Protein AF-A0A955LJ40-F1 (afdb_monomer_lite)

pLDDT: mean 81.18, std 16.74, range [28.06, 98.75]

Secondary structure (DSSP, 8-state):
-GGGS-HHHHHHHHHHS-----S-EEEEEEEEEEEEEEESSTTSPPEEEEEEEEEEEEEPPPBTTBPPEEEEEEEEEEEE--TTSS---EE-S-EEEEEEEETTEEEEEEEE--HHHHHHHHHHH----GGGTT--EEEE--HHHHHHHTS---HHHHHHHHHTSTTTTS-SEEEEEEEEEEE-TTS-EEEEEEEEE-THHHHHHHHHHHHHHHHHS-TTHHHHHHHHHHHHHHHHHHHHHHHEEEEEEEETTTTEEEEEEEEEEEEEEEEEEEE-TTSS-EEEEEEEEEEEEEEEEEEEEE---------SS-EEHHHHHHHHHHHS-------TT--S--------------PPPPPPP-TTSEEEE-TT-SEEEEEEE-TT-HHHHHHHHHHHHHHHHSTTTEEEEEEE---TTT-TTHHHHHHHHHHHHHHH-HHHHHHHHHHHHHTGGG-SHHHHHHHHHHTT--HHHHHHHHHHTTTHHHHHHHHHHHHHTT--SSSEEEETTEEEESS--HHHHHHHHHHHH--

Sequence (531 aa):
AAFALTPTQWFNQLVRTPSTTTAAEAADATLSVAVTERFNDKKRKNNTGKVDLSFSVRALPKQGAVQTSEGAFSLNTLVMSDSTLGLPFSVTEPIAFDWKQTEDTIYVRVTNIPDSLMSYLEESSAVDFSGLMNKWIAMPFDQKELLQESGFTDAQNTNDILNKGPLAKTQLINRVSVEKKWKNDKGEEILRLKGRVNTAIAYTLYLEQVKQAKKDYPIGAARTERLKTLYKDYIKMRTALSSVYLAANINTAQKRIERLEFSAKITEPKEDCIWNSSFTKQTCKTIGTAEVVLKGGINIKKDAGLPIVAPAEFMTLSDVEDYFDAQRPAPLYYDDEYYNETYGDTSYETYIPSYAPVSAITPADHIRGYQGAPITLIQYSDFQCPFCQRFVPSLEKALVDYPLDVRVVYRHFPLSFIHPEAQKAAEASECAAKLSGEEAFWNMHNLLFANQNNLSRAYYLEAATELGINEGAFASCLDSGEMAARVNKDLKEGTLSGVEGTPATFVNGVMVSGAVPYEQLKSAIEAAKAK

Radius of gyration: 29.96 Å; chains: 1; bounding box: 68×70×86 Å

Structure (mmCIF, N/CA/C/O backbone):
data_AF-A0A955LJ40-F1
#
_entry.id   AF-A0A955LJ40-F1
#
loop_
_atom_site.group_PDB
_atom_site.id
_atom_site.type_symbol
_atom_site.label_atom_id
_atom_site.label_alt_id
_atom_site.label_comp_id
_atom_site.label_asym_id
_atom_site.label_entity_id
_atom_site.label_seq_id
_atom_site.pdbx_PDB_ins_code
_atom_site.Cartn_x
_atom_site.Cartn_y
_atom_site.Cartn_z
_atom_site.occupancy
_atom_site.B_iso_or_equiv
_atom_site.auth_seq_id
_atom_site.auth_comp_id
_atom_site.auth_asym_id
_atom_site.auth_atom_id
_atom_site.pdbx_PDB_model_num
ATOM 1 N N . ALA A 1 1 ? -7.468 11.619 43.178 1.00 36.62 1 ALA A N 1
ATOM 2 C CA . ALA A 1 1 ? -6.305 11.026 42.485 1.00 36.62 1 ALA A CA 1
ATOM 3 C C . ALA A 1 1 ? -6.024 11.691 41.128 1.00 36.62 1 ALA A C 1
ATOM 5 O O . ALA A 1 1 ? -4.973 12.297 41.007 1.00 36.62 1 ALA A O 1
ATOM 6 N N . ALA A 1 2 ? -6.946 11.689 40.149 1.00 34.59 2 ALA A N 1
ATOM 7 C CA . ALA A 1 2 ? -6.697 12.255 38.804 1.00 34.59 2 ALA A CA 1
ATOM 8 C C . ALA A 1 2 ? -6.361 13.768 38.757 1.00 34.59 2 ALA A C 1
ATOM 10 O O . ALA A 1 2 ? -5.616 14.193 37.884 1.00 34.59 2 ALA A O 1
ATOM 11 N N . PHE A 1 3 ? -6.844 14.569 39.716 1.00 38.28 3 PHE A N 1
ATOM 12 C CA . PHE A 1 3 ? -6.538 16.010 39.808 1.00 38.28 3 PHE A CA 1
ATOM 13 C C . PHE A 1 3 ? -5.201 16.344 40.498 1.00 38.28 3 PHE A C 1
ATOM 15 O O . PHE A 1 3 ? -4.840 17.511 40.569 1.00 38.28 3 PHE A O 1
ATOM 22 N N . ALA A 1 4 ? -4.466 15.349 41.012 1.00 52.88 4 ALA A N 1
ATOM 23 C CA . ALA A 1 4 ? -3.147 15.562 41.622 1.00 52.88 4 ALA A CA 1
ATOM 24 C C . ALA A 1 4 ? -1.992 15.459 40.605 1.00 52.88 4 ALA A C 1
ATOM 26 O O . ALA A 1 4 ? -0.835 15.669 40.959 1.00 52.88 4 ALA A O 1
ATOM 27 N N . LEU A 1 5 ? -2.294 15.110 39.350 1.00 58.75 5 LEU A N 1
ATOM 28 C CA . LEU A 1 5 ? -1.310 14.955 38.286 1.00 58.75 5 LEU A CA 1
ATOM 29 C C . LEU A 1 5 ? -1.119 16.281 37.547 1.00 58.75 5 LEU A C 1
ATOM 31 O O . LEU A 1 5 ? -2.081 16.951 37.177 1.00 58.75 5 LEU A O 1
ATOM 35 N N . THR A 1 6 ? 0.133 16.642 37.279 1.00 70.00 6 THR A N 1
ATOM 36 C CA . THR A 1 6 ? 0.457 17.729 36.345 1.00 70.00 6 THR A CA 1
ATOM 37 C C . THR A 1 6 ? -0.084 17.406 34.942 1.00 70.00 6 THR A C 1
ATOM 39 O O . THR A 1 6 ? -0.190 16.225 34.593 1.00 70.00 6 THR A O 1
ATOM 42 N N . PRO A 1 7 ? -0.360 18.410 34.082 1.00 65.06 7 PRO A N 1
ATOM 43 C CA . PRO A 1 7 ? -0.790 18.176 32.696 1.00 65.06 7 PRO A CA 1
ATOM 44 C C . PRO A 1 7 ? 0.112 17.190 31.941 1.00 65.06 7 PRO A C 1
ATOM 46 O O . PRO A 1 7 ? -0.360 16.361 31.169 1.00 65.06 7 PRO A O 1
ATOM 49 N N . THR A 1 8 ? 1.414 17.242 32.224 1.00 66.88 8 THR A N 1
ATOM 50 C CA . THR A 1 8 ? 2.424 16.327 31.692 1.00 66.88 8 THR A CA 1
ATOM 51 C C . THR A 1 8 ? 2.240 14.889 32.183 1.00 66.88 8 THR A C 1
ATOM 53 O O . THR A 1 8 ? 2.267 13.961 31.378 1.00 66.88 8 THR A O 1
ATOM 56 N N . GLN A 1 9 ? 2.052 14.678 33.490 1.00 67.62 9 GLN A N 1
ATOM 57 C CA . GLN A 1 9 ? 1.841 13.340 34.058 1.00 67.62 9 GLN A CA 1
ATOM 58 C C . GLN A 1 9 ? 0.546 12.710 33.545 1.00 67.62 9 GLN A C 1
ATOM 60 O O . GLN A 1 9 ? 0.543 11.540 33.177 1.00 67.62 9 GLN A O 1
ATOM 65 N N . TRP A 1 10 ? -0.522 13.502 33.466 1.00 66.88 10 TRP A N 1
ATOM 66 C CA . TRP A 1 10 ? -1.813 13.044 32.972 1.00 66.88 10 TRP A CA 1
ATOM 67 C C . TRP A 1 10 ? -1.733 12.630 31.496 1.00 66.88 10 TRP A C 1
ATOM 69 O O . TRP A 1 10 ? -2.090 11.508 31.153 1.00 66.88 10 TRP A O 1
ATOM 79 N N . PHE A 1 11 ? -1.157 13.476 30.632 1.00 62.53 11 PHE A N 1
ATOM 80 C CA . PHE A 1 11 ? -0.983 13.160 29.210 1.00 62.53 11 PHE A CA 1
ATOM 81 C C . PHE A 1 11 ? -0.097 11.921 28.990 1.00 62.53 11 PHE A C 1
ATOM 83 O O . PHE A 1 11 ? -0.432 11.055 28.189 1.00 62.53 11 PHE A O 1
ATOM 90 N N . ASN A 1 12 ? 1.017 11.794 29.721 1.00 64.50 12 ASN A N 1
ATOM 91 C CA . ASN A 1 12 ? 1.884 10.616 29.614 1.00 64.50 12 ASN A CA 1
ATOM 92 C C . ASN A 1 12 ? 1.181 9.329 30.066 1.00 64.50 12 ASN A C 1
ATOM 94 O O . ASN A 1 12 ? 1.403 8.282 29.464 1.00 64.50 12 ASN A O 1
ATOM 98 N N . GLN A 1 13 ? 0.352 9.390 31.112 1.00 64.56 13 GLN A N 1
ATOM 99 C CA . GLN A 1 13 ? -0.424 8.237 31.565 1.00 64.56 13 GLN A CA 1
ATOM 100 C C . GLN A 1 13 ? -1.441 7.814 30.501 1.00 64.56 13 GLN A C 1
ATOM 102 O O . GLN A 1 13 ? -1.520 6.635 30.175 1.00 64.56 13 GLN A O 1
ATOM 107 N N . LEU A 1 14 ? -2.140 8.767 29.883 1.00 61.59 14 LEU A N 1
ATOM 108 C CA . LEU A 1 14 ? -3.077 8.479 28.796 1.00 61.59 14 LEU A CA 1
ATOM 109 C C . LEU A 1 14 ? -2.432 7.775 27.605 1.00 61.59 14 LEU A C 1
ATOM 111 O O . LEU A 1 14 ? -2.969 6.793 27.115 1.00 61.59 14 LEU A O 1
ATOM 115 N N . VAL A 1 15 ? -1.270 8.250 27.151 1.00 59.75 15 VAL A N 1
ATOM 116 C CA . VAL A 1 15 ? -0.571 7.626 26.015 1.00 59.75 15 VAL A CA 1
ATOM 117 C C . VAL A 1 15 ? -0.101 6.202 26.355 1.00 59.75 15 VAL A C 1
ATOM 119 O O . VAL A 1 15 ? 0.041 5.375 25.462 1.00 59.75 15 VAL A O 1
ATOM 122 N N . ARG A 1 16 ? 0.150 5.905 27.637 1.00 57.28 16 ARG A N 1
ATOM 123 C CA . ARG A 1 16 ? 0.692 4.615 28.102 1.00 57.28 16 ARG A CA 1
ATOM 124 C C . ARG A 1 16 ? -0.361 3.589 28.513 1.00 57.28 16 ARG A C 1
ATOM 126 O O . ARG A 1 16 ? -0.035 2.410 28.587 1.00 57.28 16 ARG A O 1
ATOM 133 N N . THR A 1 17 ? -1.585 4.015 28.812 1.00 53.44 17 THR A N 1
ATOM 134 C CA . THR A 1 17 ? -2.670 3.109 29.210 1.00 53.44 17 THR A CA 1
ATOM 135 C C . THR A 1 17 ? -3.812 3.216 28.209 1.00 53.44 17 THR A C 1
ATOM 137 O O . THR A 1 17 ? -4.584 4.172 28.285 1.00 53.44 17 THR A O 1
ATOM 140 N N . PRO A 1 18 ? -3.949 2.246 27.286 1.00 47.78 18 PRO A N 1
ATOM 141 C CA . PRO A 1 18 ? -5.188 2.064 26.547 1.00 47.78 18 PRO A CA 1
ATOM 142 C C . PRO A 1 18 ? -6.320 1.908 27.564 1.00 47.78 18 PRO A C 1
ATOM 144 O O . PRO A 1 18 ? -6.214 1.110 28.498 1.00 47.78 18 PRO A O 1
ATOM 147 N N . SER A 1 19 ? -7.375 2.709 27.446 1.00 48.19 19 SER A N 1
ATOM 148 C CA . SER A 1 19 ? -8.513 2.601 28.348 1.00 48.19 19 SER A CA 1
ATOM 149 C C . SER A 1 19 ? -9.190 1.248 28.128 1.00 48.19 19 SER A C 1
ATOM 151 O O . SER A 1 19 ? -9.735 0.998 27.059 1.00 48.19 19 SER A O 1
ATOM 153 N N . THR A 1 20 ? -9.167 0.366 29.127 1.00 47.28 20 THR A N 1
ATOM 154 C CA . THR A 1 20 ? -9.991 -0.850 29.128 1.00 47.28 20 THR A CA 1
ATOM 155 C C . THR A 1 20 ? -11.419 -0.444 29.475 1.00 47.28 20 THR A C 1
ATOM 157 O O . THR A 1 20 ? -11.828 -0.490 30.638 1.00 47.28 20 THR A O 1
ATOM 160 N N . THR A 1 21 ? -12.143 0.083 28.496 1.00 51.19 21 THR A N 1
ATOM 161 C CA . THR A 1 21 ? -13.501 0.589 28.682 1.00 51.19 21 THR A CA 1
ATOM 162 C C . THR A 1 21 ? -14.492 -0.571 28.664 1.00 51.19 21 THR A C 1
ATOM 164 O O . THR A 1 21 ? -14.500 -1.420 27.780 1.00 51.19 21 THR A O 1
ATOM 167 N N . THR A 1 22 ? -15.324 -0.636 29.704 1.00 56.91 22 THR A N 1
ATOM 168 C CA . THR A 1 22 ? -16.412 -1.615 29.863 1.00 56.91 22 THR A CA 1
ATOM 169 C C . THR A 1 22 ? -17.745 -1.101 29.304 1.00 56.91 22 THR A C 1
ATOM 171 O O . THR A 1 22 ? -18.781 -1.734 29.493 1.00 56.91 22 THR A O 1
ATOM 174 N N . ALA A 1 23 ? -17.740 0.063 28.648 1.00 65.44 23 ALA A N 1
ATOM 175 C CA . ALA A 1 23 ? -18.923 0.775 28.170 1.00 65.44 23 ALA A CA 1
ATOM 176 C C . ALA A 1 23 ? -18.947 0.857 26.637 1.00 65.44 23 ALA A C 1
ATOM 178 O O . ALA A 1 23 ? -17.907 0.746 25.998 1.00 65.44 23 ALA A O 1
ATOM 179 N N . ALA A 1 24 ? -20.137 1.069 26.064 1.00 74.25 24 ALA A N 1
ATOM 180 C CA . ALA A 1 24 ? -20.298 1.312 24.634 1.00 74.25 24 ALA A CA 1
ATOM 181 C C . ALA A 1 24 ? -19.664 2.658 24.241 1.00 74.25 24 ALA A C 1
ATOM 183 O O . ALA A 1 24 ? -19.927 3.692 24.872 1.00 74.25 24 ALA A O 1
ATOM 184 N N . GLU A 1 25 ? -18.851 2.650 23.190 1.00 77.75 25 GLU A N 1
ATOM 185 C CA . GLU A 1 25 ? -18.084 3.813 22.741 1.00 77.75 25 GLU A CA 1
ATOM 186 C C . GLU A 1 25 ? -18.206 3.999 21.233 1.00 77.75 25 GLU A C 1
ATOM 188 O O . GLU A 1 25 ? -18.343 3.039 20.477 1.00 77.75 25 GLU A O 1
ATOM 193 N N . ALA A 1 26 ? -18.154 5.257 20.805 1.00 82.94 26 ALA A N 1
ATOM 194 C CA . ALA A 1 26 ? -18.070 5.628 19.404 1.00 82.94 26 ALA A CA 1
ATOM 195 C C . ALA A 1 26 ? -16.887 6.574 19.194 1.00 82.94 26 ALA A C 1
ATOM 197 O O . ALA A 1 26 ? -16.593 7.418 20.046 1.00 82.94 26 ALA A O 1
ATOM 198 N N . ALA A 1 27 ? -16.215 6.456 18.058 1.00 84.62 27 ALA A N 1
ATOM 199 C CA . ALA A 1 27 ? -15.105 7.303 17.684 1.00 84.62 27 ALA A CA 1
ATOM 200 C C . ALA A 1 27 ? -15.171 7.683 16.204 1.00 84.62 27 ALA A C 1
ATOM 202 O O . ALA A 1 27 ? -15.418 6.835 15.356 1.00 84.62 27 ALA A O 1
ATOM 203 N N . ASP A 1 28 ? -14.888 8.950 15.905 1.00 85.81 28 ASP A N 1
ATOM 204 C CA . ASP A 1 28 ? -14.760 9.464 14.540 1.00 85.81 28 ASP A CA 1
ATOM 205 C C . ASP A 1 28 ? -13.336 9.977 14.333 1.00 85.81 28 ASP A C 1
ATOM 207 O O . ASP A 1 28 ? -12.940 10.994 14.912 1.00 85.81 28 ASP A O 1
ATOM 211 N N . ALA A 1 29 ? -12.566 9.281 13.511 1.00 85.88 29 ALA A N 1
ATOM 212 C CA . ALA A 1 29 ? -11.220 9.629 13.110 1.00 85.88 29 ALA A CA 1
ATOM 213 C C . ALA A 1 29 ? -11.188 10.348 11.754 1.00 85.88 29 ALA A C 1
ATOM 215 O O . ALA A 1 29 ? -11.976 10.094 10.850 1.00 85.88 29 ALA A O 1
ATOM 216 N N . THR A 1 30 ? -10.227 11.251 11.610 1.00 89.88 30 THR A N 1
ATOM 217 C CA . THR A 1 30 ? -9.901 11.940 10.359 1.00 89.88 30 THR A CA 1
ATOM 218 C C . THR A 1 30 ? -8.392 11.957 10.184 1.00 89.88 30 THR A C 1
ATOM 220 O O . THR A 1 30 ? -7.654 12.111 11.165 1.00 89.88 30 THR A O 1
ATOM 223 N N . LEU A 1 31 ? -7.935 11.820 8.944 1.00 87.81 31 LEU A N 1
ATOM 224 C CA . LEU A 1 31 ? -6.534 11.923 8.558 1.00 87.81 31 LEU A CA 1
ATOM 225 C C . LEU A 1 31 ? -6.426 12.764 7.291 1.00 87.81 31 LEU A C 1
ATOM 227 O O . LEU A 1 31 ? -7.140 12.536 6.330 1.00 87.81 31 LEU A O 1
ATOM 231 N N . SER A 1 32 ? -5.518 13.725 7.284 1.00 91.38 32 SER A N 1
ATOM 232 C CA . SER A 1 32 ? -5.229 14.597 6.155 1.00 91.38 32 SER A CA 1
ATOM 233 C C . SER A 1 32 ? -3.723 14.667 5.960 1.00 91.38 32 SER A C 1
ATOM 235 O O . SER A 1 32 ? -2.973 14.992 6.888 1.00 91.38 32 SER A O 1
ATOM 237 N N . VAL A 1 33 ? -3.279 14.358 4.750 1.00 88.12 33 VAL A N 1
ATOM 238 C CA . VAL A 1 33 ? -1.893 14.471 4.304 1.00 88.12 33 VAL A CA 1
ATOM 239 C C . VAL A 1 33 ? -1.879 15.421 3.121 1.00 88.12 33 VAL A C 1
ATOM 241 O O . VAL A 1 33 ? -2.520 15.167 2.110 1.00 88.12 33 VAL A O 1
ATOM 244 N N . ALA A 1 34 ? -1.142 16.517 3.227 1.00 87.88 34 ALA A N 1
ATOM 245 C CA . ALA A 1 34 ? -0.937 17.451 2.132 1.00 87.88 34 ALA A CA 1
ATOM 246 C C . ALA A 1 34 ? 0.557 17.584 1.851 1.00 87.88 34 ALA A C 1
ATOM 248 O O . ALA A 1 34 ? 1.347 17.820 2.762 1.00 87.88 34 ALA A O 1
ATOM 249 N N . VAL A 1 35 ? 0.936 17.460 0.587 1.00 86.50 35 VAL A N 1
ATOM 250 C CA . VAL A 1 35 ? 2.295 17.683 0.097 1.00 86.50 35 VAL A CA 1
ATOM 251 C C . VAL A 1 35 ? 2.254 18.891 -0.821 1.00 86.50 35 VAL A C 1
ATOM 253 O O . VAL A 1 35 ? 1.416 18.971 -1.709 1.00 86.50 35 VAL A O 1
ATOM 256 N N . THR A 1 36 ? 3.125 19.867 -0.615 1.00 87.81 36 THR A N 1
ATOM 257 C CA . THR A 1 36 ? 3.230 21.059 -1.459 1.00 87.81 36 THR A CA 1
ATOM 258 C C . THR A 1 36 ? 4.680 21.263 -1.846 1.00 87.81 36 THR A C 1
ATOM 260 O O . THR A 1 36 ? 5.524 21.521 -0.993 1.00 87.81 36 THR A O 1
ATOM 263 N N . GLU A 1 37 ? 4.965 21.199 -3.138 1.00 86.56 37 GLU A N 1
ATOM 264 C CA . GLU A 1 37 ? 6.274 21.516 -3.689 1.00 86.56 37 GLU A CA 1
ATOM 265 C C . GLU A 1 37 ? 6.247 22.898 -4.334 1.00 86.56 37 GLU A C 1
ATOM 267 O O . GLU A 1 37 ? 5.420 23.196 -5.200 1.00 86.56 37 GLU A O 1
ATOM 272 N N . ARG A 1 38 ? 7.163 23.760 -3.890 1.00 85.62 38 ARG A N 1
ATOM 273 C CA . ARG A 1 38 ? 7.355 25.109 -4.415 1.00 85.62 38 ARG A CA 1
ATOM 274 C C . ARG A 1 38 ? 8.723 25.211 -5.054 1.00 85.62 38 ARG A C 1
ATOM 276 O O . ARG A 1 38 ? 9.726 24.952 -4.391 1.00 85.62 38 ARG A O 1
ATOM 283 N N . PHE A 1 39 ? 8.770 25.639 -6.307 1.00 85.50 39 PHE A N 1
ATOM 284 C CA . PHE A 1 39 ? 10.025 25.866 -7.015 1.00 85.50 39 PHE A CA 1
ATOM 285 C C . PHE A 1 39 ? 10.307 27.362 -7.149 1.00 85.50 39 PHE A C 1
ATOM 287 O O . PHE A 1 39 ? 9.412 28.163 -7.410 1.00 85.50 39 PHE A O 1
ATOM 294 N N . ASN A 1 40 ? 11.573 27.738 -6.975 1.00 85.62 40 ASN A N 1
ATOM 295 C CA . ASN A 1 40 ? 12.028 29.122 -7.121 1.00 85.62 40 ASN A CA 1
ATOM 296 C C . ASN A 1 40 ? 12.228 29.514 -8.599 1.00 85.62 40 ASN A C 1
ATOM 298 O O . ASN A 1 40 ? 12.302 30.699 -8.919 1.00 85.62 40 ASN A O 1
ATOM 302 N N . ASP A 1 41 ? 12.343 28.533 -9.500 1.00 75.69 41 ASP A N 1
ATOM 303 C CA . ASP A 1 41 ? 12.519 28.743 -10.939 1.00 75.69 41 ASP A CA 1
ATOM 304 C C . ASP A 1 41 ? 11.164 28.879 -11.647 1.00 75.69 41 ASP A C 1
ATOM 306 O O . ASP A 1 41 ? 10.329 27.981 -11.577 1.00 75.69 41 ASP A O 1
ATOM 310 N N . LYS A 1 42 ? 10.982 29.970 -12.404 1.00 68.81 42 LYS A N 1
ATOM 311 C CA . LYS A 1 42 ? 9.774 30.252 -13.199 1.00 68.81 42 LYS A CA 1
ATOM 312 C C . LYS A 1 42 ? 9.461 29.179 -14.250 1.00 68.81 42 LYS A C 1
ATOM 314 O O . LYS A 1 42 ? 8.328 29.125 -14.719 1.00 68.81 42 LYS A O 1
ATOM 319 N N . LYS A 1 43 ? 10.439 28.357 -14.651 1.00 71.06 43 LYS A N 1
ATOM 320 C CA . LYS A 1 43 ? 10.235 27.257 -15.608 1.00 71.06 43 LYS A CA 1
ATOM 321 C C . LYS A 1 43 ? 9.631 25.999 -14.976 1.00 71.06 43 LYS A C 1
ATOM 323 O O . LYS A 1 43 ? 9.046 25.198 -15.700 1.00 71.06 43 LYS A O 1
ATOM 328 N N . ARG A 1 44 ? 9.763 25.807 -13.658 1.00 68.00 44 ARG A N 1
ATOM 329 C CA . ARG A 1 44 ? 9.209 24.646 -12.942 1.00 68.00 44 ARG A CA 1
ATOM 330 C C . ARG A 1 44 ? 7.869 25.032 -12.313 1.00 68.00 44 ARG A C 1
ATOM 332 O O . ARG A 1 44 ? 7.768 26.061 -11.653 1.00 68.00 44 ARG A O 1
ATOM 339 N N . LYS A 1 45 ? 6.827 24.227 -12.535 1.00 71.94 45 LYS A N 1
ATOM 340 C CA . LYS A 1 45 ? 5.498 24.460 -11.946 1.00 71.94 45 LYS A CA 1
ATOM 341 C C . LYS A 1 45 ? 5.454 23.925 -10.514 1.00 71.94 45 LYS A C 1
ATOM 343 O O . LYS A 1 45 ? 6.078 22.913 -10.218 1.00 71.94 45 LYS A O 1
ATOM 348 N N . ASN A 1 46 ? 4.721 24.612 -9.640 1.00 79.31 46 ASN A N 1
ATOM 349 C CA . ASN A 1 46 ? 4.445 24.122 -8.291 1.00 79.31 46 ASN A CA 1
ATOM 350 C C . ASN A 1 46 ? 3.509 22.915 -8.360 1.00 79.31 46 ASN A C 1
ATOM 352 O O . ASN A 1 46 ? 2.545 22.942 -9.125 1.00 79.31 46 ASN A O 1
ATOM 356 N N . ASN A 1 47 ? 3.753 21.930 -7.501 1.00 75.75 47 ASN A N 1
ATOM 357 C CA . ASN A 1 47 ? 2.935 20.727 -7.401 1.00 75.75 47 ASN A CA 1
ATOM 358 C C . ASN A 1 47 ? 2.313 20.639 -6.006 1.00 75.75 47 ASN A C 1
ATOM 360 O O . ASN A 1 47 ? 2.870 21.111 -5.014 1.00 75.75 47 ASN A O 1
ATOM 364 N N . THR A 1 48 ? 1.120 20.070 -5.912 1.00 81.12 48 THR A N 1
ATOM 365 C CA . THR A 1 48 ? 0.420 19.829 -4.655 1.00 81.12 48 THR A CA 1
ATOM 366 C C . THR A 1 48 ? -0.289 18.480 -4.705 1.00 81.12 48 THR A C 1
ATOM 368 O O . THR A 1 48 ? -1.095 18.219 -5.593 1.00 81.12 48 THR A O 1
ATOM 371 N N . GLY A 1 49 ? 0.009 17.633 -3.726 1.00 86.25 49 GLY A N 1
ATOM 372 C CA . GLY A 1 49 ? -0.717 16.400 -3.455 1.00 86.25 49 GLY A CA 1
ATOM 373 C C . GLY A 1 49 ? -1.566 16.541 -2.196 1.00 86.25 49 GLY A C 1
ATOM 374 O O . GLY A 1 49 ? -1.160 17.221 -1.251 1.00 86.25 49 GLY A O 1
ATOM 375 N N . LYS A 1 50 ? -2.737 15.905 -2.155 1.00 88.19 50 LYS A N 1
ATOM 376 C CA . LYS A 1 50 ? -3.587 15.886 -0.959 1.00 88.19 50 LYS A CA 1
ATOM 377 C C . LYS A 1 50 ? -4.330 14.563 -0.832 1.00 88.19 50 LYS A C 1
ATOM 379 O O . LYS A 1 50 ? -4.898 14.100 -1.811 1.00 88.19 50 LYS A O 1
ATOM 384 N N . VAL A 1 51 ? -4.358 14.008 0.374 1.00 87.31 51 VAL A N 1
ATOM 385 C CA . VAL A 1 51 ? -5.133 12.823 0.747 1.00 87.31 51 VAL A CA 1
ATOM 386 C C . VAL A 1 51 ? -5.917 13.135 2.013 1.00 87.31 51 VAL A C 1
ATOM 388 O O . VAL A 1 51 ? -5.309 13.491 3.020 1.00 87.31 51 VAL A O 1
ATOM 391 N N . ASP A 1 52 ? -7.238 12.987 1.978 1.00 88.88 52 ASP A N 1
ATOM 392 C CA . ASP A 1 52 ? -8.113 13.145 3.140 1.00 88.88 52 ASP A CA 1
ATOM 393 C C . ASP A 1 52 ? -8.936 11.871 3.360 1.00 88.88 52 ASP A C 1
ATOM 395 O O . ASP A 1 52 ? -9.693 11.458 2.486 1.00 88.88 52 ASP A O 1
ATOM 399 N N . LEU A 1 53 ? -8.832 11.289 4.552 1.00 89.31 53 LEU A N 1
ATOM 400 C CA . LEU A 1 53 ? -9.560 10.105 4.998 1.00 89.31 53 LEU A CA 1
ATOM 401 C C . LEU A 1 53 ? -10.439 10.440 6.206 1.00 89.31 53 LEU A C 1
ATOM 403 O O . LEU A 1 53 ? -10.036 11.213 7.083 1.00 89.31 53 LEU A O 1
ATOM 407 N N . SER A 1 54 ? -11.594 9.792 6.292 1.00 90.31 54 SER A N 1
ATOM 408 C CA . SER A 1 54 ? -12.418 9.730 7.496 1.00 90.31 54 SER A CA 1
ATOM 409 C C . SER A 1 54 ? -12.726 8.281 7.844 1.00 90.31 54 SER A C 1
ATOM 411 O O . SER A 1 54 ? -12.850 7.425 6.974 1.00 90.31 54 SER A O 1
ATOM 413 N N . PHE A 1 55 ? -12.861 8.013 9.132 1.00 88.94 55 PHE A N 1
ATOM 414 C CA . PHE A 1 55 ? -13.263 6.717 9.650 1.00 88.94 55 PHE A CA 1
ATOM 415 C C . PHE A 1 55 ? -14.156 6.927 10.866 1.00 88.94 55 PHE A C 1
ATOM 417 O O . PHE A 1 55 ? -13.851 7.763 11.710 1.00 88.94 55 PHE A O 1
ATOM 424 N N . SER A 1 56 ? -15.236 6.175 10.986 1.00 89.19 56 SER A N 1
ATOM 425 C CA . SER A 1 56 ? -16.063 6.122 12.183 1.00 89.19 56 SER A CA 1
ATOM 426 C C . SER A 1 56 ? -16.175 4.683 12.657 1.00 89.19 56 SER A C 1
ATOM 428 O O . SER A 1 56 ? -16.204 3.747 11.861 1.00 89.19 56 SER A O 1
ATOM 430 N N . VAL A 1 57 ? -16.221 4.506 13.970 1.00 88.50 57 VAL A N 1
ATOM 431 C CA . VAL A 1 57 ? -16.461 3.217 14.608 1.00 88.50 57 VAL A CA 1
ATOM 432 C C . VAL A 1 57 ? -17.343 3.409 15.823 1.00 88.50 57 VAL A C 1
ATOM 434 O O . VAL A 1 57 ? -17.197 4.368 16.576 1.00 88.50 57 VAL A O 1
ATOM 437 N N . ARG A 1 58 ? -18.238 2.465 16.046 1.00 89.25 58 ARG A N 1
ATOM 438 C CA . ARG A 1 58 ? -19.034 2.307 17.250 1.00 89.25 58 ARG A CA 1
ATOM 439 C C . ARG A 1 58 ? -18.912 0.860 17.682 1.00 89.25 58 ARG A C 1
ATOM 441 O O . ARG A 1 58 ? -19.127 -0.039 16.880 1.00 89.25 58 ARG A O 1
ATOM 448 N N . ALA A 1 59 ? -18.563 0.633 18.938 1.00 85.56 59 ALA A N 1
ATOM 449 C CA . ALA A 1 59 ? -18.393 -0.701 19.489 1.00 85.56 59 ALA A CA 1
ATOM 450 C C . ALA A 1 59 ? -19.207 -0.855 20.773 1.00 85.56 59 ALA A C 1
ATOM 452 O O . ALA A 1 59 ? -19.218 0.023 21.642 1.00 85.56 59 ALA A O 1
ATOM 453 N N . LEU A 1 60 ? -19.884 -1.994 20.895 1.00 82.75 60 LEU A N 1
ATOM 454 C CA . LEU A 1 60 ? -20.568 -2.394 22.117 1.00 82.75 60 LEU A CA 1
ATOM 455 C C . LEU A 1 60 ? -19.590 -3.103 23.072 1.00 82.75 60 LEU A C 1
ATOM 457 O O . LEU A 1 60 ? -18.526 -3.571 22.646 1.00 82.75 60 LEU A O 1
ATOM 461 N N . PRO A 1 61 ? -19.916 -3.187 24.378 1.00 74.88 61 PRO A N 1
ATOM 462 C CA . PRO A 1 61 ? -19.137 -3.977 25.321 1.00 74.88 61 PRO A CA 1
ATOM 463 C C . PRO A 1 61 ? -19.018 -5.425 24.846 1.00 74.88 61 PRO A C 1
ATOM 465 O O . PRO A 1 61 ? -19.976 -5.996 24.325 1.00 74.88 61 PRO A O 1
ATOM 468 N N . LYS A 1 62 ? -17.846 -6.026 25.054 1.00 73.19 62 LYS A N 1
ATOM 469 C CA . LYS A 1 62 ? -17.577 -7.409 24.656 1.00 73.19 62 LYS A CA 1
ATOM 470 C C . LYS A 1 62 ? -18.563 -8.373 25.330 1.00 73.19 62 LYS A C 1
ATOM 472 O O . LYS A 1 62 ? -18.687 -8.363 26.555 1.00 73.19 62 LYS A O 1
ATOM 477 N N . GLN A 1 63 ? -19.216 -9.225 24.543 1.00 65.44 63 GLN A N 1
ATOM 478 C CA . GLN A 1 63 ? -20.053 -10.323 25.033 1.00 65.44 63 GLN A CA 1
ATOM 479 C C . GLN A 1 63 ? -19.420 -11.647 24.584 1.00 65.44 63 GLN A C 1
ATOM 481 O O . GLN A 1 63 ? -19.406 -11.975 23.403 1.00 65.44 63 GLN A O 1
ATOM 486 N N . GLY A 1 64 ? -18.828 -12.402 25.516 1.00 67.12 64 GLY A N 1
ATOM 487 C CA . GLY A 1 64 ? -18.084 -13.622 25.175 1.00 67.12 64 GLY A CA 1
ATOM 488 C C . GLY A 1 64 ? -16.755 -13.331 24.462 1.00 67.12 64 GLY A C 1
ATOM 489 O O . GLY A 1 64 ? -15.970 -12.504 24.928 1.00 67.12 64 GLY A O 1
ATOM 490 N N . ALA A 1 65 ? -16.467 -14.036 23.362 1.00 63.16 65 ALA A N 1
ATOM 491 C CA . ALA A 1 65 ? -15.216 -13.894 22.606 1.00 63.16 65 ALA A CA 1
ATOM 492 C C . ALA A 1 65 ? -15.240 -12.744 21.579 1.00 63.16 65 ALA A C 1
ATOM 494 O O . ALA A 1 65 ? -14.184 -12.185 21.278 1.00 63.16 65 ALA A O 1
ATOM 495 N N . VAL A 1 66 ? -16.428 -12.333 21.125 1.00 65.19 66 VAL A N 1
ATOM 496 C CA . VAL A 1 66 ? -16.629 -11.374 20.031 1.00 65.19 66 VAL A CA 1
ATOM 497 C C . VAL A 1 66 ? -17.013 -9.990 20.560 1.00 65.19 66 VAL A C 1
ATOM 499 O O . VAL A 1 66 ? -17.789 -9.855 21.507 1.00 65.19 66 VAL A O 1
ATOM 502 N N . GLN A 1 67 ? -16.467 -8.942 19.941 1.00 76.50 67 GLN A N 1
ATOM 503 C CA . GLN A 1 67 ? -16.942 -7.573 20.111 1.00 76.50 67 GLN A CA 1
ATOM 504 C C . GLN A 1 67 ? -17.831 -7.175 18.927 1.00 76.50 67 GLN A C 1
ATOM 506 O O . GLN A 1 67 ? -17.378 -7.199 17.789 1.00 76.50 67 GLN A O 1
ATOM 511 N N . THR A 1 68 ? -19.076 -6.790 19.205 1.00 84.88 68 THR A N 1
ATOM 512 C CA . THR A 1 68 ? -20.001 -6.256 18.196 1.00 84.88 68 THR A CA 1
ATOM 513 C C . THR A 1 68 ? -19.671 -4.797 17.899 1.00 84.88 68 THR A C 1
ATOM 515 O O . THR A 1 68 ? -19.516 -3.992 18.827 1.00 84.88 68 THR A O 1
ATOM 518 N N . SER A 1 69 ? -19.596 -4.438 16.623 1.00 88.31 69 SER A N 1
ATOM 519 C CA . SER A 1 69 ? -19.189 -3.100 16.193 1.00 88.31 69 SER A CA 1
ATOM 520 C C . SER A 1 69 ? -19.751 -2.730 14.819 1.00 88.31 69 SER A C 1
ATOM 522 O O . SER A 1 69 ? -20.216 -3.579 14.071 1.00 88.31 69 SER A O 1
ATOM 524 N N . GLU A 1 70 ? -19.784 -1.443 14.503 1.00 91.38 70 GLU A N 1
ATOM 525 C CA . GLU A 1 70 ? -20.142 -0.919 13.184 1.00 91.38 70 GLU A CA 1
ATOM 526 C C . GLU A 1 70 ? -19.347 0.347 12.901 1.00 91.38 70 GLU A C 1
ATOM 528 O O . GLU A 1 70 ? -18.801 0.966 13.817 1.00 91.38 70 GLU A O 1
ATOM 533 N N . GLY A 1 71 ? -19.291 0.762 11.646 1.00 91.00 71 GLY A N 1
ATOM 534 C CA . GLY A 1 71 ? -18.559 1.957 11.284 1.00 91.00 71 GLY A CA 1
ATOM 535 C C . GLY A 1 71 ? -18.678 2.319 9.820 1.00 91.00 71 GLY A C 1
ATOM 536 O O . GLY A 1 71 ? -19.389 1.676 9.051 1.00 91.00 71 GLY A O 1
ATOM 537 N N . ALA A 1 72 ? -17.955 3.366 9.452 1.00 90.38 72 ALA A N 1
ATOM 538 C CA . ALA A 1 72 ? -17.833 3.823 8.082 1.00 90.38 72 ALA A CA 1
ATOM 539 C C . ALA A 1 72 ? -16.396 4.248 7.795 1.00 90.38 72 ALA A C 1
ATOM 541 O O . ALA A 1 72 ? -15.664 4.692 8.680 1.00 90.38 72 ALA A O 1
ATOM 542 N N . PHE A 1 73 ? -15.992 4.139 6.542 1.00 89.94 73 PHE A N 1
ATOM 543 C CA . PHE A 1 73 ? -14.723 4.632 6.036 1.00 89.94 73 PHE A CA 1
ATOM 544 C C . PHE A 1 73 ? -14.981 5.469 4.791 1.00 89.94 73 PHE A C 1
ATOM 546 O O . PHE A 1 73 ? -15.805 5.098 3.957 1.00 89.94 73 PHE A O 1
ATOM 553 N N . SER A 1 74 ? -14.254 6.575 4.640 1.00 91.06 74 SER A N 1
ATOM 554 C CA . SER A 1 74 ? -14.255 7.336 3.398 1.00 91.06 74 SER A CA 1
ATOM 555 C C . SER A 1 74 ? -12.879 7.889 3.032 1.00 91.06 74 SER A C 1
ATOM 557 O O . SER A 1 74 ? -12.192 8.503 3.849 1.00 91.06 74 SER A O 1
ATOM 559 N N . LEU A 1 75 ? -12.498 7.735 1.764 1.00 86.88 75 LEU A N 1
ATOM 560 C CA . LEU A 1 75 ? -11.464 8.531 1.109 1.00 86.88 75 LEU A CA 1
ATOM 561 C C . LEU A 1 75 ? -12.144 9.757 0.505 1.00 86.88 75 LEU A C 1
ATOM 563 O O . LEU A 1 75 ? -12.720 9.672 -0.570 1.00 86.88 75 LEU A O 1
ATOM 567 N N . ASN A 1 76 ? -12.107 10.888 1.205 1.00 88.06 76 ASN A N 1
ATOM 568 C CA . ASN A 1 76 ? -12.830 12.102 0.813 1.00 88.06 76 ASN A CA 1
ATOM 569 C C . ASN A 1 76 ? -12.153 12.857 -0.333 1.00 88.06 76 ASN A C 1
ATOM 571 O O . ASN A 1 76 ? -12.807 13.571 -1.086 1.00 88.06 76 ASN A O 1
ATOM 575 N N . THR A 1 77 ? -10.824 12.798 -0.405 1.00 86.62 77 THR A N 1
ATOM 576 C CA . THR A 1 77 ? -10.054 13.502 -1.431 1.00 86.62 77 THR A CA 1
ATOM 577 C C . THR A 1 77 ? -8.749 12.770 -1.687 1.00 86.62 77 THR A C 1
ATOM 579 O O . THR A 1 77 ? -8.026 12.468 -0.741 1.00 86.62 77 THR A O 1
ATOM 582 N N . LEU A 1 78 ? -8.416 12.563 -2.958 1.00 82.75 78 LEU A N 1
ATOM 583 C CA . LEU A 1 78 ? -7.086 12.177 -3.418 1.00 82.75 78 LEU A CA 1
ATOM 584 C C . LEU A 1 78 ? -6.749 13.039 -4.629 1.00 82.75 78 LEU A C 1
ATOM 586 O O . LEU A 1 78 ? -7.350 12.897 -5.685 1.00 82.75 78 LEU A O 1
ATOM 590 N N . VAL A 1 79 ? -5.797 13.948 -4.476 1.00 80.38 79 VAL A N 1
ATOM 591 C CA . VAL A 1 79 ? -5.292 14.780 -5.567 1.00 80.38 79 VAL A CA 1
ATOM 592 C C . VAL A 1 79 ? -3.814 14.489 -5.724 1.00 80.38 79 VAL A C 1
ATOM 594 O O . VAL A 1 79 ? -3.046 14.681 -4.781 1.00 80.38 79 VAL A O 1
ATOM 597 N N . MET A 1 80 ? -3.416 14.064 -6.920 1.00 69.81 80 MET A N 1
ATOM 598 C CA . MET A 1 80 ? -2.019 13.917 -7.310 1.00 69.81 80 MET A CA 1
ATOM 599 C C . MET A 1 80 ? -1.748 14.813 -8.515 1.00 69.81 80 MET A C 1
ATOM 601 O O . MET A 1 80 ? -2.132 14.502 -9.637 1.00 69.81 80 MET A O 1
ATOM 605 N N . SER A 1 81 ? -1.098 15.957 -8.295 1.00 61.88 81 SER A N 1
ATOM 606 C CA . SER A 1 81 ? -0.671 16.831 -9.389 1.00 61.88 81 SER A CA 1
ATOM 607 C C . SER A 1 81 ? 0.712 16.405 -9.902 1.00 61.88 81 SER A C 1
ATOM 609 O O . SER A 1 81 ? 1.686 17.146 -9.768 1.00 61.88 81 SER A O 1
ATOM 611 N N . ASP A 1 82 ? 0.839 15.190 -10.428 1.00 52.88 82 ASP A N 1
ATOM 612 C CA . ASP A 1 82 ? 2.050 14.807 -11.154 1.00 52.88 82 ASP A CA 1
ATOM 613 C C . ASP A 1 82 ? 1.720 14.541 -12.620 1.00 52.88 82 ASP A C 1
ATOM 615 O O . ASP A 1 82 ? 1.109 13.539 -12.982 1.00 52.88 82 ASP A O 1
ATOM 619 N N . SER A 1 83 ? 2.137 15.474 -13.476 1.00 44.34 83 SER A N 1
ATOM 620 C CA . SER A 1 83 ? 1.992 15.383 -14.927 1.00 44.34 83 SER A CA 1
ATOM 621 C C . SER A 1 83 ? 2.859 14.292 -15.567 1.00 44.34 83 SER A C 1
ATOM 623 O O . SER A 1 83 ? 2.687 14.024 -16.751 1.00 44.34 83 SER A O 1
ATOM 625 N N . THR A 1 84 ? 3.809 13.693 -14.837 1.00 39.78 84 THR A N 1
ATOM 626 C CA . THR A 1 84 ? 4.696 12.641 -15.368 1.00 39.78 84 THR A CA 1
ATOM 627 C C . THR A 1 84 ? 4.095 11.239 -15.297 1.00 39.78 84 THR A C 1
ATOM 629 O O . THR A 1 84 ? 4.479 10.384 -16.088 1.00 39.78 84 THR A O 1
ATOM 632 N N . LEU A 1 85 ? 3.103 11.011 -14.428 1.00 42.62 85 LEU A N 1
ATOM 633 C CA . LEU A 1 85 ? 2.446 9.706 -14.273 1.00 42.62 85 LEU A CA 1
ATOM 634 C C . LEU A 1 85 ? 1.358 9.431 -15.326 1.00 42.62 85 LEU A C 1
ATOM 636 O O . LEU A 1 85 ? 0.760 8.359 -15.314 1.00 42.62 85 LEU A O 1
ATOM 640 N N . GLY A 1 86 ? 1.090 10.374 -16.240 1.00 40.53 86 GLY A N 1
ATOM 641 C CA . GLY A 1 86 ? 0.200 10.176 -17.394 1.00 40.53 86 GLY A CA 1
ATOM 642 C C . GLY A 1 86 ? -1.275 9.908 -17.068 1.00 40.53 86 GLY A C 1
ATOM 643 O O . GLY A 1 86 ? -2.075 9.763 -17.985 1.00 40.53 86 GLY A O 1
ATOM 644 N N . LEU A 1 87 ? -1.653 9.873 -15.790 1.00 44.31 87 LEU A N 1
ATOM 645 C CA . LEU A 1 87 ? -3.019 9.672 -15.326 1.00 44.31 87 LEU A CA 1
ATOM 646 C C . LEU A 1 87 ? -3.354 10.789 -14.333 1.00 44.31 87 LEU A C 1
ATOM 648 O O . LEU A 1 87 ? -2.848 10.770 -13.209 1.00 44.31 87 LEU A O 1
ATOM 652 N N . PRO A 1 88 ? -4.182 11.782 -14.703 1.00 48.91 88 PRO A N 1
ATOM 653 C CA . PRO A 1 88 ? -4.700 12.746 -13.746 1.00 48.91 88 PRO A CA 1
ATOM 654 C C . PRO A 1 88 ? -5.791 12.065 -12.910 1.00 48.91 88 PRO A C 1
ATOM 656 O O . PRO A 1 88 ? -6.975 12.335 -13.079 1.00 48.91 88 PRO A O 1
ATOM 659 N N . PHE A 1 89 ? -5.417 11.142 -12.023 1.00 55.72 89 PHE A N 1
ATOM 660 C CA . PHE A 1 89 ? -6.375 10.582 -11.078 1.00 55.72 89 PHE A CA 1
ATOM 661 C C . PHE A 1 89 ? -6.559 11.575 -9.927 1.00 55.72 89 PHE A C 1
ATOM 663 O O . PHE A 1 89 ? -5.722 11.686 -9.027 1.00 55.72 89 PHE A O 1
ATOM 670 N N . SER A 1 90 ? -7.640 12.352 -9.993 1.00 66.44 90 SER A N 1
ATOM 671 C CA . SER A 1 90 ? -8.123 13.157 -8.875 1.00 66.44 90 SER A CA 1
ATOM 672 C C . SER A 1 90 ? -9.484 12.643 -8.428 1.00 66.44 90 SER A C 1
ATOM 674 O O . SER A 1 90 ? -10.472 12.790 -9.144 1.00 66.44 90 SER A O 1
ATOM 676 N N . VAL A 1 91 ? -9.536 12.079 -7.228 1.00 66.88 91 VAL A N 1
ATOM 677 C CA . VAL A 1 91 ? -10.776 11.726 -6.537 1.00 66.88 91 VAL A CA 1
ATOM 678 C C . VAL A 1 91 ? -11.209 12.964 -5.771 1.00 66.88 91 VAL A C 1
ATOM 680 O O . VAL A 1 91 ? -10.653 13.285 -4.718 1.00 66.88 91 VAL A O 1
ATOM 683 N N . THR A 1 92 ? -12.136 13.721 -6.349 1.00 70.38 92 THR A N 1
ATOM 684 C CA . THR A 1 92 ? -12.747 14.893 -5.703 1.00 70.38 92 THR A CA 1
ATOM 685 C C . THR A 1 92 ? -14.060 14.562 -5.004 1.00 70.38 92 THR A C 1
ATOM 687 O O . THR A 1 92 ? -14.522 15.353 -4.186 1.00 70.38 92 THR A O 1
ATOM 690 N N . GLU A 1 93 ? -14.636 13.399 -5.304 1.00 83.31 93 GLU A N 1
ATOM 691 C CA . GLU A 1 93 ? -15.817 12.851 -4.640 1.00 83.31 93 GLU A CA 1
ATOM 692 C C . GLU A 1 93 ? -15.422 11.657 -3.767 1.00 83.31 93 GLU A C 1
ATOM 694 O O . GLU A 1 93 ? -14.492 10.940 -4.130 1.00 83.31 93 GLU A O 1
ATOM 699 N N . PRO A 1 94 ? -16.073 11.416 -2.617 1.00 86.69 94 PRO A N 1
ATOM 700 C CA . PRO A 1 94 ? -15.599 10.394 -1.697 1.00 86.69 94 PRO A CA 1
ATOM 701 C C . PRO A 1 94 ? -15.716 8.971 -2.252 1.00 86.69 94 PRO A C 1
ATOM 703 O O . PRO A 1 94 ? -16.735 8.617 -2.824 1.00 86.69 94 PRO A O 1
ATOM 706 N N . ILE A 1 95 ? -14.742 8.109 -1.985 1.00 87.94 95 ILE A N 1
ATOM 707 C CA . ILE A 1 95 ? -14.978 6.657 -2.008 1.00 87.94 95 ILE A CA 1
ATOM 708 C C . ILE A 1 95 ? -15.369 6.262 -0.589 1.00 87.94 95 ILE A C 1
ATOM 710 O O . ILE A 1 95 ? -14.608 6.561 0.331 1.00 87.94 95 ILE A O 1
ATOM 714 N N . ALA A 1 96 ? -16.527 5.639 -0.385 1.00 91.56 96 ALA A N 1
ATOM 715 C CA . ALA A 1 96 ? -17.068 5.376 0.943 1.00 91.56 96 ALA A CA 1
ATOM 716 C C . ALA A 1 96 ? -17.673 3.975 1.083 1.00 91.56 96 ALA A C 1
ATOM 718 O O . ALA A 1 96 ? -18.319 3.462 0.167 1.00 91.56 96 ALA A O 1
ATOM 719 N N . PHE A 1 97 ? -17.478 3.387 2.263 1.00 91.12 97 PHE A N 1
ATOM 720 C CA . PHE A 1 97 ? -18.011 2.082 2.638 1.00 91.12 97 PHE A CA 1
ATOM 721 C C . PHE A 1 97 ? -18.473 2.099 4.093 1.00 91.12 97 PHE A C 1
ATOM 723 O O . PHE A 1 97 ? -17.816 2.693 4.949 1.00 91.12 97 PHE A O 1
ATOM 730 N N . ASP A 1 98 ? -19.556 1.387 4.376 1.00 93.50 98 ASP A N 1
ATOM 731 C CA . ASP A 1 98 ? -20.009 1.090 5.731 1.00 93.50 98 ASP A CA 1
ATOM 732 C C . ASP A 1 98 ? -19.672 -0.357 6.083 1.00 93.50 98 ASP A C 1
ATOM 734 O O . ASP A 1 98 ? -19.604 -1.226 5.211 1.00 93.50 98 ASP A O 1
ATOM 738 N N . TRP A 1 99 ? -19.518 -0.635 7.373 1.00 94.00 99 TRP A N 1
ATOM 739 C CA . TRP A 1 99 ? -19.334 -1.991 7.867 1.00 94.00 99 TRP A CA 1
ATOM 740 C C . TRP A 1 99 ? -20.092 -2.238 9.173 1.00 94.00 99 TRP A C 1
ATOM 742 O O . TRP A 1 99 ? -20.344 -1.319 9.956 1.00 94.00 99 TRP A O 1
ATOM 752 N N . LYS A 1 100 ? -20.448 -3.499 9.417 1.00 91.88 100 LYS A N 1
ATOM 753 C CA . LYS A 1 100 ? -20.992 -4.007 10.681 1.00 91.88 100 LYS A CA 1
ATOM 754 C C . LYS A 1 100 ? -20.345 -5.337 11.009 1.00 91.88 100 LYS A C 1
ATOM 756 O O . LYS A 1 100 ? -20.064 -6.118 10.118 1.00 91.88 100 LYS A O 1
ATOM 761 N N . GLN A 1 101 ? -20.158 -5.620 12.280 1.00 87.81 101 GLN A N 1
ATOM 762 C CA . GLN A 1 101 ? -19.695 -6.899 12.780 1.00 87.81 101 GLN A CA 1
ATOM 763 C C . GLN A 1 101 ? -20.662 -7.355 13.863 1.00 87.81 101 GLN A C 1
ATOM 765 O O . GLN A 1 101 ? -20.815 -6.694 14.895 1.00 87.81 101 GLN A O 1
ATOM 770 N N . THR A 1 102 ? -21.293 -8.500 13.637 1.00 86.88 102 THR A N 1
ATOM 771 C CA . THR A 1 102 ? -22.157 -9.157 14.617 1.00 86.88 102 THR A CA 1
ATOM 772 C C . THR A 1 102 ? -21.808 -10.632 14.652 1.00 86.88 102 THR A C 1
ATOM 774 O O . THR A 1 102 ? -21.757 -11.258 13.598 1.00 86.88 102 THR A O 1
ATOM 777 N N . GLU A 1 103 ? -21.594 -11.177 15.851 1.00 83.62 103 GLU A N 1
ATOM 778 C CA . GLU A 1 103 ? -21.195 -12.581 16.018 1.00 83.62 103 GLU A CA 1
ATOM 779 C C . GLU A 1 103 ? -19.918 -12.891 15.204 1.00 83.62 103 GLU A C 1
ATOM 781 O O . GLU A 1 103 ? -18.911 -12.201 15.356 1.00 83.62 103 GLU A O 1
ATOM 786 N N . ASP A 1 104 ? -19.930 -13.900 14.347 1.00 84.81 104 ASP A N 1
ATOM 787 C CA . ASP A 1 104 ? -18.817 -14.334 13.494 1.00 84.81 104 ASP A CA 1
ATOM 788 C C . ASP A 1 104 ? -18.942 -13.841 12.041 1.00 84.81 104 ASP A C 1
ATOM 790 O O . ASP A 1 104 ? -18.318 -14.389 11.138 1.00 84.81 104 ASP A O 1
ATOM 794 N N . THR A 1 105 ? -19.741 -12.798 11.794 1.00 87.56 105 THR A N 1
ATOM 795 C CA . THR A 1 105 ? -19.955 -12.257 10.445 1.00 87.56 105 THR A CA 1
ATOM 796 C C . THR A 1 105 ? -19.658 -10.759 10.377 1.00 87.56 105 THR A C 1
ATOM 798 O O . THR A 1 105 ? -20.116 -9.969 11.213 1.00 87.56 105 THR A O 1
ATOM 801 N N . ILE A 1 106 ? -18.891 -10.356 9.361 1.00 89.38 106 ILE A N 1
ATOM 802 C CA . ILE A 1 106 ? -18.684 -8.958 8.976 1.00 89.38 106 ILE A CA 1
ATOM 803 C C . ILE A 1 106 ? -19.563 -8.663 7.765 1.00 89.38 106 ILE A C 1
ATOM 805 O O . ILE A 1 106 ? -19.530 -9.371 6.769 1.00 89.38 106 ILE A O 1
ATOM 809 N N . TYR A 1 107 ? -20.320 -7.582 7.833 1.00 93.00 107 TYR A N 1
ATOM 810 C CA . TYR A 1 107 ? -21.103 -7.045 6.736 1.00 93.00 107 TYR A CA 1
ATOM 811 C C . TYR A 1 107 ? -20.402 -5.799 6.218 1.00 93.00 107 TYR A C 1
ATOM 813 O O . TYR A 1 107 ? -20.102 -4.908 7.010 1.00 93.00 107 TYR A O 1
ATOM 821 N N . VAL A 1 108 ? -20.172 -5.700 4.913 1.00 91.50 108 VAL A N 1
ATOM 822 C CA . VAL A 1 108 ? -19.609 -4.500 4.274 1.00 91.50 108 VAL A CA 1
ATOM 823 C C . VAL A 1 108 ? -20.542 -4.026 3.179 1.00 91.50 108 VAL A C 1
ATOM 825 O O . VAL A 1 108 ? -21.183 -4.827 2.512 1.00 91.50 108 VAL A O 1
ATOM 828 N N . ARG A 1 109 ? -20.642 -2.715 2.995 1.00 93.94 109 ARG A N 1
ATOM 829 C CA . ARG A 1 109 ? -21.430 -2.113 1.926 1.00 93.94 109 ARG A CA 1
ATOM 830 C C . ARG A 1 109 ? -20.686 -0.944 1.324 1.00 93.94 109 ARG A C 1
ATOM 832 O O . ARG A 1 109 ? -20.305 -0.026 2.043 1.00 93.94 109 ARG A O 1
ATOM 839 N N . VAL A 1 110 ? -20.572 -0.931 0.004 1.00 91.31 110 VAL A N 1
ATOM 840 C CA . VAL A 1 110 ? -20.105 0.239 -0.741 1.00 91.31 110 VAL A CA 1
ATOM 841 C C . VAL A 1 110 ? -21.217 1.281 -0.782 1.00 91.31 110 VAL A C 1
ATOM 843 O O . VAL A 1 110 ? -22.309 0.990 -1.265 1.00 91.31 110 VAL A O 1
ATOM 846 N N . THR A 1 111 ? -20.975 2.482 -0.264 1.00 93.81 111 THR A N 1
ATOM 847 C CA . THR A 1 111 ? -21.981 3.558 -0.232 1.00 93.81 111 THR A CA 1
ATOM 848 C C . THR A 1 111 ? -21.736 4.624 -1.284 1.00 93.81 111 THR A C 1
ATOM 850 O O . THR A 1 111 ? -22.696 5.212 -1.775 1.00 93.81 111 THR A O 1
ATOM 853 N N . ASN A 1 112 ? -20.476 4.859 -1.660 1.00 92.69 112 ASN A N 1
ATOM 854 C CA . ASN A 1 112 ? -20.142 5.785 -2.735 1.00 92.69 112 ASN A CA 1
ATOM 855 C C . ASN A 1 112 ? -18.857 5.369 -3.451 1.00 92.69 112 ASN A C 1
ATOM 857 O O . ASN A 1 112 ? -17.850 5.075 -2.809 1.00 92.69 112 ASN A O 1
ATOM 861 N N . ILE A 1 113 ? -18.875 5.418 -4.775 1.00 86.88 113 ILE A N 1
ATOM 862 C CA . ILE A 1 113 ? -17.696 5.380 -5.639 1.00 86.88 113 ILE A CA 1
ATOM 863 C C . ILE A 1 113 ? -17.949 6.463 -6.697 1.00 86.88 113 ILE A C 1
ATOM 865 O O . ILE A 1 113 ? -19.045 6.481 -7.251 1.00 86.88 113 ILE A O 1
ATOM 869 N N . PRO A 1 114 ? -16.994 7.368 -6.969 1.00 87.06 114 PRO A N 1
ATOM 870 C CA . PRO A 1 114 ? -17.162 8.388 -8.002 1.00 87.06 114 PRO A CA 1
ATOM 871 C C . PRO A 1 114 ? -17.425 7.766 -9.373 1.00 87.06 114 PRO A C 1
ATOM 873 O O . PRO A 1 114 ? -16.723 6.823 -9.743 1.00 87.06 114 PRO A O 1
ATOM 876 N N . ASP A 1 115 ? -18.331 8.346 -10.160 1.00 84.00 115 ASP A N 1
ATOM 877 C CA . ASP A 1 115 ? -18.699 7.835 -11.492 1.00 84.00 115 ASP A CA 1
ATOM 878 C C . ASP A 1 115 ? -17.484 7.648 -12.410 1.00 84.00 115 ASP A C 1
ATOM 880 O O . ASP A 1 115 ? -17.411 6.685 -13.166 1.00 84.00 115 ASP A O 1
ATOM 884 N N . SER A 1 116 ? -16.489 8.536 -12.320 1.00 76.44 116 SER A N 1
ATOM 885 C CA . SER A 1 116 ? -15.253 8.440 -13.107 1.00 76.44 116 SER A CA 1
ATOM 886 C C . SER A 1 116 ? -14.406 7.221 -12.748 1.00 76.44 116 SER A C 1
ATOM 888 O O . SER A 1 116 ? -13.764 6.637 -13.619 1.00 76.44 116 SER A O 1
ATOM 890 N N . LEU A 1 117 ? -14.402 6.829 -11.473 1.00 78.94 117 LEU A N 1
ATOM 891 C CA . LEU A 1 117 ? -13.737 5.616 -11.020 1.00 78.94 117 LEU A CA 1
ATOM 892 C C . LEU A 1 117 ? -14.587 4.385 -11.330 1.00 78.94 117 LEU A C 1
ATOM 894 O O . LEU A 1 117 ? -14.029 3.385 -11.759 1.00 78.94 117 LEU A O 1
ATOM 898 N N . MET A 1 118 ? -15.907 4.461 -11.146 1.00 81.56 118 MET A N 1
ATOM 899 C CA . MET A 1 118 ? -16.820 3.368 -11.481 1.00 81.56 118 MET A CA 1
ATOM 900 C C . MET A 1 118 ? -16.728 3.022 -12.968 1.00 81.56 118 MET A C 1
ATOM 902 O O . MET A 1 118 ? -16.422 1.884 -13.292 1.00 81.56 118 MET A O 1
ATOM 906 N N . SER A 1 119 ? -16.810 4.025 -13.846 1.00 77.00 119 SER A N 1
ATOM 907 C CA . SER A 1 119 ? -16.650 3.855 -15.297 1.00 77.00 119 SER A CA 1
ATOM 908 C C . SER A 1 119 ? -15.302 3.220 -15.640 1.00 77.00 119 SER A C 1
ATOM 910 O O . SER A 1 119 ? -15.243 2.284 -16.422 1.00 77.00 119 SER A O 1
ATOM 912 N N . TYR A 1 120 ? -14.210 3.674 -15.015 1.00 74.94 120 TYR A N 1
ATOM 913 C CA . TYR A 1 120 ? -12.890 3.077 -15.233 1.00 74.94 120 TYR A CA 1
ATOM 914 C C . TYR A 1 120 ? -12.820 1.611 -14.769 1.00 74.94 120 TYR A C 1
ATOM 916 O O . TYR A 1 120 ? -12.215 0.774 -15.440 1.00 74.94 120 TYR A O 1
ATOM 924 N N . LEU A 1 121 ? -13.404 1.286 -13.611 1.00 67.12 121 LEU A N 1
ATOM 925 C CA . LEU A 1 121 ? -13.440 -0.081 -13.086 1.00 67.12 121 LEU A CA 1
ATOM 926 C C . LEU A 1 121 ? -14.262 -0.997 -13.997 1.00 67.12 121 LEU A C 1
ATOM 928 O O . LEU A 1 121 ? -13.811 -2.093 -14.317 1.00 67.12 121 LEU A O 1
ATOM 932 N N . GLU A 1 122 ? -15.417 -0.530 -14.458 1.00 75.62 122 GLU A N 1
ATOM 933 C CA . GLU A 1 122 ? -16.299 -1.264 -15.368 1.00 75.62 122 GLU A CA 1
ATOM 934 C C . GLU A 1 122 ? -15.649 -1.444 -16.749 1.00 75.62 122 GLU A C 1
ATOM 936 O O . GLU A 1 122 ? -15.603 -2.558 -17.264 1.00 75.62 122 GLU A O 1
ATOM 941 N N . GLU A 1 123 ? -15.034 -0.399 -17.314 1.00 69.12 123 GLU A N 1
ATOM 942 C CA . GLU A 1 123 ? -14.296 -0.475 -18.585 1.00 69.12 123 GLU A CA 1
ATOM 943 C C . GLU A 1 123 ? -13.090 -1.424 -18.517 1.00 69.12 123 GLU A C 1
ATOM 945 O O . GLU A 1 123 ? -12.801 -2.127 -19.483 1.00 69.12 123 GLU A O 1
ATOM 950 N N . SER A 1 124 ? -12.367 -1.445 -17.393 1.00 63.41 124 SER A N 1
ATOM 951 C CA . SER A 1 124 ? -11.146 -2.254 -17.251 1.00 63.41 124 SER A CA 1
ATOM 952 C C . SER A 1 124 ? -11.400 -3.720 -16.907 1.00 63.41 124 SER A C 1
ATOM 954 O O . SER A 1 124 ? -10.524 -4.547 -17.156 1.00 63.41 124 SER A O 1
ATOM 956 N N . SER A 1 125 ? -12.565 -4.046 -16.345 1.00 61.81 125 SER A N 1
ATOM 957 C CA . SER A 1 125 ? -12.919 -5.412 -15.935 1.00 61.81 125 SER A CA 1
ATOM 958 C C . SER A 1 125 ? -14.038 -6.043 -16.762 1.00 61.81 125 SER A C 1
ATOM 960 O O . SER A 1 125 ? -14.232 -7.249 -16.663 1.00 61.81 125 SER A O 1
ATOM 962 N N . ALA A 1 126 ? -14.764 -5.257 -17.566 1.00 68.44 126 ALA A N 1
ATOM 963 C CA . ALA A 1 126 ? -15.994 -5.667 -18.248 1.00 68.44 126 ALA A CA 1
ATOM 964 C C . ALA A 1 126 ? -17.081 -6.220 -17.297 1.00 68.44 126 ALA A C 1
ATOM 966 O O . ALA A 1 126 ? -17.925 -7.014 -17.709 1.00 68.44 126 ALA A O 1
ATOM 967 N N . VAL A 1 127 ? -17.062 -5.795 -16.032 1.00 70.50 127 VAL A N 1
ATOM 968 C CA . VAL A 1 127 ? -17.994 -6.207 -14.976 1.00 70.50 127 VAL A CA 1
ATOM 969 C C . VAL A 1 127 ? -18.789 -4.994 -14.502 1.00 70.50 127 VAL A C 1
ATOM 971 O O . VAL A 1 127 ? -18.213 -3.932 -14.291 1.00 70.50 127 VAL A O 1
ATOM 974 N N . ASP A 1 128 ? -20.097 -5.156 -14.302 1.00 82.19 128 ASP A N 1
ATOM 975 C CA . ASP A 1 128 ? -20.990 -4.130 -13.757 1.00 82.19 128 ASP A CA 1
ATOM 976 C C . ASP A 1 128 ? -20.992 -4.188 -12.219 1.00 82.19 128 ASP A C 1
ATOM 978 O O . ASP A 1 128 ? -21.545 -5.103 -11.594 1.00 82.19 128 ASP A O 1
ATOM 982 N N . PHE A 1 129 ? -20.396 -3.176 -11.586 1.00 78.62 129 PHE A N 1
ATOM 983 C CA . PHE A 1 129 ? -20.343 -3.060 -10.126 1.00 78.62 129 PHE A CA 1
ATOM 984 C C . PHE A 1 129 ? -21.548 -2.319 -9.535 1.00 78.62 129 PHE A C 1
ATOM 986 O O . PHE A 1 129 ? -21.729 -2.325 -8.313 1.00 78.62 129 PHE A O 1
ATOM 993 N N . SER A 1 130 ? -22.389 -1.699 -10.365 1.00 84.25 130 SER A N 1
ATOM 994 C CA . SER A 1 130 ? -23.508 -0.870 -9.913 1.00 84.25 130 SER A CA 1
ATOM 995 C C . SER A 1 130 ? -24.526 -1.661 -9.085 1.00 84.25 130 SER A C 1
ATOM 997 O O . SER A 1 130 ? -25.046 -1.149 -8.090 1.00 84.25 130 SER A O 1
ATOM 999 N N . GLY A 1 131 ? -24.748 -2.940 -9.401 1.00 84.69 131 GLY A N 1
ATOM 1000 C CA . GLY A 1 131 ? -25.649 -3.818 -8.648 1.00 84.69 131 GLY A CA 1
ATOM 1001 C C . GLY A 1 131 ? -25.148 -4.209 -7.253 1.00 84.69 131 GLY A C 1
ATOM 1002 O O . GLY A 1 131 ? -25.954 -4.637 -6.425 1.00 84.69 131 GLY A O 1
ATOM 1003 N N . LEU A 1 132 ? -23.864 -3.991 -6.947 1.00 85.81 132 LEU A N 1
ATOM 1004 C CA . LEU A 1 132 ? -23.305 -4.156 -5.598 1.00 85.81 132 LEU A CA 1
ATOM 1005 C C . LEU A 1 132 ? -23.370 -2.868 -4.768 1.00 85.81 132 LEU A C 1
ATOM 1007 O O . LEU A 1 132 ? -23.202 -2.897 -3.543 1.00 85.81 132 LEU A O 1
ATOM 1011 N N . MET A 1 133 ? -23.644 -1.725 -5.401 1.00 91.50 133 MET A N 1
ATOM 1012 C CA . MET A 1 133 ? -23.742 -0.451 -4.700 1.00 91.50 133 MET A CA 1
ATOM 1013 C C . MET A 1 133 ? -24.909 -0.463 -3.719 1.00 91.50 133 MET A C 1
ATOM 1015 O O . MET A 1 133 ? -26.032 -0.867 -4.020 1.00 91.50 133 MET A O 1
ATOM 1019 N N . ASN A 1 134 ? -24.645 0.021 -2.510 1.00 93.50 134 ASN A N 1
ATOM 1020 C CA . ASN A 1 134 ? -25.593 0.065 -1.405 1.00 93.50 134 ASN A CA 1
ATOM 1021 C C . ASN A 1 134 ? -26.159 -1.303 -0.964 1.00 93.50 134 ASN A C 1
ATOM 1023 O O . ASN A 1 134 ? -27.099 -1.337 -0.160 1.00 93.50 134 ASN A O 1
ATOM 1027 N N . LYS A 1 135 ? -25.560 -2.421 -1.393 1.00 93.38 135 LYS A N 1
ATOM 1028 C CA . LYS A 1 135 ? -25.876 -3.768 -0.903 1.00 93.38 135 LYS A CA 1
ATOM 1029 C C . LYS A 1 135 ? -24.921 -4.173 0.215 1.00 93.38 135 LYS A C 1
ATOM 1031 O O . LYS A 1 135 ? -23.720 -3.935 0.140 1.00 93.38 135 LYS A O 1
ATOM 1036 N N . TRP A 1 136 ? -25.468 -4.750 1.282 1.00 96.12 136 TRP A N 1
ATOM 1037 C CA . TRP A 1 136 ? -24.654 -5.360 2.331 1.00 96.12 136 TRP A CA 1
ATOM 1038 C C . TRP A 1 136 ? -24.152 -6.713 1.851 1.00 96.12 136 TRP A C 1
ATOM 1040 O O . TRP A 1 136 ? -24.951 -7.515 1.391 1.00 96.12 136 TRP A O 1
ATOM 1050 N N . ILE A 1 137 ? -22.859 -6.964 1.994 1.00 91.25 137 ILE A N 1
ATOM 1051 C CA . ILE A 1 137 ? -22.207 -8.233 1.686 1.00 91.25 137 ILE A CA 1
ATOM 1052 C C . ILE A 1 137 ? -21.769 -8.851 3.008 1.00 91.25 137 ILE A C 1
ATOM 1054 O O . ILE A 1 137 ? -21.000 -8.233 3.746 1.00 91.25 137 ILE A O 1
ATOM 1058 N N . ALA A 1 138 ? -22.285 -10.034 3.319 1.00 93.06 138 ALA A N 1
ATOM 1059 C CA . ALA A 1 138 ? -21.969 -10.808 4.505 1.00 93.06 138 ALA A CA 1
ATOM 1060 C C . ALA A 1 138 ? -20.750 -11.701 4.255 1.00 93.06 138 ALA A C 1
ATOM 1062 O O . ALA A 1 138 ? -20.724 -12.509 3.328 1.00 93.06 138 ALA A O 1
ATOM 1063 N N . MET A 1 139 ? -19.762 -11.567 5.129 1.00 85.31 139 MET A N 1
ATOM 1064 C CA . MET A 1 139 ? -18.498 -12.287 5.111 1.00 85.31 139 MET A CA 1
ATOM 1065 C C . MET A 1 139 ? -18.325 -12.975 6.470 1.00 85.31 139 MET A C 1
ATOM 1067 O O . MET A 1 139 ? -17.941 -12.317 7.448 1.00 85.31 139 MET A O 1
ATOM 1071 N N . PRO A 1 140 ? -18.663 -14.272 6.569 1.00 85.44 140 PRO A N 1
ATOM 1072 C CA . PRO A 1 140 ? -18.340 -15.078 7.739 1.00 85.44 140 PRO A CA 1
ATOM 1073 C C . PRO A 1 140 ? -16.826 -15.104 7.957 1.00 85.44 140 PRO A C 1
ATOM 1075 O O . PRO A 1 140 ? -16.063 -15.113 6.992 1.00 85.44 140 PRO A O 1
ATOM 1078 N N . PHE A 1 141 ? -16.380 -15.113 9.209 1.00 74.81 141 PHE A N 1
ATOM 1079 C CA . PHE A 1 141 ? -14.957 -15.104 9.527 1.00 74.81 141 PHE A CA 1
ATOM 1080 C C . PHE A 1 141 ? -14.626 -15.904 10.791 1.00 74.81 141 PHE A C 1
ATOM 1082 O O . PHE A 1 141 ? -15.328 -15.820 11.799 1.00 74.81 141 PHE A O 1
ATOM 1089 N N . ASP A 1 142 ? -13.499 -16.627 10.782 1.00 74.38 142 ASP A N 1
ATOM 1090 C CA . ASP A 1 142 ? -12.923 -17.196 12.005 1.00 74.38 142 ASP A CA 1
ATOM 1091 C C . ASP A 1 142 ? -11.978 -16.176 12.655 1.00 74.38 142 ASP A C 1
ATOM 1093 O O . ASP A 1 142 ? -10.956 -15.765 12.100 1.00 74.38 142 ASP A O 1
ATOM 1097 N N . GLN A 1 143 ? -12.300 -15.780 13.885 1.00 64.81 143 GLN A N 1
ATOM 1098 C CA . GLN A 1 143 ? -11.459 -14.893 14.688 1.00 64.81 143 GLN A CA 1
ATOM 1099 C C . GLN A 1 143 ? -10.031 -15.402 14.878 1.00 64.81 143 GLN A C 1
ATOM 1101 O O . GLN A 1 143 ? -9.107 -14.592 14.956 1.00 64.81 143 GLN A O 1
ATOM 1106 N N . LYS A 1 144 ? -9.834 -16.717 15.013 1.00 65.00 144 LYS A N 1
ATOM 1107 C CA . LYS A 1 144 ? -8.501 -17.291 15.229 1.00 65.00 144 LYS A CA 1
ATOM 1108 C C . LYS A 1 144 ? -7.635 -17.167 13.984 1.00 65.00 144 LYS A C 1
ATOM 1110 O O . LYS A 1 144 ? -6.450 -16.876 14.123 1.00 65.00 144 LYS A O 1
ATOM 1115 N N . GLU A 1 145 ? -8.227 -17.354 12.813 1.00 64.75 145 GLU A N 1
ATOM 1116 C CA . GLU A 1 145 ? -7.561 -17.250 11.516 1.00 64.75 145 GLU A CA 1
ATOM 1117 C C . GLU A 1 145 ? -7.218 -15.788 11.205 1.00 64.75 145 GLU A C 1
ATOM 1119 O O . GLU A 1 145 ? -6.048 -15.463 11.023 1.00 64.75 145 GLU A O 1
ATOM 1124 N N . LEU A 1 146 ? -8.178 -14.865 11.350 1.00 56.34 146 LEU A N 1
ATOM 1125 C CA . LEU A 1 146 ? -7.941 -13.423 11.180 1.00 56.34 146 LEU A CA 1
ATOM 1126 C C . LEU A 1 146 ? -6.851 -12.873 12.105 1.00 56.34 146 LEU A C 1
ATOM 1128 O O . LEU A 1 146 ? -6.038 -12.042 11.698 1.00 56.34 146 LEU A O 1
ATOM 1132 N N . LEU A 1 147 ? -6.810 -13.313 13.366 1.00 55.31 147 LEU A N 1
ATOM 1133 C CA . LEU A 1 147 ? -5.755 -12.894 14.289 1.00 55.31 147 LEU A CA 1
ATOM 1134 C C . LEU A 1 147 ? -4.382 -13.429 13.866 1.00 55.31 147 LEU A C 1
ATOM 1136 O O . LEU A 1 147 ? -3.406 -12.698 14.012 1.00 55.31 147 LEU A O 1
ATOM 1140 N N . GLN A 1 148 ? -4.299 -14.655 13.337 1.00 58.59 148 GLN A N 1
ATOM 1141 C CA . GLN A 1 148 ? -3.050 -15.250 12.845 1.00 58.59 148 GLN A CA 1
ATOM 1142 C C . GLN A 1 148 ? -2.562 -14.589 11.549 1.00 58.59 148 GLN A C 1
ATOM 1144 O O . GLN A 1 148 ? -1.378 -14.270 11.445 1.00 58.59 148 GLN A O 1
ATOM 1149 N N . GLU A 1 149 ? -3.462 -14.334 10.600 1.00 51.50 149 GLU A N 1
ATOM 1150 C CA . GLU A 1 149 ? -3.138 -13.785 9.278 1.00 51.50 149 GLU A CA 1
ATOM 1151 C C . GLU A 1 149 ? -2.863 -12.284 9.291 1.00 51.50 149 GLU A C 1
ATOM 1153 O O . GLU A 1 149 ? -1.980 -11.798 8.588 1.00 51.50 149 GLU A O 1
ATOM 1158 N N . SER A 1 150 ? -3.574 -11.528 10.130 1.00 48.91 150 SER A N 1
ATOM 1159 C CA . SER A 1 150 ? -3.409 -10.074 10.193 1.00 48.91 150 SER A CA 1
ATOM 1160 C C . SER A 1 150 ? -2.032 -9.642 10.718 1.00 48.91 150 SER A C 1
ATOM 1162 O O . SER A 1 150 ? -1.700 -8.458 10.675 1.00 48.91 150 SER A O 1
ATOM 1164 N N . GLY A 1 151 ? -1.228 -10.565 11.265 1.00 45.06 151 GLY A N 1
ATOM 1165 C CA . GLY A 1 151 ? 0.049 -10.255 11.915 1.00 45.06 151 GLY A CA 1
ATOM 1166 C C . GLY A 1 151 ? -0.098 -9.393 13.181 1.00 45.06 151 GLY A C 1
ATOM 1167 O O . GLY A 1 151 ? 0.894 -9.091 13.845 1.00 45.06 151 GLY A O 1
ATOM 1168 N N . PHE A 1 152 ? -1.331 -9.030 13.555 1.00 43.50 152 PHE A N 1
ATOM 1169 C CA . PHE A 1 152 ? -1.698 -8.308 14.772 1.00 43.50 152 PHE A CA 1
ATOM 1170 C C . PHE A 1 152 ? -2.052 -9.281 15.907 1.00 43.50 152 PHE A C 1
ATOM 1172 O O . PHE A 1 152 ? -2.914 -8.993 16.737 1.00 43.50 152 PHE A O 1
ATOM 1179 N N . THR A 1 153 ? -1.363 -10.423 15.983 1.00 45.44 153 THR A N 1
ATOM 1180 C CA . THR A 1 153 ? -1.558 -11.442 17.030 1.00 45.44 153 THR A CA 1
ATOM 1181 C C . THR A 1 153 ? -1.325 -10.920 18.446 1.00 45.44 153 THR A C 1
ATOM 1183 O O . THR A 1 153 ? -1.703 -11.590 19.403 1.00 45.44 153 THR A O 1
ATOM 1186 N N . ASP A 1 154 ? -0.750 -9.726 18.613 1.00 45.88 154 ASP A N 1
ATOM 1187 C CA . ASP A 1 154 ? -0.445 -9.205 19.932 1.00 45.88 154 ASP A CA 1
ATOM 1188 C C . ASP A 1 154 ? -0.686 -7.698 20.071 1.00 45.88 154 ASP A C 1
ATOM 1190 O O . ASP A 1 154 ? 0.165 -6.858 19.769 1.00 45.88 154 ASP A O 1
ATOM 1194 N N . ALA A 1 155 ? -1.798 -7.351 20.722 1.00 45.94 155 ALA A N 1
ATOM 1195 C CA . ALA A 1 155 ? -1.895 -6.106 21.483 1.00 45.94 155 ALA A CA 1
ATOM 1196 C C . ALA A 1 155 ? -0.787 -6.001 22.565 1.00 45.94 155 ALA A C 1
ATOM 1198 O O . ALA A 1 155 ? -0.577 -4.921 23.132 1.00 45.94 155 ALA A O 1
ATOM 1199 N N . GLN A 1 156 ? -0.044 -7.087 22.851 1.00 45.72 156 GLN A N 1
ATOM 1200 C CA . GLN A 1 156 ? 1.190 -7.007 23.629 1.00 45.72 156 GLN A CA 1
ATOM 1201 C C . GLN A 1 156 ? 2.312 -6.276 22.894 1.00 45.72 156 GLN A C 1
ATOM 1203 O O . GLN A 1 156 ? 3.069 -5.608 23.577 1.00 45.72 156 GLN A O 1
ATOM 1208 N N . ASN A 1 157 ? 2.425 -6.277 21.561 1.00 49.59 157 ASN A N 1
ATOM 1209 C CA . ASN A 1 157 ? 3.602 -5.690 20.899 1.00 49.59 157 ASN A CA 1
ATOM 1210 C C . ASN A 1 157 ? 3.708 -4.171 21.100 1.00 49.59 157 ASN A C 1
ATOM 1212 O O . ASN A 1 157 ? 4.782 -3.654 21.413 1.00 49.59 157 ASN A O 1
ATOM 1216 N N . THR A 1 158 ? 2.603 -3.428 21.008 1.00 48.16 158 THR A N 1
ATOM 1217 C CA . THR A 1 158 ? 2.628 -1.977 21.264 1.00 48.16 158 THR A CA 1
ATOM 1218 C C . THR A 1 158 ? 2.859 -1.676 22.747 1.00 48.16 158 THR A C 1
ATOM 1220 O O . THR A 1 158 ? 3.640 -0.784 23.086 1.00 48.16 158 THR A O 1
ATOM 1223 N N . ASN A 1 159 ? 2.235 -2.453 23.639 1.00 51.84 159 ASN A N 1
ATOM 1224 C CA . ASN A 1 159 ? 2.426 -2.326 25.083 1.00 51.84 159 ASN A CA 1
ATOM 1225 C C . ASN A 1 159 ? 3.838 -2.738 25.522 1.00 51.84 159 ASN A C 1
ATOM 1227 O O . ASN A 1 159 ? 4.390 -2.112 26.418 1.00 51.84 159 ASN A O 1
ATOM 1231 N N . ASP A 1 160 ? 4.463 -3.717 24.882 1.00 56.78 160 ASP A N 1
ATOM 1232 C CA . ASP A 1 160 ? 5.804 -4.196 25.200 1.00 56.78 160 ASP A CA 1
ATOM 1233 C C . ASP A 1 160 ? 6.864 -3.242 24.664 1.00 56.78 160 ASP A C 1
ATOM 1235 O O . ASP A 1 160 ? 7.813 -2.929 25.378 1.00 56.78 160 ASP A O 1
ATOM 1239 N N . ILE A 1 161 ? 6.677 -2.655 23.481 1.00 53.66 161 ILE A N 1
ATOM 1240 C CA . ILE A 1 161 ? 7.579 -1.610 22.978 1.00 53.66 161 ILE A CA 1
ATOM 1241 C C . ILE A 1 161 ? 7.517 -0.358 23.869 1.00 53.66 161 ILE A C 1
ATOM 1243 O O . ILE A 1 161 ? 8.563 0.200 24.219 1.00 53.66 161 ILE A O 1
ATOM 1247 N N . LEU A 1 162 ? 6.313 0.072 24.269 1.00 58.88 162 LEU A N 1
ATOM 1248 C CA . LEU A 1 162 ? 6.118 1.269 25.095 1.00 58.88 162 LEU A CA 1
ATOM 1249 C C . LEU A 1 162 ? 6.418 1.053 26.583 1.00 58.88 162 LEU A C 1
ATOM 1251 O O . LEU A 1 162 ? 6.814 2.015 27.239 1.00 58.88 162 LEU A O 1
ATOM 1255 N N . ASN A 1 163 ? 6.253 -0.162 27.122 1.00 62.09 163 ASN A N 1
ATOM 1256 C CA . ASN A 1 163 ? 6.374 -0.432 28.563 1.00 62.09 163 ASN A CA 1
ATOM 1257 C C . ASN A 1 163 ? 7.530 -1.370 28.951 1.00 62.09 163 ASN A C 1
ATOM 1259 O O . ASN A 1 163 ? 7.976 -1.309 30.096 1.00 62.09 163 ASN A O 1
ATOM 1263 N N . LYS A 1 164 ? 8.053 -2.202 28.041 1.00 62.91 164 LYS A N 1
ATOM 1264 C CA . LYS A 1 164 ? 9.161 -3.148 28.305 1.00 62.91 164 LYS A CA 1
ATOM 1265 C C . LYS A 1 164 ? 10.420 -2.879 27.466 1.00 62.91 164 LYS A C 1
ATOM 1267 O O . LYS A 1 164 ? 11.507 -3.313 27.842 1.00 62.91 164 LYS A O 1
ATOM 1272 N N . GLY A 1 165 ? 10.294 -2.146 26.363 1.00 65.75 165 GLY A N 1
ATOM 1273 C CA . GLY A 1 165 ? 11.375 -1.821 25.439 1.00 65.75 165 GLY A CA 1
ATOM 1274 C C . GLY A 1 165 ? 12.250 -0.629 25.860 1.00 65.75 165 GLY A C 1
ATOM 1275 O O . GLY A 1 165 ? 12.013 0.015 26.887 1.00 65.75 165 GLY A O 1
ATOM 1276 N N . PRO A 1 166 ? 13.251 -0.263 25.039 1.00 65.06 166 PRO A N 1
ATOM 1277 C CA . PRO A 1 166 ? 14.164 0.863 25.288 1.00 65.06 166 PRO A CA 1
ATOM 1278 C C . PRO A 1 166 ? 13.441 2.216 25.444 1.00 65.06 166 PRO A C 1
ATOM 1280 O O . PRO A 1 166 ? 13.988 3.151 26.027 1.00 65.06 166 PRO A O 1
ATOM 1283 N N . LEU A 1 167 ? 12.190 2.317 24.981 1.00 67.56 167 LEU A N 1
ATOM 1284 C CA . LEU A 1 167 ? 11.345 3.505 25.110 1.00 67.56 167 LEU A CA 1
ATOM 1285 C C . LEU A 1 167 ? 10.595 3.606 26.446 1.00 67.56 167 LEU A C 1
ATOM 1287 O O . LEU A 1 167 ? 10.123 4.691 26.779 1.00 67.56 167 LEU A O 1
ATOM 1291 N N . ALA A 1 168 ? 10.541 2.542 27.254 1.00 69.50 168 ALA A N 1
ATOM 1292 C CA . ALA A 1 168 ? 9.773 2.511 28.505 1.00 69.50 168 ALA A CA 1
ATOM 1293 C C . ALA A 1 168 ? 10.190 3.595 29.510 1.00 69.50 168 ALA A C 1
ATOM 1295 O O . ALA A 1 168 ? 9.365 4.211 30.200 1.00 69.50 168 ALA A O 1
ATOM 1296 N N . LYS A 1 169 ? 11.495 3.873 29.559 1.00 70.81 169 LYS A N 1
ATOM 1297 C CA . LYS A 1 169 ? 12.093 4.877 30.448 1.00 70.81 169 LYS A CA 1
ATOM 1298 C C . LYS A 1 169 ? 12.109 6.280 29.840 1.00 70.81 169 LYS A C 1
ATOM 1300 O O . LYS A 1 169 ? 12.376 7.243 30.554 1.00 70.81 169 LYS A O 1
ATOM 1305 N N . THR A 1 170 ? 11.801 6.415 28.552 1.00 73.56 170 THR A N 1
ATOM 1306 C CA . THR A 1 170 ? 11.800 7.701 27.856 1.00 73.56 170 THR A CA 1
ATOM 1307 C C . THR A 1 170 ? 10.417 8.331 27.947 1.00 73.56 170 THR A C 1
ATOM 1309 O O . THR A 1 170 ? 9.394 7.739 27.600 1.00 73.56 170 THR A O 1
ATOM 1312 N N . GLN A 1 171 ? 10.367 9.568 28.434 1.00 75.62 171 GLN A N 1
ATOM 1313 C CA . GLN A 1 171 ? 9.134 10.343 28.436 1.00 75.62 171 GLN A CA 1
ATOM 1314 C C . GLN A 1 171 ? 8.711 10.625 26.991 1.00 75.62 171 GLN A C 1
ATOM 1316 O O . GLN A 1 171 ? 9.495 11.202 26.241 1.00 75.62 171 GLN A O 1
ATOM 1321 N N . LEU A 1 172 ? 7.488 10.250 26.605 1.00 72.56 172 LEU A N 1
ATOM 1322 C CA . LEU A 1 172 ? 7.041 10.366 25.212 1.00 72.56 172 LEU A CA 1
ATOM 1323 C C . LEU A 1 172 ? 6.827 11.820 24.781 1.00 72.56 172 LEU A C 1
ATOM 1325 O O . LEU A 1 172 ? 7.079 12.172 23.632 1.00 72.56 172 LEU A O 1
ATOM 1329 N N . ILE A 1 173 ? 6.409 12.675 25.717 1.00 75.50 173 ILE A N 1
ATOM 1330 C CA . ILE A 1 173 ? 6.036 14.068 25.463 1.00 75.50 173 ILE A CA 1
ATOM 1331 C C . ILE A 1 173 ? 6.855 14.979 26.361 1.00 75.50 173 ILE A C 1
ATOM 1333 O O . ILE A 1 173 ? 6.751 14.884 27.581 1.00 75.50 173 ILE A O 1
ATOM 1337 N N . ASN A 1 174 ? 7.679 15.860 25.792 1.00 72.25 174 ASN A N 1
ATOM 1338 C CA . ASN A 1 174 ? 8.635 16.641 26.589 1.00 72.25 174 ASN A CA 1
ATOM 1339 C C . ASN A 1 174 ? 7.980 17.784 27.382 1.00 72.25 174 ASN A C 1
ATOM 1341 O O . ASN A 1 174 ? 8.427 18.127 28.473 1.00 72.25 174 ASN A O 1
ATOM 1345 N N . ARG A 1 175 ? 6.923 18.379 26.831 1.00 71.75 175 ARG A N 1
ATOM 1346 C CA . ARG A 1 175 ? 6.284 19.588 27.339 1.00 71.75 175 ARG A CA 1
ATOM 1347 C C . ARG A 1 175 ? 4.824 19.558 26.945 1.00 71.75 175 ARG A C 1
ATOM 1349 O O . ARG A 1 175 ? 4.517 19.404 25.766 1.00 71.75 175 ARG A O 1
ATOM 1356 N N . VAL A 1 176 ? 3.957 19.746 27.932 1.00 79.56 176 VAL A N 1
ATOM 1357 C CA . VAL A 1 176 ? 2.516 19.905 27.750 1.00 79.56 176 VAL A CA 1
ATOM 1358 C C . VAL A 1 176 ? 2.118 21.280 28.266 1.00 79.56 176 VAL A C 1
ATOM 1360 O O . VAL A 1 176 ? 2.566 21.703 29.331 1.00 79.56 176 VAL A O 1
ATOM 1363 N N . SER A 1 177 ? 1.286 21.986 27.512 1.00 82.69 177 SER A N 1
ATOM 1364 C CA . SER A 1 177 ? 0.697 23.264 27.908 1.00 82.69 177 SER A CA 1
ATOM 1365 C C . SER A 1 177 ? -0.808 23.243 27.693 1.00 82.69 177 SER A C 1
ATOM 1367 O O . SER A 1 177 ? -1.293 22.631 26.741 1.00 82.69 177 SER A O 1
ATOM 1369 N N . VAL A 1 178 ? -1.539 23.960 28.542 1.00 86.88 178 VAL A N 1
ATOM 1370 C CA . VAL A 1 178 ? -2.931 24.316 28.259 1.00 86.88 178 VAL A CA 1
ATOM 1371 C C . VAL A 1 178 ? -2.922 25.343 27.130 1.00 86.88 178 VAL A C 1
ATOM 1373 O O . VAL A 1 178 ? -2.376 26.429 27.294 1.00 86.88 178 VAL A O 1
ATOM 1376 N N . GLU A 1 179 ? -3.486 24.989 25.978 1.00 89.25 179 GLU A N 1
ATOM 1377 C CA . GLU A 1 179 ? -3.576 25.884 24.818 1.00 89.25 179 GLU A CA 1
ATOM 1378 C C . GLU A 1 179 ? -4.851 26.728 24.873 1.00 89.25 179 GLU A C 1
ATOM 1380 O O . GLU A 1 179 ? -4.822 27.922 24.585 1.00 89.25 179 GLU A O 1
ATOM 1385 N N . LYS A 1 180 ? -5.980 26.115 25.248 1.00 92.69 180 LYS A N 1
ATOM 1386 C CA . LYS A 1 180 ? -7.289 26.776 25.259 1.00 92.69 180 LYS A CA 1
ATOM 1387 C C . LYS A 1 180 ? -8.220 26.155 26.297 1.00 92.69 180 LYS A C 1
ATOM 1389 O O . LYS A 1 180 ? -8.113 24.971 26.612 1.00 92.69 180 LYS A O 1
ATOM 1394 N N . LYS A 1 181 ? -9.168 26.959 26.774 1.00 92.69 181 LYS A N 1
ATOM 1395 C CA . LYS A 1 181 ? -10.273 26.558 27.646 1.00 92.69 181 LYS A CA 1
ATOM 1396 C C . LYS A 1 181 ? -11.582 27.157 27.121 1.00 92.69 181 LYS A C 1
ATOM 1398 O O . LYS A 1 181 ? -11.593 28.329 26.750 1.00 92.69 181 LYS A O 1
ATOM 1403 N N . TRP A 1 182 ? -12.655 26.372 27.046 1.00 95.25 182 TRP A N 1
ATOM 1404 C CA . TRP A 1 182 ? -13.987 26.834 26.617 1.00 95.25 182 TRP A CA 1
ATOM 1405 C C . TRP A 1 182 ? -15.098 25.989 27.250 1.00 95.25 182 TRP A C 1
ATOM 1407 O O . TRP A 1 182 ? -14.808 25.036 27.967 1.00 95.25 182 TRP A O 1
ATOM 1417 N N . LYS A 1 183 ? -16.364 26.347 27.009 1.00 93.19 183 LYS A N 1
ATOM 1418 C CA . LYS A 1 183 ? -17.526 25.516 27.349 1.00 93.19 183 LYS A CA 1
ATOM 1419 C C . LYS A 1 183 ? -18.128 24.921 26.079 1.00 93.19 183 LYS A C 1
ATOM 1421 O O . LYS A 1 183 ? -18.225 25.638 25.086 1.00 93.19 183 LYS A O 1
ATOM 1426 N N . ASN A 1 184 ? -18.494 23.642 26.101 1.00 89.00 184 ASN A N 1
ATOM 1427 C CA . ASN A 1 184 ? -19.240 23.019 25.004 1.00 89.00 184 ASN A CA 1
ATOM 1428 C C . ASN A 1 184 ? -20.718 23.464 25.014 1.00 89.00 184 ASN A C 1
ATOM 1430 O O . ASN A 1 184 ? -21.147 24.204 25.902 1.00 89.00 184 ASN A O 1
ATOM 1434 N N . ASP A 1 185 ? -21.506 22.976 24.057 1.00 87.62 185 ASP A N 1
ATOM 1435 C CA . ASP A 1 185 ? -22.926 23.336 23.901 1.00 87.62 185 ASP A CA 1
ATOM 1436 C C . ASP A 1 185 ? -23.796 22.938 25.108 1.00 87.62 185 ASP A C 1
ATOM 1438 O O . ASP A 1 185 ? -24.880 23.478 25.310 1.00 87.62 185 ASP A O 1
ATOM 1442 N N . LYS A 1 186 ? -23.308 22.022 25.954 1.00 88.69 186 LYS A N 1
ATOM 1443 C CA . LYS A 1 186 ? -23.950 21.602 27.210 1.00 88.69 186 LYS A CA 1
ATOM 1444 C C . LYS A 1 186 ? -23.485 22.424 28.419 1.00 88.69 186 LYS A C 1
ATOM 1446 O O . LYS A 1 186 ? -23.851 22.122 29.551 1.00 88.69 186 LYS A O 1
ATOM 1451 N N . GLY A 1 187 ? -22.660 23.449 28.201 1.00 91.25 187 GLY A N 1
ATOM 1452 C CA . GLY A 1 187 ? -22.078 24.287 29.249 1.00 91.25 187 GLY A CA 1
ATOM 1453 C C . GLY A 1 187 ? -20.927 23.631 30.021 1.00 91.25 187 GLY A C 1
ATOM 1454 O O . GLY A 1 187 ? -20.443 24.217 30.993 1.00 91.25 187 GLY A O 1
ATOM 1455 N N . GLU A 1 188 ? -20.478 22.446 29.602 1.00 91.44 188 GLU A N 1
ATOM 1456 C CA . GLU A 1 188 ? -19.414 21.689 30.258 1.00 91.44 188 GLU A CA 1
ATOM 1457 C C . GLU A 1 188 ? -18.048 22.241 29.864 1.00 91.44 188 GLU A C 1
ATOM 1459 O O . GLU A 1 188 ? -17.808 22.617 28.717 1.00 91.44 188 GLU A O 1
ATOM 1464 N N . GLU A 1 189 ? -17.135 22.292 30.825 1.00 93.12 189 GLU A N 1
ATOM 1465 C CA . GLU A 1 189 ? -15.815 22.864 30.621 1.00 93.12 189 GLU A CA 1
ATOM 1466 C C . GLU A 1 189 ? -14.889 21.909 29.856 1.00 93.12 189 GLU A C 1
ATOM 1468 O O . GLU A 1 189 ? -14.640 20.777 30.280 1.00 93.12 189 GLU A O 1
ATOM 1473 N N . ILE A 1 190 ? -14.336 22.407 28.748 1.00 91.31 190 ILE A N 1
ATOM 1474 C CA . ILE A 1 190 ? -13.362 21.712 27.916 1.00 91.31 190 ILE A CA 1
ATOM 1475 C C . ILE A 1 190 ? -11.993 22.381 28.034 1.00 91.31 190 ILE A C 1
ATOM 1477 O O . ILE A 1 190 ? -11.842 23.596 27.855 1.00 91.31 190 ILE A O 1
ATOM 1481 N N . LEU A 1 191 ? -10.979 21.562 28.298 1.00 90.69 191 LEU A N 1
ATOM 1482 C CA . LEU A 1 191 ? -9.578 21.948 28.368 1.00 90.69 191 LEU A CA 1
ATOM 1483 C C . LEU A 1 191 ? -8.811 21.320 27.206 1.00 90.69 191 LEU A C 1
ATOM 1485 O O . LEU A 1 191 ? -8.764 20.098 27.085 1.00 90.69 191 LEU A O 1
ATOM 1489 N N . ARG A 1 192 ? -8.161 22.137 26.376 1.00 90.12 192 ARG A N 1
ATOM 1490 C CA . ARG A 1 192 ? -7.261 21.649 25.328 1.00 90.12 192 ARG A CA 1
ATOM 1491 C C . ARG A 1 192 ? -5.824 21.672 25.806 1.00 90.12 192 ARG A C 1
ATOM 1493 O O . ARG A 1 192 ? -5.247 22.739 26.030 1.00 90.12 192 ARG A O 1
ATOM 1500 N N . LEU A 1 193 ? -5.248 20.484 25.925 1.00 87.94 193 LEU A N 1
ATOM 1501 C CA . LEU A 1 193 ? -3.830 20.288 26.178 1.00 87.94 193 LEU A CA 1
ATOM 1502 C C . LEU A 1 193 ? -3.102 20.085 24.859 1.00 87.94 193 LEU A C 1
ATOM 1504 O O . LEU A 1 193 ? -3.578 19.353 23.999 1.00 87.94 193 LEU A O 1
ATOM 1508 N N . LYS A 1 194 ? -1.927 20.693 24.725 1.00 86.62 194 LYS A N 1
ATOM 1509 C CA . LYS A 1 194 ? -1.038 20.519 23.579 1.00 86.62 194 LYS A CA 1
ATOM 1510 C C . LYS A 1 194 ? 0.335 20.092 24.057 1.00 86.62 194 LYS A C 1
ATOM 1512 O O . LYS A 1 194 ? 0.901 20.720 24.951 1.00 86.62 194 LYS A O 1
ATOM 1517 N N . GLY A 1 195 ? 0.855 19.032 23.456 1.00 85.69 195 GLY A N 1
ATOM 1518 C CA . GLY A 1 195 ? 2.156 18.454 23.742 1.00 85.69 195 GLY A CA 1
ATOM 1519 C C . GLY A 1 195 ? 3.047 18.385 22.507 1.00 85.69 195 GLY A C 1
ATOM 1520 O O . GLY A 1 195 ? 2.563 18.330 21.375 1.00 85.69 195 GLY A O 1
ATOM 1521 N N . ARG A 1 196 ? 4.364 18.375 22.724 1.00 83.75 196 ARG A N 1
ATOM 1522 C CA . ARG A 1 196 ? 5.361 18.060 21.689 1.00 83.75 196 ARG A CA 1
ATOM 1523 C C . ARG A 1 196 ? 5.991 16.705 21.951 1.00 83.75 196 ARG A C 1
ATOM 1525 O O . ARG A 1 196 ? 6.323 16.387 23.096 1.00 83.75 196 ARG A O 1
ATOM 1532 N N . VAL A 1 197 ? 6.205 15.942 20.884 1.00 83.38 197 VAL A N 1
ATOM 1533 C CA . VAL A 1 197 ? 6.892 14.654 20.987 1.00 83.38 197 VAL A CA 1
ATOM 1534 C C . VAL A 1 197 ? 8.330 14.872 21.451 1.00 83.38 197 VAL A C 1
ATOM 1536 O O . VAL A 1 197 ? 9.017 15.808 21.036 1.00 83.38 197 VAL A O 1
ATOM 1539 N N . ASN A 1 198 ? 8.785 14.027 22.371 1.00 84.62 198 ASN A N 1
ATOM 1540 C CA . ASN A 1 198 ? 10.140 14.089 22.880 1.00 84.62 198 ASN A CA 1
ATOM 1541 C C . ASN A 1 198 ? 11.124 13.579 21.825 1.00 84.62 198 ASN A C 1
ATOM 1543 O O . ASN A 1 198 ? 11.238 12.382 21.573 1.00 84.62 198 ASN A O 1
ATOM 1547 N N . THR A 1 199 ? 11.908 14.486 21.254 1.00 87.25 199 THR A N 1
ATOM 1548 C CA . THR A 1 199 ? 12.914 14.144 20.244 1.00 87.25 199 THR A CA 1
ATOM 1549 C C . THR A 1 199 ? 14.032 13.236 20.767 1.00 87.25 199 THR A C 1
ATOM 1551 O O . THR A 1 199 ? 14.751 12.656 19.960 1.00 87.25 199 THR A O 1
ATOM 1554 N N . ALA A 1 200 ? 14.197 13.087 22.090 1.00 85.94 200 ALA A N 1
ATOM 1555 C CA . ALA A 1 200 ? 15.153 12.140 22.669 1.00 85.94 200 ALA A CA 1
ATOM 1556 C C . ALA A 1 200 ? 14.830 10.680 22.305 1.00 85.94 200 ALA A C 1
ATOM 1558 O O . ALA A 1 200 ? 15.744 9.864 22.237 1.00 85.94 200 ALA A O 1
ATOM 1559 N N . ILE A 1 201 ? 13.567 10.374 21.982 1.00 83.94 201 ILE A N 1
ATOM 1560 C CA . ILE A 1 201 ? 13.144 9.070 21.447 1.00 83.94 201 ILE A CA 1
ATOM 1561 C C . ILE A 1 201 ? 13.983 8.690 20.225 1.00 83.94 201 ILE A C 1
ATOM 1563 O O . ILE A 1 201 ? 14.468 7.563 20.145 1.00 83.94 201 ILE A O 1
ATOM 1567 N N . ALA A 1 202 ? 14.218 9.640 19.310 1.00 85.88 202 ALA A N 1
ATOM 1568 C CA . ALA A 1 202 ? 15.017 9.388 18.115 1.00 85.88 202 ALA A CA 1
ATOM 1569 C C . ALA A 1 202 ? 16.441 8.942 18.467 1.00 85.88 202 ALA A C 1
ATOM 1571 O O . ALA A 1 202 ? 16.993 8.058 17.819 1.00 85.88 202 ALA A O 1
ATOM 1572 N N . TYR A 1 203 ? 17.026 9.534 19.511 1.00 87.69 203 TYR A N 1
ATOM 1573 C CA . TYR A 1 203 ? 18.366 9.182 19.964 1.00 87.69 203 TYR A CA 1
ATOM 1574 C C . TYR A 1 203 ? 18.395 7.811 20.646 1.00 87.69 203 TYR A C 1
ATOM 1576 O O . TYR A 1 203 ? 19.291 7.017 20.379 1.00 87.69 203 TYR A O 1
ATOM 1584 N N . THR A 1 204 ? 17.399 7.498 21.479 1.00 84.94 204 THR A N 1
ATOM 1585 C CA . THR A 1 204 ? 17.270 6.174 22.102 1.00 84.94 204 THR A CA 1
ATOM 1586 C C . THR A 1 204 ? 17.167 5.070 21.049 1.00 84.94 204 THR A C 1
ATOM 1588 O O . THR A 1 204 ? 17.903 4.091 21.123 1.00 84.94 204 THR A O 1
ATOM 1591 N N . LEU A 1 205 ? 16.316 5.250 20.033 1.00 83.06 205 LEU A N 1
ATOM 1592 C CA . LEU A 1 205 ? 16.179 4.293 18.930 1.00 83.06 205 LEU A CA 1
ATOM 1593 C C . LEU A 1 205 ? 17.470 4.169 18.116 1.00 83.06 205 LEU A C 1
ATOM 1595 O O . LEU A 1 205 ? 17.901 3.060 17.807 1.00 83.06 205 LEU A O 1
ATOM 1599 N N . TYR A 1 206 ? 18.123 5.295 17.826 1.00 88.06 206 TYR A N 1
ATOM 1600 C CA . TYR A 1 206 ? 19.419 5.313 17.154 1.00 88.06 206 TYR A CA 1
ATOM 1601 C C . TYR A 1 206 ? 20.478 4.507 17.913 1.00 88.06 206 TYR A C 1
ATOM 1603 O O . TYR A 1 206 ? 21.197 3.720 17.304 1.00 88.06 206 TYR A O 1
ATOM 1611 N N . LEU A 1 207 ? 20.568 4.651 19.239 1.00 88.12 207 LEU A N 1
ATOM 1612 C CA . LEU A 1 207 ? 21.541 3.906 20.042 1.00 88.12 207 LEU A CA 1
ATOM 1613 C C . LEU A 1 207 ? 21.320 2.393 19.981 1.00 88.12 207 LEU A C 1
ATOM 1615 O O . LEU A 1 207 ? 22.295 1.647 19.886 1.00 88.12 207 LEU A O 1
ATOM 1619 N N . GLU A 1 208 ? 20.068 1.942 19.990 1.00 86.25 208 GLU A N 1
ATOM 1620 C CA . GLU A 1 208 ? 19.744 0.520 19.849 1.00 86.25 208 GLU A CA 1
ATOM 1621 C C . GLU A 1 208 ? 20.101 0.001 18.454 1.00 86.25 208 GLU A C 1
ATOM 1623 O O . GLU A 1 208 ? 20.759 -1.031 18.326 1.00 86.25 208 GLU A O 1
ATOM 1628 N N . GLN A 1 209 ? 19.788 0.763 17.403 1.00 87.69 209 GLN A N 1
ATOM 1629 C CA . GLN A 1 209 ? 20.179 0.417 16.035 1.00 87.69 209 GLN A CA 1
ATOM 1630 C C . GLN A 1 209 ? 21.702 0.394 15.858 1.00 87.69 209 GLN A C 1
ATOM 1632 O O . GLN A 1 209 ? 22.234 -0.474 15.171 1.00 87.69 209 GLN A O 1
ATOM 1637 N N . VAL A 1 210 ? 22.426 1.308 16.509 1.00 88.19 210 VAL A N 1
ATOM 1638 C CA . VAL A 1 210 ? 23.892 1.308 16.532 1.00 88.19 210 VAL A CA 1
ATOM 1639 C C . VAL A 1 210 ? 24.416 0.079 17.261 1.00 88.19 210 VAL A C 1
ATOM 1641 O O . VAL A 1 210 ? 25.331 -0.570 16.763 1.00 88.19 210 VAL A O 1
ATOM 1644 N N . LYS A 1 211 ? 23.868 -0.258 18.432 1.00 89.69 211 LYS A N 1
ATOM 1645 C CA . LYS A 1 211 ? 24.269 -1.446 19.196 1.00 89.69 211 LYS A CA 1
ATOM 1646 C C . LYS A 1 211 ? 24.089 -2.713 18.361 1.00 89.69 211 LYS A C 1
ATOM 1648 O O . LYS A 1 211 ? 25.014 -3.520 18.294 1.00 89.69 211 LYS A O 1
ATOM 1653 N N . GLN A 1 212 ? 22.952 -2.828 17.682 1.00 87.81 212 GLN A N 1
ATOM 1654 C CA . GLN A 1 212 ? 22.650 -3.932 16.781 1.00 87.81 212 GLN A CA 1
ATOM 1655 C C . GLN A 1 212 ? 23.606 -3.954 15.577 1.00 87.81 212 GLN A C 1
ATOM 1657 O O . GLN A 1 212 ? 24.292 -4.945 15.354 1.00 87.81 212 GLN A O 1
ATOM 1662 N N . ALA A 1 213 ? 23.809 -2.825 14.893 1.00 85.44 213 ALA A N 1
ATOM 1663 C CA . ALA A 1 213 ? 24.750 -2.736 13.774 1.00 85.44 213 ALA A CA 1
ATOM 1664 C C . ALA A 1 213 ? 26.203 -3.055 14.173 1.00 85.44 213 ALA A C 1
ATOM 1666 O O . ALA A 1 213 ? 26.965 -3.600 13.383 1.00 85.44 213 ALA A O 1
ATOM 1667 N N . LYS A 1 214 ? 26.621 -2.742 15.404 1.00 87.31 214 LYS A N 1
ATOM 1668 C CA . LYS A 1 214 ? 27.954 -3.113 15.904 1.00 87.31 214 LYS A CA 1
ATOM 1669 C C . LYS A 1 214 ? 28.113 -4.620 16.134 1.00 87.31 214 LYS A C 1
ATOM 1671 O O . LYS A 1 214 ? 29.256 -5.076 16.156 1.00 87.31 214 LYS A O 1
ATOM 1676 N N . LYS A 1 215 ? 27.012 -5.341 16.362 1.00 91.88 215 LYS A N 1
ATOM 1677 C CA . LYS A 1 215 ? 26.973 -6.802 16.488 1.00 91.88 215 LYS A CA 1
ATOM 1678 C C . LYS A 1 215 ? 26.957 -7.461 15.110 1.00 91.88 215 LYS A C 1
ATOM 1680 O O . LYS A 1 215 ? 27.704 -8.405 14.893 1.00 91.88 215 LYS A O 1
ATOM 1685 N N . ASP A 1 216 ? 26.157 -6.917 14.199 1.00 90.44 216 ASP A N 1
ATOM 1686 C CA . ASP A 1 216 ? 25.914 -7.515 12.883 1.00 90.44 216 ASP A CA 1
ATOM 1687 C C . ASP A 1 216 ? 27.035 -7.221 11.877 1.00 90.44 216 ASP A C 1
ATOM 1689 O O . ASP A 1 216 ? 27.260 -8.002 10.959 1.00 90.44 216 ASP A O 1
ATOM 1693 N N . TYR A 1 217 ? 27.764 -6.111 12.055 1.00 84.75 217 TYR A N 1
ATOM 1694 C CA . TYR A 1 217 ? 28.841 -5.702 11.154 1.00 84.75 217 TYR A CA 1
ATOM 1695 C C . TYR A 1 217 ? 30.205 -5.688 11.871 1.00 84.75 217 TYR A C 1
ATOM 1697 O O . TYR A 1 217 ? 30.386 -4.955 12.862 1.00 84.75 217 TYR A O 1
ATOM 1705 N N . PRO A 1 218 ? 31.210 -6.430 11.358 1.00 86.69 218 PRO A N 1
ATOM 1706 C CA . PRO A 1 218 ? 32.565 -6.398 11.896 1.00 86.69 218 PRO A CA 1
ATOM 1707 C C . PRO A 1 218 ? 33.208 -5.018 11.699 1.00 86.69 218 PRO A C 1
ATOM 1709 O O 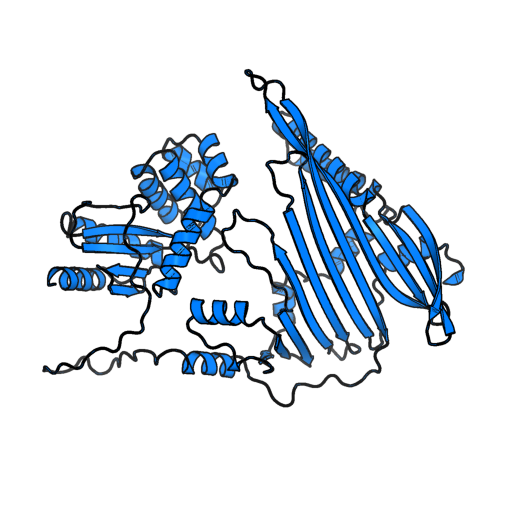. PRO A 1 218 ? 32.748 -4.187 10.913 1.00 86.69 218 PRO A O 1
ATOM 1712 N N . ILE A 1 219 ? 34.276 -4.736 12.447 1.00 87.56 219 ILE A N 1
ATOM 1713 C CA . ILE A 1 219 ? 35.001 -3.462 12.338 1.00 87.56 219 ILE A CA 1
ATOM 1714 C C . ILE A 1 219 ? 35.571 -3.326 10.919 1.00 87.56 219 ILE A C 1
ATOM 1716 O O . ILE A 1 219 ? 36.336 -4.174 10.477 1.00 87.56 219 ILE A O 1
ATOM 1720 N N . GLY A 1 220 ? 35.191 -2.259 10.210 1.00 81.12 220 GLY A N 1
ATOM 1721 C CA . GLY A 1 220 ? 35.603 -2.031 8.826 1.00 81.12 220 GLY A CA 1
ATOM 1722 C C . GLY A 1 220 ? 34.735 -1.007 8.092 1.00 81.12 220 GLY A C 1
ATOM 1723 O O . GLY A 1 220 ? 33.912 -0.306 8.696 1.00 81.12 220 GLY A O 1
ATOM 1724 N N . ALA A 1 221 ? 34.920 -0.926 6.772 1.00 77.12 221 ALA A N 1
ATOM 1725 C CA . ALA A 1 221 ? 34.228 0.027 5.904 1.00 77.12 221 ALA A CA 1
ATOM 1726 C C . ALA A 1 221 ? 32.698 -0.142 5.947 1.00 77.12 221 ALA A C 1
ATOM 1728 O O . ALA A 1 221 ? 31.985 0.840 6.137 1.00 77.12 221 ALA A O 1
ATOM 1729 N N . ALA A 1 222 ? 32.200 -1.383 5.892 1.00 77.38 222 ALA A N 1
ATOM 1730 C CA . ALA A 1 222 ? 30.765 -1.686 5.923 1.00 77.38 222 ALA A CA 1
ATOM 1731 C C . ALA A 1 222 ? 30.076 -1.195 7.210 1.00 77.38 222 ALA A C 1
ATOM 1733 O O . ALA A 1 222 ? 29.052 -0.514 7.157 1.00 77.38 222 ALA A O 1
ATOM 1734 N N . ARG A 1 223 ? 30.677 -1.450 8.382 1.00 84.81 223 ARG A N 1
ATOM 1735 C CA . ARG A 1 223 ? 30.178 -0.928 9.666 1.00 84.81 223 ARG A CA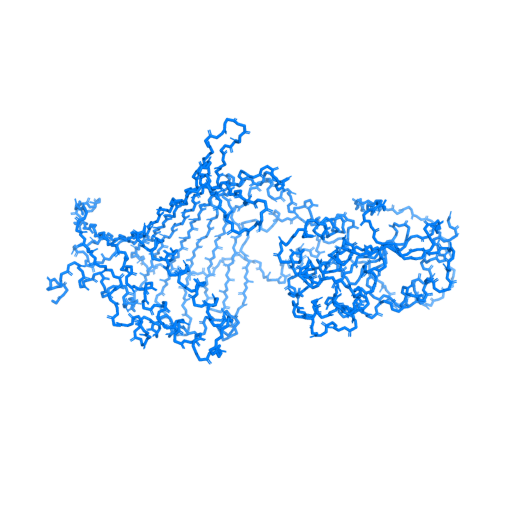 1
ATOM 1736 C C . ARG A 1 223 ? 30.217 0.593 9.707 1.00 84.81 223 ARG A C 1
ATOM 1738 O O . ARG A 1 223 ? 29.286 1.213 10.209 1.00 84.81 223 ARG A O 1
ATOM 1745 N N . THR A 1 224 ? 31.287 1.196 9.197 1.00 81.25 224 THR A N 1
ATOM 1746 C CA . THR A 1 224 ? 31.433 2.657 9.163 1.00 81.25 224 THR A CA 1
ATOM 1747 C C . THR A 1 224 ? 30.327 3.291 8.331 1.00 81.25 224 THR A C 1
ATOM 1749 O O . THR A 1 224 ? 29.697 4.249 8.778 1.00 81.25 224 THR A O 1
ATOM 1752 N N . GLU A 1 225 ? 30.040 2.727 7.161 1.00 80.81 225 GLU A N 1
ATOM 1753 C CA . GLU A 1 225 ? 28.985 3.227 6.291 1.00 80.81 225 GLU A CA 1
ATOM 1754 C C . GLU A 1 225 ? 27.597 3.017 6.905 1.00 80.81 225 GLU A C 1
ATOM 1756 O O . GLU A 1 225 ? 26.808 3.959 6.970 1.00 80.81 225 GLU A O 1
ATOM 1761 N N . ARG A 1 226 ? 27.336 1.847 7.509 1.00 88.25 226 ARG A N 1
ATOM 1762 C CA . ARG A 1 226 ? 26.086 1.604 8.242 1.00 88.25 226 ARG A CA 1
ATOM 1763 C C . ARG A 1 226 ? 25.869 2.619 9.364 1.00 88.25 226 ARG A C 1
ATOM 1765 O O . ARG A 1 226 ? 24.770 3.150 9.495 1.00 88.25 226 ARG A O 1
ATOM 1772 N N . LEU A 1 227 ? 26.900 2.922 10.154 1.00 83.25 227 LEU A N 1
ATOM 1773 C CA . LEU A 1 227 ? 26.806 3.902 11.241 1.00 83.25 227 LEU A CA 1
ATOM 1774 C C . LEU A 1 227 ? 26.556 5.329 10.725 1.00 83.25 227 LEU A C 1
ATOM 1776 O O . LEU A 1 227 ? 25.780 6.060 11.341 1.00 83.25 227 LEU A O 1
ATOM 1780 N N . LYS A 1 228 ? 27.151 5.724 9.590 1.00 80.25 228 LYS A N 1
ATOM 1781 C CA . LYS A 1 228 ? 26.855 7.019 8.950 1.00 80.25 228 LYS A CA 1
ATOM 1782 C C . LYS A 1 228 ? 25.402 7.100 8.492 1.00 80.25 228 LYS A C 1
ATOM 1784 O O . LYS A 1 228 ? 24.763 8.125 8.719 1.00 80.25 228 LYS A O 1
ATOM 1789 N N . THR A 1 229 ? 24.883 6.039 7.875 1.00 85.50 229 THR A N 1
ATOM 1790 C CA . THR A 1 229 ? 23.478 5.966 7.451 1.00 85.50 229 THR A CA 1
ATOM 1791 C C . THR A 1 229 ? 22.543 6.073 8.649 1.00 85.50 229 THR A C 1
ATOM 1793 O O . THR A 1 229 ? 21.703 6.966 8.673 1.00 85.50 229 THR A O 1
ATOM 1796 N N . LEU A 1 230 ? 22.779 5.290 9.708 1.00 82.62 230 LEU A N 1
ATOM 1797 C CA . LEU A 1 230 ? 21.995 5.374 10.946 1.00 82.62 230 LEU A CA 1
ATOM 1798 C C . LEU A 1 230 ? 22.013 6.780 11.560 1.00 82.62 230 LEU A C 1
ATOM 1800 O O . LEU A 1 230 ? 21.003 7.243 12.084 1.00 82.62 230 LEU A O 1
ATOM 1804 N N . TYR A 1 231 ? 23.146 7.483 11.493 1.00 82.94 231 TYR A N 1
ATOM 1805 C CA . TYR A 1 231 ? 23.228 8.855 11.985 1.00 82.94 231 TYR A CA 1
ATOM 1806 C C . TYR A 1 231 ? 22.422 9.835 11.119 1.00 82.94 231 TYR A C 1
ATOM 1808 O O . TYR A 1 231 ? 21.733 10.702 11.657 1.00 82.94 231 TYR A O 1
ATOM 1816 N N . LYS A 1 232 ? 22.452 9.689 9.786 1.00 80.12 232 LYS A N 1
ATOM 1817 C CA . LYS A 1 232 ? 21.589 10.469 8.881 1.00 80.12 232 LYS A CA 1
ATOM 1818 C C . LYS A 1 232 ? 20.109 10.215 9.186 1.00 80.12 232 LYS A C 1
ATOM 1820 O O . LYS A 1 232 ? 19.345 11.174 9.300 1.00 80.12 232 LYS A O 1
ATOM 1825 N N . ASP A 1 233 ? 19.728 8.958 9.393 1.00 80.25 233 ASP A N 1
ATOM 1826 C CA . ASP A 1 233 ? 18.355 8.560 9.724 1.00 80.25 233 ASP A CA 1
ATOM 1827 C C . ASP A 1 233 ? 17.917 9.116 11.082 1.00 80.25 233 ASP A C 1
ATOM 1829 O O . ASP A 1 233 ? 16.818 9.655 11.213 1.00 80.25 233 ASP A O 1
ATOM 1833 N N . TYR A 1 234 ? 18.807 9.096 12.077 1.00 88.00 234 TYR A N 1
ATOM 1834 C CA . TYR A 1 234 ? 18.596 9.756 13.363 1.00 88.00 234 TYR A CA 1
ATOM 1835 C C . TYR A 1 234 ? 18.298 11.250 13.203 1.00 88.00 234 TYR A C 1
ATOM 1837 O O . TYR A 1 234 ? 17.334 11.744 13.791 1.00 88.00 234 TYR A O 1
ATOM 1845 N N . ILE A 1 235 ? 19.095 11.980 12.413 1.00 83.69 235 ILE A N 1
ATOM 1846 C CA . ILE A 1 235 ? 18.886 13.418 12.193 1.00 83.69 235 ILE A CA 1
ATOM 1847 C C . ILE A 1 235 ? 17.539 13.671 11.512 1.00 83.69 235 ILE A C 1
ATOM 1849 O O . ILE A 1 235 ? 16.800 14.559 11.951 1.00 83.69 235 ILE A O 1
ATOM 1853 N N . LYS A 1 236 ? 17.185 12.870 10.500 1.00 79.75 236 LYS A N 1
ATOM 1854 C CA . LYS A 1 236 ? 15.885 12.954 9.821 1.00 79.75 236 LYS A CA 1
ATOM 1855 C C . LYS A 1 236 ? 14.737 12.701 10.793 1.00 79.75 236 LYS A C 1
ATOM 1857 O O . LYS A 1 236 ? 13.862 13.550 10.935 1.00 79.75 236 LYS A O 1
ATOM 1862 N N . MET A 1 237 ? 14.785 11.598 11.538 1.00 81.62 237 MET A N 1
ATOM 1863 C CA . MET A 1 237 ? 13.760 11.232 12.517 1.00 81.62 237 MET A CA 1
ATOM 1864 C C . MET A 1 237 ? 13.630 12.286 13.619 1.00 81.62 237 MET A C 1
ATOM 1866 O O . MET A 1 237 ? 12.525 12.706 13.948 1.00 81.62 237 MET A O 1
ATOM 1870 N N . ARG A 1 238 ? 14.745 12.774 14.169 1.00 87.75 238 ARG A N 1
ATOM 1871 C CA . ARG A 1 238 ? 14.749 13.852 15.167 1.00 87.75 238 ARG A CA 1
ATOM 1872 C C . ARG A 1 238 ? 14.080 15.118 14.631 1.00 87.75 238 ARG A C 1
ATOM 1874 O O . ARG A 1 238 ? 13.282 15.727 15.344 1.00 87.75 238 ARG A O 1
ATOM 1881 N N . THR A 1 239 ? 14.405 15.504 13.400 1.00 82.88 239 THR A N 1
ATOM 1882 C CA . THR A 1 239 ? 13.817 16.674 12.734 1.00 82.88 239 THR A CA 1
ATOM 1883 C C . THR A 1 239 ? 12.318 16.470 12.531 1.00 82.88 239 THR A C 1
ATOM 1885 O O . THR A 1 239 ? 11.533 17.321 12.946 1.00 82.88 239 THR A O 1
ATOM 1888 N N . ALA A 1 240 ? 11.905 15.305 12.029 1.00 80.56 240 ALA A N 1
ATOM 1889 C CA . ALA A 1 240 ? 10.500 14.954 11.872 1.00 80.56 240 ALA A CA 1
ATOM 1890 C C . ALA A 1 240 ? 9.744 15.011 13.209 1.00 80.56 240 ALA A C 1
ATOM 1892 O O . ALA A 1 240 ? 8.777 15.761 13.318 1.00 80.56 240 ALA A O 1
ATOM 1893 N N . LEU A 1 241 ? 10.222 14.328 14.258 1.00 84.12 241 LEU A N 1
ATOM 1894 C CA . LEU A 1 241 ? 9.600 14.334 15.590 1.00 84.12 241 LEU A CA 1
ATOM 1895 C C . LEU A 1 241 ? 9.470 15.743 16.179 1.00 84.12 241 LEU A C 1
ATOM 1897 O O . LEU A 1 241 ? 8.489 16.031 16.860 1.00 84.12 241 LEU A O 1
ATOM 1901 N N . SER A 1 242 ? 10.423 16.640 15.903 1.00 85.62 242 SER A N 1
ATOM 1902 C CA . SER A 1 242 ? 10.357 18.027 16.380 1.00 85.62 242 SER A CA 1
ATOM 1903 C C . SER A 1 242 ? 9.197 18.825 15.776 1.00 85.62 242 SER A C 1
ATOM 1905 O O . SER A 1 242 ? 8.730 19.794 16.380 1.00 85.62 242 SER A O 1
ATOM 1907 N N . SER A 1 243 ? 8.723 18.402 14.603 1.00 85.62 243 SER A N 1
ATOM 1908 C CA . SER A 1 243 ? 7.580 19.000 13.921 1.00 85.62 243 SER A CA 1
ATOM 1909 C C . SER A 1 243 ? 6.234 18.433 14.374 1.00 85.62 243 SER A C 1
ATOM 1911 O O . SER A 1 243 ? 5.204 19.017 14.038 1.00 85.62 243 SER A O 1
ATOM 1913 N N . VAL A 1 244 ? 6.231 17.330 15.136 1.00 84.94 244 VAL A N 1
ATOM 1914 C CA . VAL A 1 244 ? 5.012 16.643 15.574 1.00 84.94 244 VAL A CA 1
ATOM 1915 C C . VAL A 1 244 ? 4.461 17.269 16.853 1.00 84.94 244 VAL A C 1
ATOM 1917 O O . VAL A 1 244 ? 5.125 17.361 17.891 1.00 84.94 244 VAL A O 1
ATOM 1920 N N . TYR A 1 245 ? 3.188 17.631 16.790 1.00 85.81 245 TYR A N 1
ATOM 1921 C CA . TYR A 1 245 ? 2.375 18.082 17.905 1.00 85.81 245 TYR A CA 1
ATOM 1922 C C . TYR A 1 245 ? 1.262 17.086 18.148 1.00 85.81 245 TYR A C 1
ATOM 1924 O O . TYR A 1 245 ? 0.642 16.614 17.199 1.00 85.81 245 TYR A O 1
ATOM 1932 N N . LEU A 1 246 ? 0.965 16.851 19.419 1.00 86.44 246 LEU A N 1
ATOM 1933 C CA . LEU A 1 246 ? -0.235 16.151 19.847 1.00 86.44 246 LEU A CA 1
ATOM 1934 C C . LEU A 1 246 ? -1.118 17.120 20.624 1.00 86.44 246 LEU A C 1
ATOM 1936 O O . LEU A 1 246 ? -0.610 17.980 21.347 1.00 86.44 246 LEU A O 1
ATOM 1940 N N . ALA A 1 247 ? -2.429 16.984 20.510 1.00 88.25 247 ALA A N 1
ATOM 1941 C CA . ALA A 1 247 ? -3.365 17.711 21.348 1.00 88.25 247 ALA A CA 1
ATOM 1942 C C . ALA A 1 247 ? -4.484 16.797 21.840 1.00 88.25 247 ALA A C 1
ATOM 1944 O O . ALA A 1 247 ? -4.820 15.805 21.202 1.00 88.25 247 ALA A O 1
ATOM 1945 N N . ALA A 1 248 ? -5.045 17.131 22.996 1.00 87.31 248 ALA A N 1
ATOM 1946 C CA . ALA A 1 248 ? -6.176 16.430 23.578 1.00 87.31 248 ALA A CA 1
ATOM 1947 C C . ALA A 1 248 ? -7.187 17.445 24.112 1.00 87.31 248 ALA A C 1
ATOM 1949 O O . ALA A 1 248 ? -6.813 18.349 24.862 1.00 87.31 248 ALA A O 1
ATOM 1950 N N . ASN A 1 249 ? -8.458 17.286 23.751 1.00 90.00 249 ASN A N 1
ATOM 1951 C CA . ASN A 1 249 ? -9.568 18.026 24.338 1.00 90.00 249 ASN A CA 1
ATOM 1952 C C . ASN A 1 249 ? -10.182 17.175 25.450 1.00 90.00 249 ASN A C 1
ATOM 1954 O O . ASN A 1 249 ? -10.609 16.042 25.218 1.00 90.00 249 ASN A O 1
ATOM 1958 N N . ILE A 1 250 ? -10.224 17.729 26.655 1.00 86.06 250 ILE A N 1
ATOM 1959 C CA . ILE A 1 250 ? -10.635 17.037 27.871 1.00 86.06 250 ILE A CA 1
ATOM 1960 C C . ILE A 1 250 ? -11.889 17.701 28.395 1.00 86.06 250 ILE A C 1
ATOM 1962 O O . ILE A 1 250 ? -11.866 18.892 28.701 1.00 86.06 250 ILE A O 1
ATOM 1966 N N . ASN A 1 251 ? -12.944 16.922 28.573 1.00 85.75 251 ASN A N 1
ATOM 1967 C CA . ASN A 1 251 ? -14.112 17.361 29.312 1.00 85.75 251 ASN A CA 1
ATOM 1968 C C . ASN A 1 251 ? -13.836 17.181 30.804 1.00 85.75 251 ASN A C 1
ATOM 1970 O O . ASN A 1 251 ? -13.777 16.055 31.308 1.00 85.75 251 ASN A O 1
ATOM 1974 N N . THR A 1 252 ? -13.610 18.287 31.510 1.00 82.56 252 THR A N 1
ATOM 1975 C CA . THR A 1 252 ? -13.222 18.248 32.926 1.00 82.56 252 THR A CA 1
ATOM 1976 C C . THR A 1 252 ? -14.402 17.903 33.830 1.00 82.56 252 THR A C 1
ATOM 1978 O O . THR A 1 252 ? -14.200 17.286 34.877 1.00 82.56 252 THR A O 1
ATOM 1981 N N . ALA A 1 253 ? -15.630 18.216 33.401 1.00 81.69 253 ALA A N 1
ATOM 1982 C CA . ALA A 1 253 ? -16.853 17.851 34.109 1.00 81.69 253 ALA A CA 1
ATOM 1983 C C . ALA A 1 253 ? -17.092 16.334 34.058 1.00 81.69 253 ALA A C 1
ATOM 1985 O O . ALA A 1 253 ? -17.322 15.700 35.087 1.00 81.69 253 ALA A O 1
ATOM 1986 N N . GLN A 1 254 ? -16.962 15.740 32.870 1.00 80.25 254 GLN A N 1
ATOM 1987 C CA . GLN A 1 254 ? -17.177 14.307 32.649 1.00 80.25 254 GLN A CA 1
ATOM 1988 C C . GLN A 1 254 ? -15.925 13.449 32.879 1.00 80.25 254 GLN A C 1
ATOM 1990 O O . GLN A 1 254 ? -16.006 12.224 32.848 1.00 80.25 254 GLN A O 1
ATOM 1995 N N . LYS A 1 255 ? -14.769 14.078 33.125 1.00 79.19 255 LYS A N 1
ATOM 1996 C CA . LYS A 1 255 ? -13.469 13.425 33.359 1.00 79.19 255 LYS A CA 1
ATOM 1997 C C . LYS A 1 255 ? -13.067 12.463 32.235 1.00 79.19 255 LYS A C 1
ATOM 1999 O O . LYS A 1 255 ? -12.536 11.387 32.500 1.00 79.19 255 LYS A O 1
ATOM 2004 N N . ARG A 1 256 ? -13.299 12.861 30.983 1.00 77.88 256 ARG A N 1
ATOM 2005 C CA . ARG A 1 256 ? -12.996 12.050 29.794 1.00 77.88 256 ARG A CA 1
ATOM 2006 C C . ARG A 1 256 ? -12.333 12.866 28.693 1.00 77.88 256 ARG A C 1
ATOM 2008 O O . ARG A 1 256 ? -12.412 14.095 28.679 1.00 77.88 256 ARG A O 1
ATOM 2015 N N . ILE A 1 257 ? -11.721 12.166 27.749 1.00 79.44 257 ILE A N 1
ATOM 2016 C CA . ILE A 1 257 ? -11.215 12.754 26.510 1.00 79.44 257 ILE A CA 1
ATOM 2017 C C . ILE A 1 257 ? -12.359 12.796 25.503 1.00 79.44 257 ILE A C 1
ATOM 2019 O O . ILE A 1 257 ? -13.052 11.802 25.318 1.00 79.44 257 ILE A O 1
ATOM 2023 N N . GLU A 1 258 ? -12.544 13.940 24.852 1.00 85.06 258 GLU A N 1
ATOM 2024 C CA . GLU A 1 258 ? -13.507 14.081 23.753 1.00 85.06 258 GLU A CA 1
ATOM 2025 C C . GLU A 1 258 ? -12.825 14.111 22.394 1.00 85.06 258 GLU A C 1
ATOM 2027 O O . GLU A 1 258 ? -13.453 13.815 21.381 1.00 85.06 258 GLU A O 1
ATOM 2032 N N . ARG A 1 259 ? -11.540 14.481 22.348 1.00 88.88 259 ARG A N 1
ATOM 2033 C CA . ARG A 1 259 ? -10.783 14.499 21.101 1.00 88.88 259 ARG A CA 1
ATOM 2034 C C . ARG A 1 259 ? -9.294 14.311 21.333 1.00 88.88 259 ARG A C 1
ATOM 2036 O O . ARG A 1 259 ? -8.737 14.947 22.225 1.00 88.88 259 ARG A O 1
ATOM 2043 N N . LEU A 1 260 ? -8.656 13.508 20.496 1.00 86.31 260 LEU A N 1
ATOM 2044 C CA . LEU A 1 260 ? -7.208 13.441 20.328 1.00 86.31 260 LEU A CA 1
ATOM 2045 C C . LEU A 1 260 ? -6.848 13.982 18.951 1.00 86.31 260 LEU A C 1
ATOM 2047 O O . LEU A 1 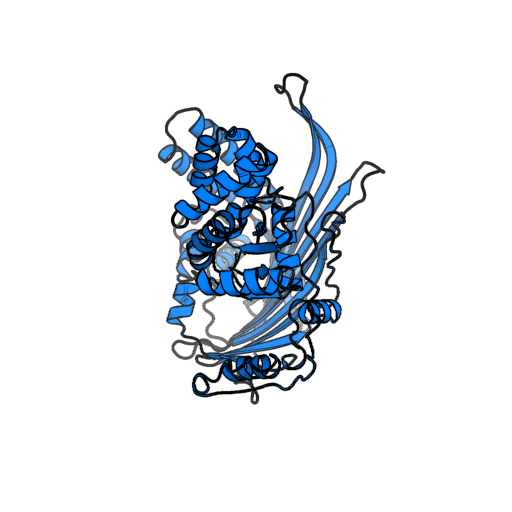260 ? -7.586 13.783 17.996 1.00 86.31 260 LEU A O 1
ATOM 2051 N N . GLU A 1 261 ? -5.725 14.669 18.835 1.00 88.88 261 GLU A N 1
ATOM 2052 C CA . GLU A 1 261 ? -5.237 15.212 17.574 1.00 88.88 261 GLU A CA 1
ATOM 2053 C C . GLU A 1 261 ? -3.734 15.046 17.471 1.00 88.88 261 GLU A C 1
ATOM 2055 O O . GLU A 1 261 ? -3.011 15.121 18.466 1.00 88.88 261 GLU A O 1
ATOM 2060 N N . PHE A 1 262 ? -3.264 14.907 16.242 1.00 87.50 262 PHE A N 1
ATOM 2061 C CA . PHE A 1 262 ? -1.862 15.023 15.910 1.00 87.50 262 PHE A CA 1
ATOM 2062 C C . PHE A 1 262 ? -1.690 15.895 14.676 1.00 87.50 262 PHE A C 1
ATOM 2064 O O . PHE A 1 262 ? -2.544 15.958 13.793 1.00 87.50 262 PHE A O 1
ATOM 2071 N N . SER A 1 263 ? -0.568 16.594 14.606 1.00 88.50 263 SER A N 1
ATOM 2072 C CA . SER A 1 263 ? -0.189 17.311 13.398 1.00 88.50 263 SER A CA 1
ATOM 2073 C C . SER A 1 263 ? 1.317 17.377 13.267 1.00 88.50 263 SER A C 1
ATOM 2075 O O . SER A 1 263 ? 2.016 17.509 14.269 1.00 88.50 263 SER A O 1
ATOM 2077 N N . ALA A 1 264 ? 1.807 17.311 12.040 1.00 88.31 264 ALA A N 1
ATOM 2078 C CA . ALA A 1 264 ? 3.201 17.517 11.708 1.00 88.31 264 ALA A CA 1
ATOM 2079 C C . ALA A 1 264 ? 3.295 18.449 10.504 1.00 88.31 264 ALA A C 1
ATOM 2081 O O . ALA A 1 264 ? 2.457 18.403 9.605 1.00 88.31 264 ALA A O 1
ATOM 2082 N N . LYS A 1 265 ? 4.313 19.304 10.491 1.00 90.44 265 LYS A N 1
ATOM 2083 C CA . LYS A 1 265 ? 4.654 20.118 9.326 1.00 90.44 265 LYS A CA 1
ATOM 2084 C C . LYS A 1 265 ? 6.149 20.020 9.095 1.00 90.44 265 LYS A C 1
ATOM 2086 O O . LYS A 1 265 ? 6.932 20.616 9.833 1.00 90.44 265 LYS A O 1
ATOM 2091 N N . ILE A 1 266 ? 6.519 19.262 8.079 1.00 87.88 266 ILE A N 1
ATOM 2092 C CA . ILE A 1 266 ? 7.901 19.040 7.685 1.00 87.88 266 ILE A CA 1
ATOM 2093 C C . ILE A 1 266 ? 8.159 19.912 6.465 1.00 87.88 266 ILE A C 1
ATOM 2095 O O . ILE A 1 266 ? 7.376 19.911 5.520 1.00 87.88 266 ILE A O 1
ATOM 2099 N N . THR A 1 267 ? 9.238 20.683 6.497 1.00 87.56 267 THR A N 1
ATOM 2100 C CA . THR A 1 267 ? 9.663 21.506 5.367 1.00 87.56 267 THR A CA 1
ATOM 2101 C C . THR A 1 267 ? 11.094 21.139 5.036 1.00 87.56 267 THR A C 1
ATOM 2103 O O . THR A 1 267 ? 11.983 21.311 5.869 1.00 87.56 267 THR A O 1
ATOM 2106 N N . GLU A 1 268 ? 11.306 20.638 3.827 1.00 85.06 268 GLU A N 1
ATOM 2107 C CA . GLU A 1 268 ? 12.615 20.253 3.321 1.00 85.06 268 GLU A CA 1
ATOM 2108 C C . GLU A 1 268 ? 13.003 21.158 2.149 1.00 85.06 268 GLU A C 1
ATOM 2110 O O . GLU A 1 268 ? 12.170 21.443 1.281 1.00 85.06 268 GLU A O 1
ATOM 2115 N N . PRO A 1 269 ? 14.251 21.646 2.095 1.00 87.56 269 PRO A N 1
ATOM 2116 C CA . PRO A 1 269 ? 14.745 22.315 0.905 1.00 87.56 269 PRO A CA 1
ATOM 2117 C C . PRO A 1 269 ? 14.823 21.306 -0.248 1.00 87.56 269 PRO A C 1
ATOM 2119 O O . PRO A 1 269 ? 15.314 20.192 -0.087 1.00 87.56 269 PRO A O 1
ATOM 2122 N N . LYS A 1 270 ? 14.366 21.708 -1.433 1.00 85.50 270 LYS A N 1
ATOM 2123 C CA . LYS A 1 270 ? 14.678 21.003 -2.678 1.00 85.50 270 LYS A CA 1
ATOM 2124 C C . LYS A 1 270 ? 15.993 21.552 -3.185 1.00 85.50 270 LYS A C 1
ATOM 2126 O O . LYS A 1 270 ? 16.114 22.761 -3.389 1.00 85.50 270 LYS A O 1
ATOM 2131 N N . GLU A 1 271 ? 16.965 20.677 -3.381 1.00 86.94 271 GLU A N 1
ATOM 2132 C CA . GLU A 1 271 ? 18.314 21.060 -3.775 1.00 86.94 271 GLU A CA 1
ATOM 2133 C C . GLU A 1 271 ? 18.663 20.493 -5.146 1.00 86.94 271 GLU A C 1
ATOM 2135 O O . GLU A 1 271 ? 18.308 19.367 -5.481 1.00 86.94 271 GLU A O 1
ATOM 2140 N N . ASP A 1 272 ? 19.346 21.307 -5.940 1.00 84.00 272 ASP A N 1
ATOM 2141 C CA . ASP A 1 272 ? 19.985 20.912 -7.183 1.00 84.00 272 ASP A CA 1
ATOM 2142 C C . ASP A 1 272 ? 21.480 20.797 -6.906 1.00 84.00 272 ASP A C 1
ATOM 2144 O O . ASP A 1 272 ? 22.138 21.785 -6.559 1.00 84.00 272 ASP A O 1
ATOM 2148 N N . CYS A 1 273 ? 21.989 19.572 -6.945 1.00 85.75 273 CYS A N 1
ATOM 2149 C CA . CYS A 1 273 ? 23.338 19.256 -6.515 1.00 85.75 273 CYS A CA 1
ATOM 2150 C C . CYS A 1 273 ? 24.212 18.898 -7.708 1.00 85.75 273 CYS A C 1
ATOM 2152 O O . CYS A 1 273 ? 23.970 17.910 -8.396 1.00 85.75 273 CYS A O 1
ATOM 2154 N N . ILE A 1 274 ? 25.282 19.662 -7.896 1.00 85.75 274 ILE A N 1
ATOM 2155 C CA . ILE A 1 274 ? 26.250 19.460 -8.967 1.00 85.75 274 ILE A CA 1
ATOM 2156 C C . ILE A 1 274 ? 27.536 18.916 -8.354 1.00 85.75 274 ILE A C 1
ATOM 2158 O O . ILE A 1 274 ? 28.082 19.478 -7.399 1.00 85.75 274 ILE A O 1
ATOM 2162 N N . TRP A 1 275 ? 28.028 17.813 -8.905 1.00 76.31 275 TRP A N 1
ATOM 2163 C CA . TRP A 1 275 ? 29.346 17.285 -8.577 1.00 76.31 275 TRP A CA 1
ATOM 2164 C C . TRP A 1 275 ? 30.423 18.037 -9.358 1.00 76.31 275 TRP A C 1
ATOM 2166 O O . TRP A 1 275 ? 30.223 18.408 -10.514 1.00 76.31 275 TRP A O 1
ATOM 2176 N N . ASN A 1 276 ? 31.579 18.269 -8.735 1.00 79.06 276 ASN A N 1
ATOM 2177 C CA . ASN A 1 276 ? 32.754 18.696 -9.488 1.00 79.06 276 ASN A CA 1
ATOM 2178 C C . ASN A 1 276 ? 33.162 17.608 -10.499 1.00 79.06 276 ASN A C 1
ATOM 2180 O O . ASN A 1 276 ? 32.789 16.445 -10.364 1.00 79.06 276 ASN A O 1
ATOM 2184 N N . SER A 1 277 ? 33.972 17.973 -11.493 1.00 78.06 277 SER A N 1
ATOM 2185 C CA . SER A 1 277 ? 34.410 17.064 -12.565 1.00 78.06 277 SER A CA 1
ATOM 2186 C C . SER A 1 277 ? 35.137 15.804 -12.075 1.00 78.06 277 SER A C 1
ATOM 2188 O O . SER A 1 277 ? 35.195 14.815 -12.796 1.00 78.06 277 SER A O 1
ATOM 2190 N N . SER A 1 278 ? 35.676 15.823 -10.854 1.00 73.56 278 SER A N 1
ATOM 2191 C CA . SER A 1 278 ? 36.330 14.672 -10.222 1.00 73.56 278 SER A CA 1
ATOM 2192 C C . SER A 1 278 ? 35.405 13.838 -9.323 1.00 73.56 278 SER A C 1
ATOM 2194 O O . SER A 1 278 ? 35.890 12.903 -8.698 1.00 73.56 278 SER A O 1
ATOM 2196 N N . PHE A 1 279 ? 34.116 14.181 -9.196 1.00 59.78 279 PHE A N 1
ATOM 2197 C CA . PHE A 1 279 ? 33.142 13.538 -8.293 1.00 59.78 279 PHE A CA 1
ATOM 2198 C C . PHE A 1 279 ? 33.576 13.462 -6.815 1.00 59.78 279 PHE A C 1
ATOM 2200 O O . PHE A 1 279 ? 33.077 12.655 -6.037 1.00 59.78 279 PHE A O 1
ATOM 2207 N N . THR A 1 280 ? 34.494 14.330 -6.392 1.00 65.31 280 THR A N 1
ATOM 2208 C CA . THR A 1 280 ? 35.020 14.379 -5.018 1.00 65.31 280 THR A CA 1
ATOM 2209 C C . THR A 1 280 ? 34.312 15.404 -4.145 1.00 65.31 280 THR A C 1
ATOM 2211 O O . THR A 1 280 ? 34.406 15.349 -2.919 1.00 65.31 280 THR A O 1
ATOM 2214 N N . LYS A 1 281 ? 33.608 16.361 -4.755 1.00 71.50 281 LYS A N 1
ATOM 2215 C CA . LYS A 1 281 ? 32.906 17.429 -4.046 1.00 71.50 281 LYS A CA 1
ATOM 2216 C C . LYS A 1 281 ? 31.557 17.697 -4.692 1.00 71.50 281 LYS A C 1
ATOM 2218 O O . LYS A 1 281 ? 31.490 18.043 -5.869 1.00 71.50 281 LYS A O 1
ATOM 2223 N N . GLN A 1 282 ? 30.502 17.606 -3.892 1.00 85.12 282 GLN A N 1
ATOM 2224 C CA . GLN A 1 282 ? 29.147 17.982 -4.276 1.00 85.12 282 GLN A CA 1
ATOM 2225 C C . GLN A 1 282 ? 28.854 19.409 -3.806 1.00 85.12 282 GLN A C 1
ATOM 2227 O O . GLN A 1 282 ? 29.150 19.764 -2.664 1.00 85.12 282 GLN A O 1
ATOM 2232 N N . THR A 1 283 ? 28.279 20.234 -4.679 1.00 85.94 283 THR A N 1
ATOM 2233 C CA . THR A 1 283 ? 27.759 21.561 -4.329 1.00 85.94 283 THR A CA 1
ATOM 2234 C C . THR A 1 283 ? 26.263 21.579 -4.588 1.00 85.94 283 THR A C 1
ATOM 2236 O O . THR A 1 283 ? 25.836 21.409 -5.725 1.00 85.94 283 THR A O 1
ATOM 2239 N N . CYS A 1 284 ? 25.476 21.784 -3.537 1.00 85.56 284 CYS A N 1
ATOM 2240 C CA . CYS A 1 284 ? 24.021 21.827 -3.606 1.00 85.56 284 CYS A CA 1
ATOM 2241 C C . CYS A 1 284 ? 23.521 23.270 -3.557 1.00 85.56 284 CYS A C 1
ATOM 2243 O O . CYS A 1 284 ? 23.985 24.072 -2.745 1.00 85.56 284 CYS A O 1
ATOM 2245 N N . LYS A 1 285 ? 22.572 23.605 -4.433 1.00 89.62 285 LYS A N 1
ATOM 2246 C CA . LYS A 1 285 ? 21.845 24.874 -4.428 1.00 89.62 285 LYS A CA 1
ATOM 2247 C C . LYS A 1 285 ? 20.382 24.603 -4.129 1.00 89.62 285 LYS A C 1
ATOM 2249 O O . LYS A 1 285 ? 19.734 23.862 -4.858 1.00 89.62 285 LYS A O 1
ATOM 2254 N N . THR A 1 286 ? 19.824 25.257 -3.118 1.00 89.44 286 THR A N 1
ATOM 2255 C CA . THR A 1 286 ? 18.381 25.198 -2.872 1.00 89.44 286 THR A CA 1
ATOM 2256 C C . THR A 1 286 ? 17.618 25.857 -4.026 1.00 89.44 286 THR A C 1
ATOM 2258 O O . THR A 1 286 ? 17.752 27.053 -4.290 1.00 89.44 286 THR A O 1
ATOM 2261 N N . ILE A 1 287 ? 16.809 25.067 -4.722 1.00 89.88 287 ILE A N 1
ATOM 2262 C CA . ILE A 1 287 ? 15.984 25.465 -5.868 1.00 89.88 287 ILE A CA 1
ATOM 2263 C C . ILE A 1 287 ? 14.492 25.539 -5.528 1.00 89.88 287 ILE A C 1
ATOM 2265 O O . ILE A 1 287 ? 13.694 25.956 -6.365 1.00 89.88 287 ILE A O 1
ATOM 2269 N N . GLY A 1 288 ? 14.104 25.155 -4.315 1.00 90.12 288 GLY A N 1
ATOM 2270 C CA . GLY A 1 288 ? 12.717 25.181 -3.874 1.00 90.12 288 GLY A CA 1
ATOM 2271 C C . GLY A 1 288 ? 12.541 24.606 -2.477 1.00 90.12 288 GLY A C 1
ATOM 2272 O O . GLY A 1 288 ? 13.517 24.383 -1.759 1.00 90.12 288 GLY A O 1
ATOM 2273 N N . THR A 1 289 ? 11.297 24.332 -2.107 1.00 90.19 289 THR A N 1
ATOM 2274 C CA . THR A 1 289 ? 10.938 23.655 -0.859 1.00 90.19 289 THR A CA 1
ATOM 2275 C C . THR A 1 289 ? 9.844 22.626 -1.103 1.00 90.19 289 THR A C 1
ATOM 2277 O O . THR A 1 289 ? 8.914 22.867 -1.869 1.00 90.19 289 THR A O 1
ATOM 2280 N N . ALA A 1 290 ? 9.933 21.490 -0.422 1.00 88.81 290 ALA A N 1
ATOM 2281 C CA . ALA A 1 290 ? 8.822 20.570 -0.250 1.00 88.81 290 ALA A CA 1
ATOM 2282 C C . ALA A 1 290 ? 8.289 20.705 1.171 1.00 88.81 290 ALA A C 1
ATOM 2284 O O . ALA A 1 290 ? 9.041 20.692 2.143 1.00 88.81 290 ALA A O 1
ATOM 2285 N N . GLU A 1 291 ? 6.983 20.862 1.288 1.00 90.25 291 GLU A N 1
ATOM 2286 C CA . GLU A 1 291 ? 6.279 20.921 2.554 1.00 90.25 291 GLU A CA 1
ATOM 2287 C C . GLU A 1 291 ? 5.320 19.740 2.649 1.00 90.25 291 GLU A C 1
ATOM 2289 O O . GLU A 1 291 ? 4.470 19.564 1.784 1.00 90.25 291 GLU A O 1
ATOM 2294 N N . VAL A 1 292 ? 5.441 18.954 3.713 1.00 88.62 292 VAL A N 1
ATOM 2295 C CA . VAL A 1 292 ? 4.509 17.879 4.050 1.00 88.62 292 VAL A CA 1
ATOM 2296 C C . VAL A 1 292 ? 3.777 18.271 5.324 1.00 88.62 292 VAL A C 1
ATOM 2298 O O . VAL A 1 292 ? 4.385 18.441 6.382 1.00 88.62 292 VAL A O 1
ATOM 2301 N N . VAL A 1 293 ? 2.461 18.425 5.224 1.00 90.44 293 VAL A N 1
ATOM 2302 C CA . VAL A 1 293 ? 1.563 18.713 6.339 1.00 90.44 293 VAL A CA 1
ATOM 2303 C C . VAL A 1 293 ? 0.712 17.484 6.606 1.00 90.44 293 VAL A C 1
ATOM 2305 O O . VAL A 1 293 ? -0.121 17.101 5.794 1.00 90.44 293 VAL A O 1
ATOM 2308 N N . LEU A 1 294 ? 0.897 16.902 7.780 1.00 88.19 294 LEU A N 1
ATOM 2309 C CA . LEU A 1 294 ? 0.091 15.814 8.308 1.00 88.19 294 LEU A CA 1
ATOM 2310 C C . LEU A 1 294 ? -0.827 16.379 9.390 1.00 88.19 294 LEU A C 1
ATOM 2312 O O . LEU A 1 294 ? -0.368 17.097 10.280 1.00 88.19 294 LEU A O 1
ATOM 2316 N N . LYS A 1 295 ? -2.113 16.057 9.346 1.00 91.56 295 LYS A N 1
ATOM 2317 C CA . LYS A 1 295 ? -3.079 16.386 10.395 1.00 91.56 295 LYS A CA 1
ATOM 2318 C C . LYS A 1 295 ? -4.004 15.205 10.589 1.00 91.56 295 LYS A C 1
ATOM 2320 O O . LYS A 1 295 ? -4.530 14.679 9.623 1.00 91.56 295 LYS A O 1
ATOM 2325 N N . GLY A 1 296 ? -4.253 14.827 11.826 1.00 90.06 296 GLY A N 1
ATOM 2326 C CA . GLY A 1 296 ? -5.248 13.820 12.134 1.00 90.06 296 GLY A CA 1
ATOM 2327 C C . GLY A 1 296 ? -5.893 14.088 13.474 1.00 90.06 296 GLY A C 1
ATOM 2328 O O . GLY A 1 296 ? -5.369 14.830 14.309 1.00 90.06 296 GLY A O 1
ATOM 2329 N N . GLY A 1 297 ? -7.053 13.492 13.684 1.00 87.75 297 GLY A N 1
ATOM 2330 C CA . GLY A 1 297 ? -7.718 13.569 14.969 1.00 87.75 297 GLY A CA 1
ATOM 2331 C C . GLY A 1 297 ? -8.857 12.586 15.099 1.00 87.75 297 GLY A C 1
ATOM 2332 O O . GLY A 1 297 ? -9.473 12.214 14.110 1.00 87.75 297 GLY A O 1
ATOM 2333 N N . ILE A 1 298 ? -9.111 12.187 16.337 1.00 85.81 298 ILE A N 1
ATOM 2334 C CA . ILE A 1 298 ? -10.098 11.197 16.740 1.00 85.81 298 ILE A CA 1
ATOM 2335 C C . ILE A 1 298 ? -11.018 11.880 17.738 1.00 85.81 298 ILE A C 1
ATOM 2337 O O . ILE A 1 298 ? -10.568 12.293 18.804 1.00 85.81 298 ILE A O 1
ATOM 2341 N N . ASN A 1 299 ? -12.291 12.027 17.397 1.00 85.94 299 ASN A N 1
ATOM 2342 C CA . ASN A 1 299 ? -13.330 12.430 18.334 1.00 85.94 299 ASN A CA 1
ATOM 2343 C C . ASN A 1 299 ? -13.825 11.178 19.049 1.00 85.94 299 ASN A C 1
ATOM 2345 O O . ASN A 1 299 ? -14.097 10.187 18.387 1.00 85.94 299 ASN A O 1
ATOM 2349 N N . ILE A 1 300 ? -13.957 11.228 20.370 1.00 84.31 300 ILE A N 1
ATOM 2350 C CA . ILE A 1 300 ? -14.417 10.111 21.196 1.00 84.31 300 ILE A CA 1
ATOM 2351 C C . ILE A 1 300 ? -15.741 10.519 21.828 1.00 84.31 300 ILE A C 1
ATOM 2353 O O . ILE A 1 300 ? -15.865 11.581 22.446 1.00 84.31 300 ILE A O 1
ATOM 2357 N N . LYS A 1 301 ? -16.749 9.674 21.655 1.00 83.75 301 LYS A N 1
ATOM 2358 C CA . LYS A 1 301 ? -18.123 9.903 22.081 1.00 83.75 301 LYS A CA 1
ATOM 2359 C C . LYS A 1 301 ? -18.593 8.708 22.899 1.00 83.75 301 LYS A C 1
ATOM 2361 O O . LYS A 1 301 ? -18.201 7.567 22.677 1.00 83.75 301 LYS A O 1
ATOM 2366 N N . LYS A 1 302 ? -19.477 8.991 23.855 1.00 77.94 302 LYS A N 1
ATOM 2367 C CA . LYS A 1 302 ? -20.219 7.931 24.535 1.00 77.94 302 LYS A CA 1
ATOM 2368 C C . LYS A 1 302 ? -21.314 7.467 23.586 1.00 77.94 302 LYS A C 1
ATOM 2370 O O . LYS A 1 302 ? -22.036 8.319 23.068 1.00 77.94 302 LYS A O 1
ATOM 2375 N N . ASP A 1 303 ? -21.430 6.162 23.403 1.00 80.62 303 ASP A N 1
ATOM 2376 C CA . ASP A 1 303 ? -22.527 5.594 22.639 1.00 80.62 303 ASP A CA 1
ATOM 2377 C C . ASP A 1 303 ? -23.773 5.415 23.523 1.00 80.62 303 ASP A C 1
ATOM 2379 O O . ASP A 1 303 ? -23.677 5.238 24.743 1.00 80.62 303 ASP A O 1
ATOM 2383 N N . ALA A 1 304 ? -24.956 5.495 22.913 1.00 78.50 304 ALA A N 1
ATOM 2384 C CA . ALA A 1 304 ? -26.224 5.288 23.611 1.00 78.50 304 ALA A CA 1
ATOM 2385 C C . ALA A 1 304 ? -26.457 3.815 24.006 1.00 78.50 304 ALA A C 1
ATOM 2387 O O . ALA A 1 304 ? -27.396 3.532 24.747 1.00 78.50 304 ALA A O 1
ATOM 2388 N N . GLY A 1 305 ? -25.603 2.891 23.549 1.00 79.19 305 GLY A N 1
ATOM 2389 C CA . GLY A 1 305 ? -25.727 1.457 23.784 1.00 79.19 305 GLY A CA 1
ATOM 2390 C C . GLY A 1 305 ? -26.816 0.823 22.926 1.00 79.19 305 GLY A C 1
ATOM 2391 O O . GLY A 1 305 ? -27.366 -0.208 23.308 1.00 79.19 305 GLY A O 1
ATOM 2392 N N . LEU A 1 306 ? -27.167 1.453 21.800 1.00 84.88 306 LEU A N 1
ATOM 2393 C CA . LEU A 1 306 ? -28.159 0.894 20.890 1.00 84.88 306 LEU A CA 1
ATOM 2394 C C . LEU A 1 306 ? -27.625 -0.429 20.319 1.00 84.88 306 LEU A C 1
ATOM 2396 O O . LEU A 1 306 ? -26.449 -0.482 19.937 1.00 84.88 306 LEU A O 1
ATOM 2400 N N . PRO A 1 307 ? -28.453 -1.485 20.234 1.00 85.44 307 PRO A N 1
ATOM 2401 C CA . PRO A 1 307 ? -28.041 -2.736 19.616 1.00 85.44 307 PRO A CA 1
ATOM 2402 C C . PRO A 1 307 ? -27.510 -2.503 18.199 1.00 85.44 307 PRO A C 1
ATOM 2404 O O . PRO A 1 307 ? -28.091 -1.744 17.422 1.00 85.44 307 PRO A O 1
ATOM 2407 N N . ILE A 1 308 ? -26.396 -3.154 17.878 1.00 88.94 308 ILE A N 1
ATOM 2408 C CA . ILE A 1 308 ? -25.902 -3.284 16.509 1.00 88.94 308 ILE A CA 1
ATOM 2409 C C . ILE A 1 308 ? -26.388 -4.650 16.048 1.00 88.94 308 ILE A C 1
ATOM 2411 O O . ILE A 1 308 ? -26.018 -5.669 16.628 1.00 88.94 308 ILE A O 1
ATOM 2415 N N . VAL A 1 309 ? -27.275 -4.643 15.062 1.00 90.38 309 VAL A N 1
ATOM 2416 C CA . VAL A 1 309 ? -27.904 -5.848 14.519 1.00 90.38 309 VAL A CA 1
ATOM 2417 C C . VAL A 1 309 ? -27.444 -6.071 13.088 1.00 90.38 309 VAL A C 1
ATOM 2419 O O . VAL A 1 309 ? -27.124 -5.105 12.378 1.00 90.38 309 VAL A O 1
ATOM 2422 N N . ALA A 1 310 ? -27.436 -7.339 12.680 1.00 91.38 310 ALA A N 1
ATOM 2423 C CA . ALA A 1 310 ? -27.202 -7.726 11.300 1.00 91.38 310 ALA A CA 1
ATOM 2424 C C . ALA A 1 310 ? -28.175 -6.972 10.369 1.00 91.38 310 ALA A C 1
ATOM 2426 O O . ALA A 1 310 ? -29.323 -6.709 10.757 1.00 91.38 310 ALA A O 1
ATOM 2427 N N . PRO A 1 311 ? -27.736 -6.571 9.164 1.00 93.50 311 PRO A N 1
ATOM 2428 C CA . PRO A 1 311 ? -28.637 -6.055 8.142 1.00 93.50 311 PRO A CA 1
ATOM 2429 C C . PRO A 1 311 ? -29.788 -7.032 7.868 1.00 93.50 311 PRO A C 1
ATOM 2431 O O . PRO A 1 311 ? -29.581 -8.240 7.841 1.00 93.50 311 PRO A O 1
ATOM 2434 N N . ALA A 1 312 ? -30.996 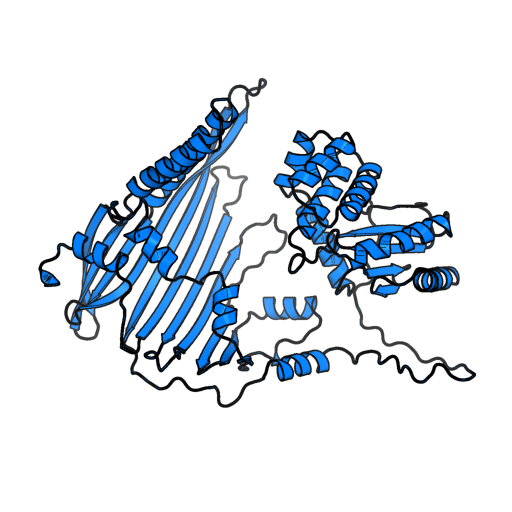-6.506 7.648 1.00 92.31 312 ALA A N 1
ATOM 2435 C CA . ALA A 1 312 ? -32.161 -7.334 7.322 1.00 92.31 312 ALA A CA 1
ATOM 2436 C C . ALA A 1 312 ? -32.045 -7.996 5.938 1.00 92.31 312 ALA A C 1
ATOM 2438 O O . ALA A 1 312 ? -32.569 -9.084 5.733 1.00 92.31 312 ALA A O 1
ATOM 2439 N N . GLU A 1 313 ? -31.347 -7.335 5.014 1.00 93.75 313 GLU A N 1
ATOM 2440 C CA . GLU A 1 313 ? -31.045 -7.826 3.673 1.00 93.75 313 GLU A CA 1
ATOM 2441 C C . GLU A 1 313 ? -29.538 -7.727 3.447 1.00 93.75 313 GLU A C 1
ATOM 2443 O O . GLU A 1 313 ? -28.931 -6.678 3.702 1.00 93.75 313 GLU A O 1
ATOM 2448 N N . PHE A 1 314 ? -28.946 -8.815 2.968 1.00 94.62 314 PHE A N 1
ATOM 2449 C CA . PHE A 1 314 ? -27.547 -8.899 2.581 1.00 94.62 314 PHE A CA 1
ATOM 2450 C C . PHE A 1 314 ? -27.368 -9.961 1.492 1.00 94.62 314 PHE A C 1
ATOM 2452 O O . PHE A 1 314 ? -28.197 -10.856 1.350 1.00 94.62 314 PHE A O 1
ATOM 2459 N N . MET A 1 315 ? -26.279 -9.841 0.743 1.00 93.75 315 MET A N 1
ATOM 2460 C CA . MET A 1 315 ? -25.742 -10.847 -0.165 1.00 93.75 315 MET A CA 1
ATOM 2461 C C . MET A 1 315 ? -24.668 -11.635 0.581 1.00 93.75 315 MET A C 1
ATOM 2463 O O . MET A 1 315 ? -23.863 -11.051 1.303 1.00 93.75 315 MET A O 1
ATOM 2467 N N . THR A 1 316 ? -24.640 -12.949 0.445 1.00 91.56 316 THR A N 1
ATOM 2468 C CA . THR A 1 316 ? -23.497 -13.771 0.853 1.00 91.56 316 THR A CA 1
ATOM 2469 C C . THR A 1 316 ? -22.358 -13.633 -0.158 1.00 91.56 316 THR A C 1
ATOM 2471 O O . THR A 1 316 ? -22.549 -13.097 -1.248 1.00 91.56 316 THR A O 1
ATOM 2474 N N . LEU A 1 317 ? -21.166 -14.134 0.176 1.00 78.50 317 LEU A N 1
ATOM 2475 C CA . LEU A 1 317 ? -20.084 -14.246 -0.807 1.00 78.50 317 LEU A CA 1
ATOM 2476 C C . LEU A 1 317 ? -20.507 -15.075 -2.032 1.00 78.50 317 LEU A C 1
ATOM 2478 O O . LEU A 1 317 ? -20.207 -14.666 -3.145 1.00 78.50 317 LEU A O 1
ATOM 2482 N N . SER A 1 318 ? -21.288 -16.144 -1.833 1.00 83.50 318 SER A N 1
ATOM 2483 C CA . SER A 1 318 ? -21.856 -16.943 -2.930 1.00 83.50 318 SER A CA 1
ATOM 2484 C C . SER A 1 318 ? -22.805 -16.121 -3.801 1.00 83.50 318 SER A C 1
ATOM 2486 O O . SER A 1 318 ? -22.711 -16.191 -5.013 1.00 83.50 318 SER A O 1
ATOM 2488 N N . ASP A 1 319 ? -23.673 -15.289 -3.215 1.00 89.31 319 ASP A N 1
ATOM 2489 C CA . ASP A 1 319 ? -24.580 -14.437 -4.004 1.00 89.31 319 ASP A CA 1
ATOM 2490 C C . ASP A 1 319 ? -23.811 -13.381 -4.819 1.00 89.31 319 ASP A C 1
ATOM 2492 O O . ASP A 1 319 ? -24.258 -12.957 -5.883 1.00 89.31 319 ASP A O 1
ATOM 2496 N N . VAL A 1 320 ? -22.667 -12.912 -4.307 1.00 78.25 320 VAL A N 1
ATOM 2497 C CA . VAL A 1 320 ? -21.775 -11.990 -5.027 1.00 78.25 320 VAL A CA 1
ATOM 2498 C C . VAL A 1 320 ? -21.036 -12.717 -6.151 1.00 78.25 320 VAL A C 1
ATOM 2500 O O . VAL A 1 320 ? -20.920 -12.166 -7.244 1.00 78.25 320 VAL A O 1
ATOM 2503 N N . GLU A 1 321 ? -20.564 -13.940 -5.906 1.00 78.00 321 GLU A N 1
ATOM 2504 C CA . GLU A 1 321 ? -19.992 -14.814 -6.935 1.00 78.00 321 GLU A CA 1
ATOM 2505 C C . GLU A 1 321 ? -21.018 -15.096 -8.034 1.00 78.00 321 GLU A C 1
ATOM 2507 O O . GLU A 1 321 ? -20.729 -14.809 -9.189 1.00 78.00 321 GLU A O 1
ATOM 2512 N N . ASP A 1 322 ? -22.237 -15.505 -7.678 1.00 85.12 322 ASP A N 1
ATOM 2513 C CA . ASP A 1 322 ? -23.349 -15.740 -8.606 1.00 85.12 322 ASP A CA 1
ATOM 2514 C C . ASP A 1 322 ? -23.716 -14.472 -9.391 1.00 85.12 322 ASP A C 1
ATOM 2516 O O . ASP A 1 322 ? -24.003 -14.533 -10.586 1.00 85.12 322 ASP A O 1
ATOM 2520 N N . TYR A 1 323 ? -23.698 -13.301 -8.743 1.00 84.31 323 TYR A N 1
ATOM 2521 C CA . TYR A 1 323 ? -23.922 -12.014 -9.405 1.00 84.31 323 TYR A CA 1
ATOM 2522 C C . TYR A 1 323 ? -22.860 -11.741 -10.472 1.00 84.31 323 TYR A C 1
ATOM 2524 O O . TYR A 1 323 ? -23.201 -11.350 -11.589 1.00 84.31 323 TYR A O 1
ATOM 2532 N N . PHE A 1 324 ? -21.585 -11.966 -10.155 1.00 78.50 324 PHE A N 1
ATOM 2533 C CA . PHE A 1 324 ? -20.512 -11.815 -11.130 1.00 78.50 324 PHE A CA 1
ATOM 2534 C C . PHE A 1 324 ? -20.549 -12.911 -12.197 1.00 78.50 324 PHE A C 1
ATOM 2536 O O . PHE A 1 324 ? -20.338 -12.603 -13.362 1.00 78.50 324 PHE A O 1
ATOM 2543 N N . ASP A 1 325 ? -20.875 -14.154 -11.851 1.00 77.56 325 ASP A N 1
ATOM 2544 C CA . ASP A 1 325 ? -21.024 -15.268 -12.791 1.00 77.56 325 ASP A CA 1
ATOM 2545 C C . ASP A 1 325 ? -22.182 -15.060 -13.765 1.00 77.56 325 ASP A C 1
ATOM 2547 O O . ASP A 1 325 ? -22.061 -15.386 -14.941 1.00 77.56 325 ASP A O 1
ATOM 2551 N N . ALA A 1 326 ? -23.281 -14.455 -13.316 1.00 78.19 326 ALA A N 1
ATOM 2552 C CA . ALA A 1 326 ? -24.398 -14.085 -14.179 1.00 78.19 326 ALA A CA 1
ATOM 2553 C C . ALA A 1 326 ? -24.042 -12.960 -15.165 1.00 78.19 326 ALA A C 1
ATOM 2555 O O . ALA A 1 326 ? -24.684 -12.825 -16.209 1.00 78.19 326 ALA A O 1
ATOM 2556 N N . GLN A 1 327 ? -23.046 -12.138 -14.829 1.00 72.56 327 GLN A N 1
ATOM 2557 C CA . GLN A 1 327 ? -22.507 -11.109 -15.719 1.00 72.56 327 GLN A CA 1
ATOM 2558 C C . GLN A 1 327 ? -21.369 -11.611 -16.586 1.00 72.56 327 GLN A C 1
ATOM 2560 O O . GLN A 1 327 ? -21.139 -11.071 -17.671 1.00 72.56 327 GLN A O 1
ATOM 2565 N N . ARG A 1 328 ? -20.658 -12.643 -16.123 1.00 60.75 328 ARG A N 1
ATOM 2566 C CA . ARG A 1 328 ? -19.724 -13.359 -16.968 1.00 60.75 328 ARG A CA 1
ATOM 2567 C C . ARG A 1 328 ? -20.533 -13.907 -18.140 1.00 60.75 328 ARG A C 1
ATOM 2569 O O . ARG A 1 328 ? -21.594 -14.506 -17.946 1.00 60.75 328 ARG A O 1
ATOM 2576 N N . PRO A 1 329 ? -20.072 -13.697 -19.380 1.00 47.66 329 PRO A N 1
ATOM 2577 C CA . PRO A 1 329 ? -20.647 -14.428 -20.493 1.00 47.66 329 PRO A CA 1
ATOM 2578 C C . PRO A 1 329 ? -20.597 -15.917 -20.137 1.00 47.66 329 PRO A C 1
ATOM 2580 O O . PRO A 1 329 ? -19.586 -16.374 -19.599 1.00 47.66 329 PRO A O 1
ATOM 2583 N N . ALA A 1 330 ? -21.706 -16.630 -20.375 1.00 42.38 330 ALA A N 1
ATOM 2584 C CA . ALA A 1 330 ? -21.855 -18.029 -19.988 1.00 42.38 330 ALA A CA 1
ATOM 2585 C C . ALA A 1 330 ? -20.556 -18.790 -20.296 1.00 42.38 330 ALA A C 1
ATOM 2587 O O . ALA A 1 330 ? -20.059 -18.669 -21.425 1.00 42.38 330 ALA A O 1
ATOM 2588 N N . PRO A 1 331 ? -19.983 -19.531 -19.328 1.00 37.53 331 PRO A N 1
ATOM 2589 C CA . PRO A 1 331 ? -18.810 -20.333 -19.610 1.00 37.53 331 PRO A CA 1
ATOM 2590 C C . PRO A 1 331 ? -19.136 -21.194 -20.826 1.00 37.53 331 PRO A C 1
ATOM 2592 O O . PRO A 1 331 ? -20.221 -21.778 -20.903 1.00 37.53 331 PRO A O 1
ATOM 2595 N N . LEU A 1 332 ? -18.221 -21.242 -21.797 1.00 33.19 332 LEU A N 1
ATOM 2596 C CA . LEU A 1 332 ? -18.272 -22.267 -22.827 1.00 33.19 332 LEU A CA 1
ATOM 2597 C C . LEU A 1 332 ? -18.169 -23.598 -22.086 1.00 33.19 332 LEU A C 1
ATOM 2599 O O . LEU A 1 332 ? -17.077 -24.049 -21.748 1.00 33.19 332 LEU A O 1
ATOM 2603 N N . TYR A 1 333 ? -19.324 -24.175 -21.768 1.00 30.72 333 TYR A N 1
ATOM 2604 C CA . TYR A 1 333 ? -19.434 -25.534 -21.294 1.00 30.72 333 TYR A CA 1
ATOM 2605 C C . TYR A 1 333 ? -18.917 -26.377 -22.455 1.00 30.72 333 TYR A C 1
ATOM 2607 O O . TYR A 1 333 ? -19.606 -26.568 -23.457 1.00 30.72 333 TYR A O 1
ATOM 2615 N N . TYR A 1 334 ? -17.651 -26.785 -22.379 1.00 33.69 334 TYR A N 1
ATOM 2616 C CA . TYR A 1 334 ? -17.208 -27.936 -23.140 1.00 33.69 334 TYR A CA 1
ATOM 2617 C C . TYR A 1 334 ? -17.965 -29.105 -22.537 1.00 33.69 334 TYR A C 1
ATOM 2619 O O . TYR A 1 334 ? -17.646 -29.585 -21.452 1.00 33.69 334 TYR A O 1
ATOM 2627 N N . ASP A 1 335 ? -19.047 -29.464 -23.211 1.00 32.44 335 ASP A N 1
ATOM 2628 C CA . ASP A 1 335 ? -19.772 -30.682 -22.938 1.00 32.44 335 ASP A CA 1
ATOM 2629 C C . ASP A 1 335 ? -18.816 -31.842 -23.252 1.00 32.44 335 ASP A C 1
ATOM 2631 O O . ASP A 1 335 ? -18.515 -32.127 -24.414 1.00 32.44 335 ASP A O 1
ATOM 2635 N N . ASP A 1 336 ? -18.275 -32.468 -22.205 1.00 32.75 336 ASP A N 1
ATOM 2636 C CA . ASP A 1 336 ? -17.368 -33.622 -22.289 1.00 32.75 336 ASP A CA 1
ATOM 2637 C C . ASP A 1 336 ? -18.071 -34.880 -22.857 1.00 32.75 336 ASP A C 1
ATOM 2639 O O . ASP A 1 336 ? -17.477 -35.956 -22.935 1.00 32.75 336 ASP A O 1
ATOM 2643 N N . GLU A 1 337 ? -19.328 -34.767 -23.302 1.00 33.94 337 GLU A N 1
ATOM 2644 C CA . GLU A 1 337 ? -20.149 -35.883 -23.774 1.00 33.94 337 GLU A CA 1
ATOM 2645 C C . GLU A 1 337 ? -20.439 -35.884 -25.291 1.00 33.94 337 GLU A C 1
ATOM 2647 O O . GLU A 1 337 ? -21.256 -36.671 -25.767 1.00 33.94 337 GLU A O 1
ATOM 2652 N N . TYR A 1 338 ? -19.725 -35.084 -26.096 1.00 34.44 338 TYR A N 1
ATOM 2653 C CA . TYR A 1 338 ? -19.841 -35.124 -27.568 1.00 34.44 338 TYR A CA 1
ATOM 2654 C C . TYR A 1 338 ? -18.500 -35.344 -28.289 1.00 34.44 338 TYR A C 1
ATOM 2656 O O . TYR A 1 338 ? -18.211 -34.747 -29.323 1.00 34.44 338 TYR A O 1
ATOM 2664 N N . TYR A 1 339 ? -17.665 -36.246 -27.762 1.00 30.41 339 TYR A N 1
ATOM 2665 C CA . TYR A 1 339 ? -16.540 -36.834 -28.509 1.00 30.41 339 TYR A CA 1
ATOM 2666 C C . TYR A 1 339 ? -16.920 -38.153 -29.194 1.00 30.41 339 TYR A C 1
ATOM 2668 O O . TYR A 1 339 ? -16.062 -38.990 -29.455 1.00 30.41 339 TYR A O 1
ATOM 2676 N N . ASN A 1 340 ? -18.202 -38.368 -29.491 1.00 31.91 340 ASN A N 1
ATOM 2677 C CA . ASN A 1 340 ? -18.607 -39.498 -30.308 1.00 31.91 340 ASN A CA 1
ATOM 2678 C C . ASN A 1 340 ? -19.586 -39.076 -31.397 1.00 31.91 340 ASN A C 1
ATOM 2680 O O . ASN A 1 340 ? -20.725 -38.703 -31.154 1.00 31.91 340 ASN A O 1
ATOM 2684 N N . GLU A 1 341 ? -19.075 -39.277 -32.606 1.00 30.48 341 GLU A N 1
ATOM 2685 C CA . GLU A 1 341 ? -19.804 -39.611 -33.815 1.00 30.48 341 GLU A CA 1
ATOM 2686 C C . GLU A 1 341 ? -20.258 -38.454 -34.719 1.00 30.48 341 GLU A C 1
ATOM 2688 O O . GLU A 1 341 ? -21.391 -37.999 -34.707 1.00 30.48 341 GLU A O 1
ATOM 2693 N N . THR A 1 342 ? -19.375 -38.193 -35.692 1.00 34.31 342 THR A N 1
ATOM 2694 C CA . THR A 1 342 ? -19.738 -38.385 -37.108 1.00 34.31 342 THR A CA 1
ATOM 2695 C C . THR A 1 342 ? -20.608 -37.269 -37.721 1.00 34.31 342 THR A C 1
ATOM 2697 O O . THR A 1 342 ? -21.826 -37.358 -37.708 1.00 34.31 342 THR A O 1
ATOM 2700 N N . TYR A 1 343 ? -19.956 -36.343 -38.453 1.00 33.31 343 TYR A N 1
ATOM 2701 C CA . TYR A 1 343 ? -20.544 -35.342 -39.384 1.00 33.31 343 TYR A CA 1
ATOM 2702 C C . TYR A 1 343 ? -21.325 -34.203 -38.696 1.00 33.31 343 TYR A C 1
ATOM 2704 O O . TYR A 1 343 ? -21.916 -34.387 -37.651 1.00 33.31 343 TYR A O 1
ATOM 2712 N N . GLY A 1 344 ? -21.420 -32.978 -39.204 1.00 28.06 344 GLY A N 1
ATOM 2713 C CA . GLY A 1 344 ? -21.016 -32.353 -40.453 1.00 28.06 344 GLY A CA 1
ATOM 2714 C C . GLY A 1 344 ? -21.584 -30.924 -40.452 1.00 28.06 344 GLY A C 1
ATOM 2715 O O . GLY A 1 344 ? -22.623 -30.681 -39.852 1.00 28.06 344 GLY A O 1
ATOM 2716 N N . ASP A 1 345 ? -20.847 -30.007 -41.075 1.00 42.69 345 ASP A N 1
ATOM 2717 C CA . ASP A 1 345 ? -21.275 -28.736 -41.680 1.00 42.69 345 ASP A CA 1
ATOM 2718 C C . ASP A 1 345 ? -22.608 -28.099 -41.213 1.00 42.69 345 ASP A C 1
ATOM 2720 O O . ASP A 1 345 ? -23.694 -28.566 -41.553 1.00 42.69 345 ASP A O 1
ATOM 2724 N N . THR A 1 346 ? -22.535 -26.959 -40.518 1.00 31.20 346 THR A N 1
ATOM 2725 C CA . THR A 1 346 ? -23.237 -25.731 -40.945 1.00 31.20 346 THR A CA 1
ATOM 2726 C C . THR A 1 346 ? -22.733 -24.508 -40.174 1.00 31.20 346 THR A C 1
ATOM 2728 O O . THR A 1 346 ? -22.701 -24.458 -38.948 1.00 31.20 346 THR A O 1
ATOM 2731 N N . SER A 1 347 ? -22.326 -23.507 -40.946 1.00 46.38 347 SER A N 1
ATOM 2732 C CA . SER A 1 347 ? -21.922 -22.157 -40.557 1.00 46.38 347 SER A CA 1
ATOM 2733 C C . SER A 1 347 ? -22.985 -21.397 -39.756 1.00 46.38 347 SER A C 1
ATOM 2735 O O . SER A 1 347 ? -24.092 -21.234 -40.265 1.00 46.38 347 SER A O 1
ATOM 2737 N N . TYR A 1 348 ? -22.615 -20.804 -38.614 1.00 29.19 348 TYR A N 1
ATOM 2738 C CA . TYR A 1 348 ? -23.304 -19.633 -38.056 1.00 29.19 348 TYR A CA 1
ATOM 2739 C C . TYR A 1 348 ? -22.310 -18.643 -37.436 1.00 29.19 348 TYR A C 1
ATOM 2741 O O . TYR A 1 348 ? -21.373 -19.021 -36.735 1.00 29.19 348 TYR A O 1
ATOM 2749 N N . GLU A 1 349 ? -22.508 -17.374 -37.793 1.00 36.38 349 GLU A N 1
ATOM 2750 C CA . GLU A 1 349 ? -21.654 -16.217 -37.530 1.00 36.38 349 GLU A CA 1
ATOM 2751 C C . GLU A 1 349 ? -21.419 -15.966 -36.035 1.00 36.38 349 GLU A C 1
ATOM 2753 O O . GLU A 1 349 ? -22.345 -15.866 -35.231 1.00 36.38 349 GLU A O 1
ATOM 2758 N N . THR A 1 350 ? -20.144 -15.826 -35.684 1.00 33.22 350 THR A N 1
ATOM 2759 C CA . THR A 1 350 ? -19.637 -15.548 -34.342 1.00 33.22 350 THR A CA 1
ATOM 2760 C C . THR A 1 350 ? -19.919 -14.101 -33.934 1.00 33.22 350 THR A C 1
ATOM 2762 O O . THR A 1 350 ? -19.389 -13.164 -34.529 1.00 33.22 350 THR A O 1
ATOM 2765 N N . TYR A 1 351 ? -20.688 -13.905 -32.863 1.00 32.38 351 TYR A N 1
ATOM 2766 C CA . TYR A 1 351 ? -20.693 -12.648 -32.115 1.00 32.38 351 TYR A CA 1
ATOM 2767 C C . TYR A 1 351 ? -19.464 -12.627 -31.190 1.00 32.38 351 TYR A C 1
ATOM 2769 O O . TYR A 1 351 ? -19.386 -13.388 -30.228 1.00 32.38 351 TYR A O 1
ATOM 2777 N N . ILE A 1 352 ? -18.473 -11.802 -31.538 1.00 39.34 352 ILE A N 1
ATOM 2778 C CA . ILE A 1 352 ? -17.192 -11.646 -30.834 1.00 39.34 352 ILE A CA 1
ATOM 2779 C C . ILE A 1 352 ? -17.355 -10.522 -29.795 1.00 39.34 352 ILE A C 1
ATOM 2781 O O . ILE A 1 352 ? -17.658 -9.396 -30.202 1.00 39.34 352 ILE A O 1
ATOM 2785 N N . PRO A 1 353 ? -17.143 -10.752 -28.483 1.00 38.75 353 PRO A N 1
ATOM 2786 C CA . PRO A 1 353 ? -16.972 -9.651 -27.541 1.00 38.75 353 PRO A CA 1
ATOM 2787 C C . PRO A 1 353 ? -15.777 -8.820 -28.009 1.00 38.75 353 PRO A C 1
ATOM 2789 O O . PRO A 1 353 ? -14.701 -9.366 -28.250 1.00 38.75 353 PRO A O 1
ATOM 2792 N N . SER A 1 354 ? -15.969 -7.514 -28.186 1.00 44.41 354 SER A N 1
ATOM 2793 C CA . SER A 1 354 ? -14.940 -6.591 -28.676 1.00 44.41 354 SER A CA 1
ATOM 2794 C C . SER A 1 354 ? -13.856 -6.355 -27.611 1.00 44.41 354 SER A C 1
ATOM 2796 O O . SER A 1 354 ? -13.710 -5.241 -27.109 1.00 44.41 354 SER A O 1
ATOM 2798 N N . TYR A 1 355 ? -13.075 -7.380 -27.264 1.00 53.91 355 TYR A N 1
ATOM 2799 C CA . TYR A 1 355 ? -11.756 -7.153 -26.685 1.00 53.91 355 TYR A CA 1
ATOM 2800 C C . TYR A 1 355 ? -10.945 -6.328 -27.676 1.00 53.91 355 TYR A C 1
ATOM 2802 O O . TYR A 1 355 ? -11.068 -6.504 -28.897 1.00 53.91 355 TYR A O 1
ATOM 2810 N N . ALA A 1 356 ? -10.119 -5.418 -27.161 1.00 67.50 356 ALA A N 1
ATOM 2811 C CA . ALA A 1 356 ? -9.163 -4.770 -28.034 1.00 67.50 356 ALA A CA 1
ATOM 2812 C C . ALA A 1 356 ? -8.302 -5.878 -28.668 1.00 67.50 356 ALA A C 1
ATOM 2814 O O . ALA A 1 356 ? -7.870 -6.796 -27.964 1.00 67.50 356 ALA A O 1
ATOM 2815 N N . PRO A 1 357 ? -8.076 -5.849 -29.991 1.00 78.81 357 PRO A N 1
ATOM 2816 C CA . PRO A 1 357 ? -7.144 -6.783 -30.595 1.00 78.81 357 PRO A CA 1
ATOM 2817 C C . PRO A 1 357 ? -5.790 -6.633 -29.902 1.00 78.81 357 PRO A C 1
ATOM 2819 O O . PRO A 1 357 ? -5.395 -5.513 -29.564 1.00 78.81 357 PRO A O 1
ATOM 2822 N N . VAL A 1 358 ? -5.083 -7.752 -29.715 1.00 88.56 358 VAL A N 1
ATOM 2823 C CA . VAL A 1 358 ? -3.753 -7.732 -29.098 1.00 88.56 358 VAL A CA 1
ATOM 2824 C C . VAL A 1 358 ? -2.885 -6.661 -29.755 1.00 88.56 358 VAL A C 1
ATOM 2826 O O . VAL A 1 358 ? -2.766 -6.607 -30.985 1.00 88.56 358 VAL A O 1
ATOM 2829 N N . SER A 1 359 ? -2.307 -5.781 -28.933 1.00 85.75 359 SER A N 1
ATOM 2830 C CA . SER A 1 359 ? -1.499 -4.663 -29.418 1.00 85.75 359 SER A CA 1
ATOM 2831 C C . SER A 1 359 ? -0.410 -5.158 -30.359 1.00 85.75 359 SER A C 1
ATOM 2833 O O . SER A 1 359 ? 0.304 -6.117 -30.043 1.00 85.75 359 SER A O 1
ATOM 2835 N N . ALA A 1 360 ? -0.260 -4.477 -31.496 1.00 88.62 360 ALA A N 1
ATOM 2836 C CA . ALA A 1 360 ? 0.759 -4.798 -32.484 1.00 88.62 360 ALA A CA 1
ATOM 2837 C C . ALA A 1 360 ? 2.161 -4.845 -31.853 1.00 88.62 360 ALA A C 1
ATOM 2839 O O . ALA A 1 360 ? 2.454 -4.131 -30.893 1.00 88.62 360 ALA A O 1
ATOM 2840 N N . ILE A 1 361 ? 3.027 -5.686 -32.415 1.00 90.69 361 ILE A N 1
ATOM 2841 C CA . ILE A 1 361 ? 4.424 -5.797 -31.990 1.00 90.69 361 ILE A CA 1
ATOM 2842 C C . ILE A 1 361 ? 5.139 -4.475 -32.278 1.00 90.69 361 ILE A C 1
ATOM 2844 O O . ILE A 1 361 ? 4.966 -3.868 -33.338 1.00 90.69 361 ILE A O 1
ATOM 2848 N N . THR A 1 362 ? 5.975 -4.049 -31.346 1.00 89.25 362 THR A N 1
ATOM 2849 C CA . THR A 1 362 ? 6.763 -2.824 -31.401 1.00 89.25 362 THR A CA 1
ATOM 2850 C C . THR A 1 362 ? 8.259 -3.143 -31.321 1.00 89.25 362 THR A C 1
ATOM 2852 O O . THR A 1 362 ? 8.633 -4.228 -30.885 1.00 89.25 362 THR A O 1
ATOM 2855 N N . PRO A 1 363 ? 9.156 -2.201 -31.664 1.00 87.25 363 PRO A N 1
ATOM 2856 C CA . PRO A 1 363 ? 10.599 -2.398 -31.481 1.00 87.25 363 PRO A CA 1
ATOM 2857 C C . PRO A 1 363 ? 11.051 -2.586 -30.022 1.00 87.25 363 PRO A C 1
ATOM 2859 O O . PRO A 1 363 ? 12.224 -2.855 -29.794 1.00 87.25 363 PRO A O 1
ATOM 2862 N N . ALA A 1 364 ? 10.160 -2.374 -29.048 1.00 87.06 364 ALA A N 1
ATOM 2863 C CA . ALA A 1 364 ? 10.423 -2.591 -27.627 1.00 87.06 364 ALA A CA 1
ATOM 2864 C C . ALA A 1 364 ? 10.012 -3.995 -27.146 1.00 87.06 364 ALA A C 1
ATOM 2866 O O . ALA A 1 364 ? 10.202 -4.315 -25.975 1.00 87.06 364 ALA A O 1
ATOM 2867 N N . ASP A 1 365 ? 9.390 -4.799 -28.010 1.00 95.00 365 ASP A N 1
ATOM 2868 C CA . ASP A 1 365 ? 9.058 -6.186 -27.710 1.00 95.00 365 ASP A CA 1
ATOM 2869 C C . ASP A 1 365 ? 10.286 -7.083 -27.906 1.00 95.00 365 ASP A C 1
ATOM 2871 O O . ASP A 1 365 ? 11.047 -6.911 -28.862 1.00 95.00 365 ASP A O 1
ATOM 2875 N N . HIS A 1 366 ? 10.437 -8.069 -27.022 1.00 97.62 366 HIS A N 1
ATOM 2876 C CA . HIS A 1 366 ? 11.494 -9.070 -27.115 1.00 97.62 366 HIS A CA 1
ATOM 2877 C C . HIS A 1 366 ? 11.043 -10.216 -28.013 1.00 97.62 366 HIS A C 1
ATOM 2879 O O . HIS A 1 366 ? 10.003 -10.830 -27.764 1.00 97.62 366 HIS A O 1
ATOM 2885 N N . ILE A 1 367 ? 11.807 -10.490 -29.072 1.00 95.94 367 ILE A N 1
ATOM 2886 C CA . ILE A 1 367 ? 11.449 -11.425 -30.142 1.00 95.94 367 ILE A CA 1
ATOM 2887 C C . ILE A 1 367 ? 12.487 -12.539 -30.227 1.00 95.94 367 ILE A C 1
ATOM 2889 O O . ILE A 1 367 ? 13.667 -12.294 -30.478 1.00 95.94 367 ILE A O 1
ATOM 2893 N N . ARG A 1 368 ? 12.020 -13.784 -30.132 1.00 93.44 368 ARG A N 1
ATOM 2894 C CA . ARG A 1 368 ? 12.815 -14.988 -30.386 1.00 93.44 368 ARG A CA 1
ATOM 2895 C C . ARG A 1 368 ? 12.333 -15.691 -31.649 1.00 93.44 368 ARG A C 1
ATOM 2897 O O . ARG A 1 368 ? 11.132 -15.844 -31.859 1.00 93.44 368 ARG A O 1
ATOM 2904 N N . GLY A 1 369 ? 13.269 -16.141 -32.482 1.00 91.31 369 GLY A N 1
ATOM 2905 C CA . GLY A 1 369 ? 12.984 -16.774 -33.776 1.00 91.31 369 GLY A CA 1
ATOM 2906 C C . GLY A 1 369 ? 13.179 -15.837 -34.969 1.00 91.31 369 GLY A C 1
ATOM 2907 O O . GLY A 1 369 ? 13.758 -14.755 -34.850 1.00 91.31 369 GLY A O 1
ATOM 2908 N N . TYR A 1 370 ? 12.729 -16.265 -36.150 1.00 86.50 370 TYR A N 1
ATOM 2909 C CA . TYR A 1 370 ? 12.881 -15.482 -37.374 1.00 86.50 370 TYR A CA 1
ATOM 2910 C C . TYR A 1 370 ? 11.989 -14.232 -37.338 1.00 86.50 370 TYR A C 1
ATOM 2912 O O . TYR A 1 370 ? 10.766 -14.327 -37.290 1.00 86.50 370 TYR A O 1
ATOM 2920 N N . GLN A 1 371 ? 12.580 -13.034 -37.405 1.00 84.50 371 GLN A N 1
ATOM 2921 C CA . GLN A 1 371 ? 11.813 -11.780 -37.334 1.00 84.50 371 GLN A CA 1
ATOM 2922 C C . GLN A 1 371 ? 10.762 -11.641 -38.446 1.00 84.50 371 GLN A C 1
ATOM 2924 O O . GLN A 1 371 ? 9.755 -10.971 -38.232 1.00 84.50 371 GLN A O 1
ATOM 2929 N N . GLY A 1 372 ? 10.973 -12.272 -39.606 1.00 81.00 372 GLY A N 1
ATOM 2930 C CA . GLY A 1 372 ? 10.026 -12.289 -40.726 1.00 81.00 372 GLY A CA 1
ATOM 2931 C C . GLY A 1 372 ? 8.988 -13.412 -40.668 1.00 81.00 372 GLY A C 1
ATOM 2932 O O . GLY A 1 372 ? 8.294 -13.621 -41.660 1.00 81.00 372 GLY A O 1
ATOM 2933 N N . ALA A 1 373 ? 8.901 -14.151 -39.558 1.00 88.62 373 ALA A N 1
ATOM 2934 C CA . ALA A 1 373 ? 7.972 -15.262 -39.415 1.00 88.62 373 ALA A CA 1
ATOM 2935 C C . ALA A 1 373 ? 6.506 -14.799 -39.579 1.00 88.62 373 ALA A C 1
ATOM 2937 O O . ALA A 1 373 ? 6.099 -13.831 -38.924 1.00 88.62 373 ALA A O 1
ATOM 2938 N N . PRO A 1 374 ? 5.703 -15.478 -40.422 1.00 86.25 374 PRO A N 1
ATOM 2939 C CA . PRO A 1 374 ? 4.292 -15.156 -40.640 1.00 86.25 374 PRO A CA 1
ATOM 2940 C C . PRO A 1 374 ? 3.407 -15.432 -39.417 1.00 86.25 374 PRO A C 1
ATOM 2942 O O . PRO A 1 374 ? 2.334 -14.839 -39.297 1.00 86.25 374 PRO A O 1
ATOM 2945 N N . ILE A 1 375 ? 3.835 -16.306 -38.501 1.00 94.88 375 ILE A N 1
ATOM 2946 C CA . ILE A 1 375 ? 3.088 -16.657 -37.291 1.00 94.88 375 ILE A CA 1
ATOM 2947 C C . ILE A 1 375 ? 3.790 -16.052 -36.078 1.00 94.88 375 ILE A C 1
ATOM 2949 O O . ILE A 1 375 ? 4.948 -16.343 -35.782 1.00 94.88 375 ILE A O 1
ATOM 2953 N N . THR A 1 376 ? 3.072 -15.195 -35.358 1.00 96.69 376 THR A N 1
ATOM 2954 C CA . THR A 1 376 ? 3.534 -14.584 -34.110 1.00 96.69 376 THR A CA 1
ATOM 2955 C C . THR A 1 376 ? 2.806 -15.208 -32.930 1.00 96.69 376 THR A C 1
ATOM 2957 O O . THR A 1 376 ? 1.576 -15.179 -32.882 1.00 96.69 376 THR A O 1
ATOM 2960 N N . LEU A 1 377 ? 3.579 -15.707 -31.968 1.00 97.75 377 LEU A N 1
ATOM 2961 C CA . LEU A 1 377 ? 3.120 -16.124 -30.648 1.00 97.75 377 LEU A CA 1
ATOM 2962 C C . LEU A 1 377 ? 3.425 -15.004 -29.646 1.00 97.75 377 LEU A C 1
ATOM 2964 O O . LEU A 1 377 ? 4.565 -14.881 -29.209 1.00 97.75 377 LEU A O 1
ATOM 2968 N N . ILE A 1 378 ? 2.443 -14.168 -29.299 1.00 98.19 378 ILE A N 1
ATOM 2969 C CA . ILE A 1 378 ? 2.608 -13.150 -28.244 1.00 98.19 378 ILE A CA 1
ATOM 2970 C C . ILE A 1 378 ? 2.265 -13.791 -26.904 1.00 98.19 378 ILE A C 1
ATOM 2972 O O . ILE A 1 378 ? 1.093 -14.034 -26.626 1.00 98.19 378 ILE A O 1
ATOM 2976 N N . GLN A 1 379 ? 3.279 -14.075 -26.092 1.00 98.06 379 GLN A N 1
ATOM 2977 C CA . GLN A 1 379 ? 3.148 -14.706 -24.786 1.00 98.06 379 GLN A CA 1
ATOM 2978 C C . GLN A 1 379 ? 3.141 -13.652 -23.674 1.00 98.06 379 GLN A C 1
ATOM 2980 O O . GLN A 1 379 ? 4.143 -12.982 -23.441 1.00 98.06 379 GLN A O 1
ATOM 2985 N N . TYR A 1 380 ? 2.039 -13.580 -22.932 1.00 98.50 380 TYR A N 1
ATOM 2986 C CA . TYR A 1 380 ? 1.956 -12.905 -21.641 1.00 98.50 380 TYR A CA 1
ATOM 2987 C C . TYR A 1 380 ? 2.332 -13.878 -20.524 1.00 98.50 380 TYR A C 1
ATOM 2989 O O . TYR A 1 380 ? 1.751 -14.963 -20.409 1.00 98.50 380 TYR A O 1
ATOM 2997 N N . SER A 1 381 ? 3.332 -13.512 -19.723 1.00 98.44 381 SER A N 1
ATOM 2998 C CA . SER A 1 381 ? 3.981 -14.442 -18.797 1.00 98.44 381 SER A CA 1
ATOM 2999 C C . SER A 1 381 ? 4.498 -13.771 -17.518 1.00 98.44 381 SER A C 1
ATOM 3001 O O . SER A 1 381 ? 4.732 -12.563 -17.463 1.00 98.44 381 SER A O 1
ATOM 3003 N N . ASP A 1 382 ? 4.673 -14.590 -16.482 1.00 98.12 382 ASP A N 1
ATOM 3004 C CA . ASP A 1 382 ? 5.140 -14.228 -15.145 1.00 98.12 382 ASP A CA 1
ATOM 3005 C C . ASP A 1 382 ? 6.280 -15.173 -14.724 1.00 98.12 382 ASP A C 1
ATOM 3007 O O . ASP A 1 382 ? 6.111 -16.395 -14.698 1.00 98.12 382 ASP A O 1
ATOM 3011 N N . PHE A 1 383 ? 7.436 -14.609 -14.359 1.00 98.50 383 PHE A N 1
ATOM 3012 C CA . PHE A 1 383 ? 8.628 -15.369 -13.969 1.00 98.50 383 PHE A CA 1
ATOM 3013 C C . PHE A 1 383 ? 8.470 -16.190 -12.682 1.00 98.50 383 PHE A C 1
ATOM 3015 O O . PHE A 1 383 ? 9.211 -17.152 -12.496 1.00 98.50 383 PHE A O 1
ATOM 3022 N N . GLN A 1 384 ? 7.506 -15.877 -11.814 1.00 96.69 384 GLN A N 1
ATOM 3023 C CA . GLN A 1 384 ? 7.168 -16.669 -10.626 1.00 96.69 384 GLN A CA 1
ATOM 3024 C C . GLN A 1 384 ? 6.033 -17.674 -10.844 1.00 96.69 384 GLN A C 1
ATOM 3026 O O . GLN A 1 384 ? 5.794 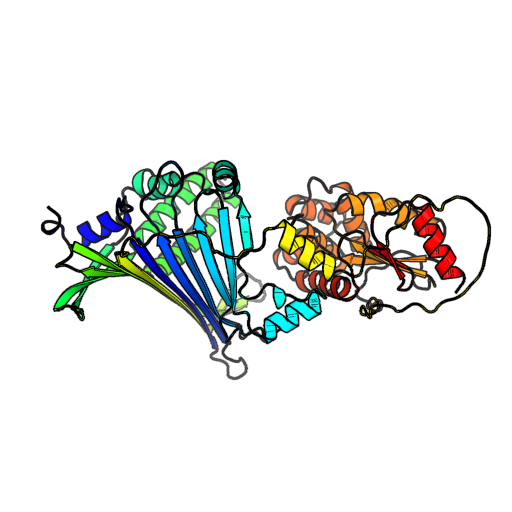-18.514 -9.979 1.00 96.69 384 GLN A O 1
ATOM 3031 N N . CYS A 1 385 ? 5.361 -17.642 -11.997 1.00 96.75 385 CYS A N 1
ATOM 3032 C CA . CYS A 1 385 ? 4.261 -18.554 -12.280 1.00 96.75 385 CYS A CA 1
ATOM 3033 C C . CYS A 1 385 ? 4.764 -19.959 -12.682 1.00 96.75 385 CYS A C 1
ATOM 3035 O O . CYS A 1 385 ? 5.420 -20.111 -13.723 1.00 96.75 385 CYS A O 1
ATOM 3037 N N . PRO A 1 386 ? 4.408 -21.029 -11.944 1.00 94.19 386 PRO A N 1
ATOM 3038 C CA . PRO A 1 386 ? 4.837 -22.394 -12.268 1.00 94.19 386 PRO A CA 1
ATOM 3039 C C . PRO A 1 386 ? 4.205 -22.938 -13.559 1.00 94.19 386 PRO A C 1
ATOM 3041 O O . PRO A 1 386 ? 4.763 -23.817 -14.218 1.00 94.19 386 PRO A O 1
ATOM 3044 N N . PHE A 1 387 ? 3.038 -22.431 -13.972 1.00 94.12 387 PHE A N 1
ATOM 3045 C CA . PHE A 1 387 ? 2.470 -22.756 -15.286 1.00 94.12 387 PHE A CA 1
ATOM 3046 C C . PHE A 1 387 ? 3.273 -22.115 -16.423 1.00 94.12 387 PHE A C 1
ATOM 3048 O O . PHE A 1 387 ? 3.506 -22.782 -17.429 1.00 94.12 387 PHE A O 1
ATOM 3055 N N . CYS A 1 388 ? 3.769 -20.886 -16.248 1.00 97.00 388 CYS A N 1
ATOM 3056 C CA . CYS A 1 388 ? 4.637 -20.241 -17.237 1.00 97.00 388 CYS A CA 1
ATOM 3057 C C . CYS A 1 388 ? 5.929 -21.034 -17.437 1.00 97.00 388 CYS A C 1
ATOM 3059 O O . CYS A 1 388 ? 6.271 -21.357 -18.572 1.00 97.00 388 CYS A O 1
ATOM 3061 N N . GLN A 1 389 ? 6.577 -21.449 -16.342 1.00 96.31 389 GLN A N 1
ATOM 3062 C CA . GLN A 1 389 ? 7.776 -22.291 -16.392 1.00 96.31 389 GLN A CA 1
ATOM 3063 C C . GLN A 1 389 ? 7.527 -23.599 -17.165 1.00 96.31 389 GLN A C 1
ATOM 3065 O O . GLN A 1 389 ? 8.316 -23.969 -18.033 1.00 96.31 389 GLN A O 1
ATOM 3070 N N . ARG A 1 390 ? 6.402 -24.281 -16.900 1.00 93.00 390 ARG A N 1
ATOM 3071 C CA . ARG A 1 390 ? 6.011 -25.514 -17.612 1.00 93.00 390 ARG A CA 1
ATOM 3072 C C . ARG A 1 390 ? 5.715 -25.307 -19.094 1.00 93.00 390 ARG A C 1
ATOM 3074 O O . ARG A 1 390 ? 5.800 -26.269 -19.852 1.00 93.00 390 ARG A O 1
ATOM 3081 N N . PHE A 1 391 ? 5.353 -24.094 -19.503 1.00 95.88 391 PHE A N 1
ATOM 3082 C CA . PHE A 1 391 ? 4.993 -23.789 -20.883 1.00 95.88 391 PHE A CA 1
ATOM 3083 C C . PHE A 1 391 ? 6.198 -23.429 -21.764 1.00 95.88 391 PHE A C 1
ATOM 3085 O O . PHE A 1 391 ? 6.136 -23.631 -22.976 1.00 95.88 391 PHE A O 1
ATOM 3092 N N . VAL A 1 392 ? 7.314 -22.975 -21.177 1.00 94.94 392 VAL A N 1
ATOM 3093 C CA . VAL A 1 392 ? 8.550 -22.633 -21.913 1.00 94.94 392 VAL A CA 1
ATOM 3094 C C . VAL A 1 392 ? 8.971 -23.732 -22.909 1.00 94.94 392 VAL A C 1
ATOM 3096 O O . VAL A 1 392 ? 9.180 -23.403 -24.077 1.00 94.94 392 VAL A O 1
ATOM 3099 N N . PRO A 1 393 ? 9.019 -25.036 -22.552 1.00 94.69 393 PRO A N 1
ATOM 3100 C CA . PRO A 1 393 ? 9.377 -26.088 -23.506 1.00 94.69 393 PRO A CA 1
ATOM 3101 C C . PRO A 1 393 ? 8.456 -26.183 -24.732 1.00 94.69 393 PRO A C 1
ATOM 3103 O O . PRO A 1 393 ? 8.932 -26.524 -25.813 1.00 94.69 393 PRO A O 1
ATOM 3106 N N . SER A 1 394 ? 7.159 -25.874 -24.599 1.00 94.25 394 SER A N 1
ATOM 3107 C CA . SER A 1 394 ? 6.219 -25.868 -25.731 1.00 94.25 394 SER A CA 1
ATOM 3108 C C . SER A 1 394 ? 6.549 -24.752 -26.726 1.00 94.25 394 SER A C 1
ATOM 3110 O O . SER A 1 394 ? 6.506 -24.980 -27.935 1.00 94.25 394 SER A O 1
ATOM 3112 N N . LEU A 1 395 ? 6.923 -23.566 -26.234 1.00 95.38 395 LEU A N 1
ATOM 3113 C CA . LEU A 1 395 ? 7.345 -22.439 -27.073 1.00 95.38 395 LEU A CA 1
ATOM 3114 C C . LEU A 1 395 ? 8.687 -22.711 -27.757 1.00 95.38 395 LEU A C 1
ATOM 3116 O O . LEU A 1 395 ? 8.820 -22.484 -28.958 1.00 95.38 395 LEU A O 1
ATOM 3120 N N . GLU A 1 396 ? 9.655 -23.265 -27.024 1.00 92.81 396 GLU A N 1
ATOM 3121 C CA . GLU A 1 396 ? 10.941 -23.670 -27.601 1.00 92.81 396 GLU A CA 1
ATOM 3122 C C . GLU A 1 396 ? 10.748 -24.736 -28.683 1.00 92.81 396 GLU A C 1
ATOM 3124 O O . GLU A 1 396 ? 11.326 -24.641 -29.765 1.00 92.81 396 GLU A O 1
ATOM 3129 N N . LYS A 1 397 ? 9.879 -25.723 -28.437 1.00 94.69 397 LYS A N 1
ATOM 3130 C CA . LYS A 1 397 ? 9.556 -26.742 -29.436 1.00 94.69 397 LYS A CA 1
ATOM 3131 C C . LYS A 1 397 ? 8.861 -26.148 -30.663 1.00 94.69 397 LYS A C 1
ATOM 3133 O O . LYS A 1 397 ? 9.148 -26.582 -31.773 1.00 94.69 397 LYS A O 1
ATOM 3138 N N . ALA A 1 398 ? 8.004 -25.139 -30.500 1.00 94.31 398 ALA A N 1
ATOM 3139 C CA . ALA A 1 398 ? 7.410 -24.428 -31.632 1.00 94.31 398 ALA A CA 1
ATOM 3140 C C . ALA A 1 398 ? 8.475 -23.711 -32.479 1.00 94.31 398 ALA A C 1
ATOM 3142 O O . ALA A 1 398 ? 8.451 -23.826 -33.699 1.00 94.31 398 ALA A O 1
ATOM 3143 N N . LEU A 1 399 ? 9.448 -23.044 -31.853 1.00 93.56 399 LEU A N 1
ATOM 3144 C CA . LEU A 1 399 ? 10.567 -22.414 -32.566 1.00 93.56 399 LEU A CA 1
ATOM 3145 C C . LEU A 1 399 ? 11.457 -23.432 -33.299 1.00 93.56 399 LEU A C 1
ATOM 3147 O O . LEU A 1 399 ? 11.985 -23.123 -34.364 1.00 93.56 399 LEU A O 1
ATOM 3151 N N . VAL A 1 400 ? 11.624 -24.639 -32.749 1.00 92.75 400 VAL A N 1
ATOM 3152 C CA . VAL A 1 400 ? 12.409 -25.718 -33.374 1.00 92.75 400 VAL A CA 1
ATOM 3153 C C . VAL A 1 400 ? 11.668 -26.367 -34.542 1.00 92.75 400 VAL A C 1
ATOM 3155 O O . VAL A 1 400 ? 12.268 -26.583 -35.593 1.00 92.75 400 VAL A O 1
ATOM 3158 N N . ASP A 1 401 ? 10.383 -26.677 -34.372 1.00 93.00 401 ASP A N 1
ATOM 3159 C CA . ASP A 1 401 ? 9.586 -27.366 -35.390 1.00 93.00 401 ASP A CA 1
ATOM 3160 C C . ASP A 1 401 ? 9.176 -26.409 -36.535 1.00 93.00 401 ASP A C 1
ATOM 3162 O O . ASP A 1 401 ? 8.975 -26.853 -37.666 1.00 93.00 401 ASP A O 1
ATOM 3166 N N . TYR A 1 402 ? 9.125 -25.093 -36.271 1.00 91.50 402 TYR A N 1
ATOM 3167 C CA . TYR A 1 402 ? 8.708 -24.041 -37.211 1.00 91.50 402 TYR A CA 1
ATOM 3168 C C . TYR A 1 402 ? 9.719 -22.874 -37.311 1.00 91.50 402 TYR A C 1
ATOM 3170 O O . TYR A 1 402 ? 9.349 -21.711 -37.129 1.00 91.50 402 TYR A O 1
ATOM 3178 N N . PRO A 1 403 ? 10.997 -23.125 -37.651 1.00 81.44 403 PRO A N 1
ATOM 3179 C CA . PRO A 1 403 ? 12.089 -22.157 -37.474 1.00 81.44 403 PRO A CA 1
ATOM 3180 C C . PRO A 1 403 ? 11.992 -20.893 -38.344 1.00 81.44 403 PRO A C 1
ATOM 3182 O O . PRO A 1 403 ? 12.572 -19.863 -38.000 1.00 81.44 403 PRO A O 1
ATOM 3185 N N . LEU A 1 404 ? 11.279 -20.962 -39.473 1.00 87.19 404 LEU A N 1
ATOM 3186 C CA . LEU A 1 404 ? 11.017 -19.822 -40.366 1.00 87.19 404 LEU A CA 1
ATOM 3187 C C . LEU A 1 404 ? 9.565 -19.340 -40.309 1.00 87.19 404 LEU A C 1
ATOM 3189 O O . LEU A 1 404 ? 9.264 -18.255 -40.799 1.00 87.19 404 LEU A O 1
ATOM 3193 N N . ASP A 1 405 ? 8.678 -20.142 -39.725 1.00 88.38 405 ASP A N 1
ATOM 3194 C CA . ASP A 1 405 ? 7.241 -19.887 -39.754 1.00 88.38 405 ASP A CA 1
ATOM 3195 C C . ASP A 1 405 ? 6.755 -19.225 -38.460 1.00 88.38 405 ASP A C 1
ATOM 3197 O O . ASP A 1 405 ? 5.789 -18.465 -38.502 1.00 88.38 405 ASP A O 1
ATOM 3201 N N . VAL A 1 406 ? 7.435 -19.466 -37.331 1.00 95.75 406 VAL A N 1
ATOM 3202 C CA . VAL A 1 406 ? 7.042 -18.997 -35.997 1.00 95.75 406 VAL A CA 1
ATOM 3203 C C . VAL A 1 406 ? 8.094 -18.068 -35.388 1.00 95.75 406 VAL A C 1
ATOM 3205 O O . VAL A 1 406 ? 9.293 -18.348 -35.398 1.00 95.75 406 VAL A O 1
ATOM 3208 N N . ARG A 1 407 ? 7.618 -16.979 -34.778 1.00 95.94 407 ARG A N 1
ATOM 3209 C CA . ARG A 1 407 ? 8.366 -16.167 -33.809 1.00 95.94 407 ARG A CA 1
ATOM 3210 C C . ARG A 1 407 ? 7.596 -16.055 -32.501 1.00 95.94 407 ARG A C 1
ATOM 3212 O O . ARG A 1 407 ? 6.367 -15.986 -32.504 1.00 95.94 407 ARG A O 1
ATOM 3219 N N . VAL A 1 408 ? 8.325 -15.988 -31.397 1.00 97.94 408 VAL A N 1
ATOM 3220 C CA . VAL A 1 408 ? 7.781 -15.763 -30.056 1.00 97.94 408 VAL A CA 1
ATOM 3221 C C . VAL A 1 408 ? 8.076 -14.331 -29.644 1.00 97.94 408 VAL A C 1
ATOM 3223 O O . VAL A 1 408 ? 9.201 -13.862 -29.793 1.00 97.94 408 VAL A O 1
ATOM 3226 N N . VAL A 1 409 ? 7.061 -13.650 -29.131 1.00 98.12 409 VAL A N 1
ATOM 3227 C CA . VAL A 1 409 ? 7.152 -12.330 -28.514 1.00 98.12 409 VAL A CA 1
ATOM 3228 C C . VAL A 1 409 ? 6.846 -12.484 -27.034 1.00 98.12 409 VAL A C 1
ATOM 3230 O O . VAL A 1 409 ? 5.796 -13.024 -26.695 1.00 98.12 409 VAL A O 1
ATOM 3233 N N . TYR A 1 410 ? 7.729 -12.009 -26.161 1.00 98.38 410 TYR A N 1
ATOM 3234 C CA . TYR A 1 410 ? 7.500 -12.040 -24.716 1.00 98.38 410 TYR A CA 1
ATOM 3235 C C . TYR A 1 410 ? 6.929 -10.708 -24.222 1.00 98.38 410 TYR A C 1
ATOM 3237 O O . TYR A 1 410 ? 7.472 -9.649 -24.535 1.00 98.38 410 TYR A O 1
ATOM 3245 N N . ARG A 1 411 ? 5.864 -10.766 -23.418 1.00 98.50 411 ARG A N 1
ATOM 3246 C CA . ARG A 1 411 ? 5.271 -9.625 -22.711 1.00 98.50 411 ARG A CA 1
ATOM 3247 C C . ARG A 1 411 ? 5.055 -9.951 -21.240 1.00 98.50 411 ARG A C 1
ATOM 3249 O O . ARG A 1 411 ? 4.635 -11.052 -20.877 1.00 98.50 411 ARG A O 1
ATOM 3256 N N . HIS A 1 412 ? 5.328 -8.976 -20.380 1.00 98.62 412 HIS A N 1
ATOM 3257 C CA . HIS A 1 412 ? 5.209 -9.167 -18.935 1.00 98.62 412 HIS A CA 1
ATOM 3258 C C . HIS A 1 412 ? 3.757 -9.097 -18.468 1.00 98.62 412 HIS A C 1
ATOM 3260 O O . HIS A 1 412 ? 3.023 -8.174 -18.810 1.00 98.62 412 HIS A O 1
ATOM 3266 N N . PHE A 1 413 ? 3.357 -10.040 -17.620 1.00 98.12 413 PHE A N 1
ATOM 3267 C CA . PHE A 1 413 ? 2.071 -10.008 -16.925 1.00 98.12 413 PHE A CA 1
ATOM 3268 C C . PHE A 1 413 ? 2.247 -10.482 -15.470 1.00 98.12 413 PHE A C 1
ATOM 3270 O O . PHE A 1 413 ? 1.804 -11.572 -15.108 1.00 98.12 413 PHE A O 1
ATOM 3277 N N . PRO A 1 414 ? 2.971 -9.714 -14.630 1.00 96.88 414 PRO A N 1
ATOM 3278 C CA . PRO A 1 414 ? 3.304 -10.135 -13.272 1.00 96.88 414 PRO A CA 1
ATOM 3279 C C . PRO A 1 414 ? 2.065 -10.142 -12.366 1.00 96.88 414 PRO A C 1
ATOM 3281 O O . PRO A 1 414 ? 1.483 -9.093 -12.075 1.00 96.88 414 PRO A O 1
ATOM 3284 N N . LEU A 1 415 ? 1.701 -11.313 -11.843 1.00 93.06 415 LEU A N 1
ATOM 3285 C CA . LEU A 1 415 ? 0.568 -11.523 -10.936 1.00 93.06 415 LEU A CA 1
ATOM 3286 C C . LEU A 1 415 ? 0.967 -11.178 -9.492 1.00 93.06 415 LEU A C 1
ATOM 3288 O O . LEU A 1 415 ? 0.930 -12.011 -8.586 1.00 93.06 415 LEU A O 1
ATOM 3292 N N . SER A 1 416 ? 1.358 -9.919 -9.274 1.00 90.38 416 SER A N 1
ATOM 3293 C CA . SER A 1 416 ? 2.006 -9.440 -8.037 1.00 90.38 416 SER A CA 1
ATOM 3294 C C . SER A 1 416 ? 1.187 -9.644 -6.752 1.00 90.38 416 SER A C 1
ATOM 3296 O O . SER A 1 416 ? 1.730 -9.543 -5.656 1.00 90.38 416 SER A O 1
ATOM 3298 N N . PHE A 1 417 ? -0.114 -9.929 -6.869 1.00 83.56 417 PHE A N 1
ATOM 3299 C CA . PHE A 1 417 ? -0.999 -10.224 -5.740 1.00 83.56 417 PHE A CA 1
ATOM 3300 C C . PHE A 1 417 ? -0.738 -11.605 -5.107 1.00 83.56 417 PHE A C 1
ATOM 3302 O O . PHE A 1 417 ? -0.994 -11.775 -3.919 1.00 83.56 417 PHE A O 1
ATOM 3309 N N . ILE A 1 418 ? -0.206 -12.566 -5.872 1.00 89.00 418 ILE A N 1
ATOM 3310 C CA . ILE A 1 418 ? 0.171 -13.918 -5.402 1.00 89.00 418 ILE A CA 1
ATOM 3311 C C . ILE A 1 418 ? 1.657 -14.227 -5.604 1.00 89.00 418 ILE A C 1
ATOM 3313 O O . ILE A 1 418 ? 2.188 -15.135 -4.968 1.00 89.00 418 ILE A O 1
ATOM 3317 N N . HIS A 1 419 ? 2.340 -13.469 -6.461 1.00 94.00 419 HIS A N 1
ATOM 3318 C CA . HIS A 1 419 ? 3.745 -13.651 -6.799 1.00 94.00 419 HIS A CA 1
ATOM 3319 C C . HIS A 1 419 ? 4.558 -12.395 -6.419 1.00 94.00 419 HIS A C 1
ATOM 3321 O O . HIS A 1 419 ? 4.698 -11.475 -7.230 1.00 94.00 419 HIS A O 1
ATOM 3327 N N . PRO A 1 420 ? 5.102 -12.314 -5.188 1.00 92.12 420 PRO A N 1
ATOM 3328 C CA . PRO A 1 420 ? 5.704 -11.085 -4.655 1.00 92.12 420 PRO A CA 1
ATOM 3329 C C . PRO A 1 420 ? 6.968 -10.607 -5.394 1.00 92.12 420 PRO A C 1
ATOM 3331 O O . PRO A 1 420 ? 7.297 -9.424 -5.350 1.00 92.12 420 PRO A O 1
ATOM 3334 N N . GLU A 1 421 ? 7.674 -11.500 -6.084 1.00 96.44 421 GLU A N 1
ATOM 3335 C CA . GLU A 1 421 ? 8.882 -11.203 -6.860 1.00 96.44 421 GLU A CA 1
ATOM 3336 C C . GLU A 1 421 ? 8.618 -11.058 -8.368 1.00 96.44 421 GLU A C 1
ATOM 3338 O 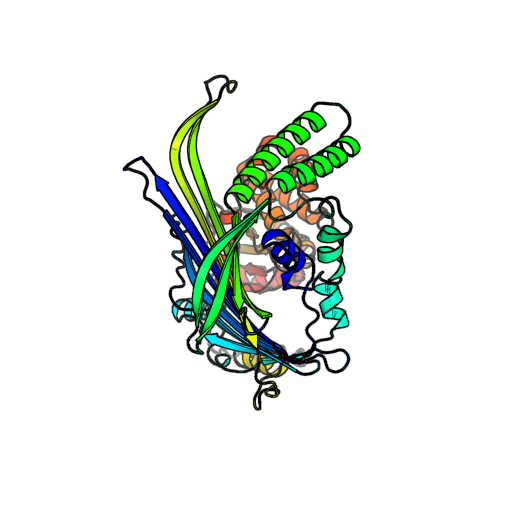O . GLU A 1 421 ? 9.518 -10.634 -9.092 1.00 96.44 421 GLU A O 1
ATOM 3343 N N . ALA A 1 422 ? 7.406 -11.350 -8.860 1.00 96.25 422 ALA A N 1
ATOM 3344 C CA . ALA A 1 422 ? 7.078 -11.324 -10.291 1.00 96.25 422 ALA A CA 1
ATOM 3345 C C . ALA A 1 422 ? 7.448 -9.996 -10.966 1.00 96.25 422 ALA A C 1
ATOM 3347 O O . ALA A 1 422 ? 8.118 -9.974 -12.000 1.00 96.25 422 ALA A O 1
ATOM 3348 N N . GLN A 1 423 ? 7.069 -8.878 -10.340 1.00 97.31 423 GLN A N 1
ATOM 3349 C CA . GLN A 1 423 ? 7.368 -7.536 -10.837 1.00 97.31 423 GLN A CA 1
ATOM 3350 C C . GLN A 1 423 ? 8.880 -7.274 -10.907 1.00 97.31 423 GLN A C 1
ATOM 3352 O O . GLN A 1 423 ? 9.375 -6.723 -11.890 1.00 97.31 423 GLN A O 1
ATOM 3357 N N . LYS A 1 424 ? 9.637 -7.673 -9.878 1.00 97.69 424 LYS A N 1
ATOM 3358 C CA . LYS A 1 424 ? 11.084 -7.424 -9.830 1.00 97.69 424 LYS A CA 1
ATOM 3359 C C . LYS A 1 424 ? 11.875 -8.348 -10.748 1.00 97.69 424 LYS A C 1
ATOM 3361 O O . LYS A 1 424 ? 12.851 -7.892 -11.336 1.00 97.69 424 LYS A O 1
ATOM 3366 N N . ALA A 1 425 ? 11.430 -9.584 -10.941 1.00 98.50 425 ALA A N 1
ATOM 3367 C CA . ALA A 1 425 ? 11.983 -10.485 -11.944 1.00 98.50 425 ALA A CA 1
ATOM 3368 C C . ALA A 1 425 ? 11.736 -9.964 -13.375 1.00 98.50 425 ALA A C 1
ATOM 3370 O O . ALA A 1 425 ? 12.648 -9.978 -14.201 1.00 98.50 425 ALA A O 1
ATOM 3371 N N . ALA A 1 426 ? 10.546 -9.414 -13.651 1.00 98.75 426 ALA A N 1
ATOM 3372 C CA . ALA A 1 426 ? 10.254 -8.746 -14.920 1.00 98.75 426 ALA A CA 1
ATOM 3373 C C . ALA A 1 426 ? 11.198 -7.553 -15.159 1.00 98.75 426 ALA A C 1
ATOM 3375 O O . ALA A 1 426 ? 11.891 -7.502 -16.175 1.00 98.75 426 ALA A O 1
ATOM 3376 N N . GLU A 1 427 ? 11.328 -6.651 -14.180 1.00 98.62 427 GLU A N 1
ATOM 3377 C CA . GLU A 1 427 ? 12.273 -5.525 -14.250 1.00 98.62 427 GLU A CA 1
ATOM 3378 C C . GLU A 1 427 ? 13.735 -5.978 -14.420 1.00 98.62 427 GLU A C 1
ATOM 3380 O O . GLU A 1 427 ? 14.493 -5.327 -15.137 1.00 98.62 427 GLU A O 1
ATOM 3385 N N . ALA A 1 428 ? 14.139 -7.097 -13.809 1.00 98.69 428 ALA A N 1
ATOM 3386 C CA . ALA A 1 428 ? 15.479 -7.664 -13.954 1.00 98.69 428 ALA A CA 1
ATOM 3387 C C . ALA A 1 428 ? 15.776 -8.101 -15.401 1.00 98.69 428 ALA A C 1
ATOM 3389 O O . ALA A 1 428 ? 16.861 -7.814 -15.914 1.00 98.69 428 ALA A O 1
ATOM 3390 N N . SER A 1 429 ? 14.815 -8.735 -16.081 1.00 98.75 429 SER A N 1
ATOM 3391 C CA . SER A 1 429 ? 14.956 -9.106 -17.498 1.00 98.75 429 SER A CA 1
ATOM 3392 C C . SER A 1 429 ? 15.070 -7.885 -18.421 1.00 98.75 429 SER A C 1
ATOM 3394 O O . SER A 1 429 ? 15.956 -7.836 -19.274 1.00 98.75 429 SER A O 1
ATOM 3396 N N . GLU A 1 430 ? 14.275 -6.840 -18.175 1.00 98.75 430 GLU A N 1
ATOM 3397 C CA . GLU A 1 430 ? 14.331 -5.573 -18.917 1.00 98.75 430 GLU A CA 1
ATOM 3398 C C . GLU A 1 430 ? 15.646 -4.818 -18.672 1.00 98.75 430 GLU A C 1
ATOM 3400 O O . GLU A 1 430 ? 16.245 -4.255 -19.591 1.00 98.75 430 GLU A O 1
ATOM 3405 N N . CYS A 1 431 ? 16.161 -4.851 -17.440 1.00 98.62 431 CYS A N 1
ATOM 3406 C CA . CYS A 1 431 ? 17.477 -4.302 -17.127 1.00 98.62 431 CYS A CA 1
ATOM 3407 C C . CYS A 1 431 ? 18.597 -5.027 -17.881 1.00 98.62 431 CYS A C 1
ATOM 3409 O O . CYS A 1 431 ? 19.527 -4.372 -18.360 1.00 98.62 431 CYS A O 1
ATOM 3411 N N . ALA A 1 432 ? 18.508 -6.353 -18.030 1.00 98.69 432 ALA A N 1
ATOM 3412 C CA . ALA A 1 432 ? 19.464 -7.111 -18.832 1.00 98.69 432 ALA A CA 1
ATOM 3413 C C . ALA A 1 432 ? 19.421 -6.674 -20.303 1.00 98.69 432 ALA A C 1
ATOM 3415 O O . ALA A 1 432 ? 20.464 -6.367 -20.888 1.00 98.69 432 ALA A O 1
ATOM 3416 N N . ALA A 1 433 ? 18.215 -6.532 -20.857 1.00 98.38 433 ALA A N 1
ATOM 3417 C CA . ALA A 1 433 ? 18.004 -6.051 -22.217 1.00 98.38 433 ALA A CA 1
ATOM 3418 C C . ALA A 1 433 ? 18.580 -4.648 -22.442 1.00 98.38 433 ALA A C 1
ATOM 3420 O O . ALA A 1 433 ? 19.323 -4.401 -23.392 1.00 98.38 433 ALA A O 1
ATOM 3421 N N . LYS A 1 434 ? 18.284 -3.719 -21.529 1.00 97.88 434 LYS A N 1
ATOM 3422 C CA . LYS A 1 434 ? 18.758 -2.335 -21.599 1.00 97.88 434 LYS A CA 1
ATOM 3423 C C . LYS A 1 434 ? 20.284 -2.248 -21.589 1.00 97.88 434 LYS A C 1
ATOM 3425 O O . LYS A 1 434 ? 20.858 -1.414 -22.289 1.00 97.88 434 LYS A O 1
ATOM 3430 N N . LEU A 1 435 ? 20.937 -3.052 -20.752 1.00 98.00 435 LEU A N 1
ATOM 3431 C CA . LEU A 1 435 ? 22.377 -2.957 -20.519 1.00 98.00 435 LEU A CA 1
ATOM 3432 C C . LEU A 1 435 ? 23.204 -3.763 -21.519 1.00 98.00 435 LEU A C 1
ATOM 3434 O O . LEU A 1 435 ? 24.373 -3.439 -21.732 1.00 98.00 435 LEU A O 1
ATOM 3438 N N . SER A 1 436 ? 22.653 -4.830 -22.096 1.00 97.31 436 SER A N 1
ATOM 3439 C CA . SER A 1 436 ? 23.432 -5.774 -22.912 1.00 97.31 436 SER A CA 1
ATOM 3440 C C . SER A 1 436 ? 22.679 -6.354 -24.113 1.00 97.31 436 SER A C 1
ATOM 3442 O O . SER A 1 436 ? 23.207 -7.218 -24.805 1.00 97.31 436 SER A O 1
ATOM 3444 N N . GLY A 1 437 ? 21.503 -5.816 -24.435 1.00 96.12 437 GLY A N 1
ATOM 3445 C CA . GLY A 1 437 ? 20.755 -6.117 -25.653 1.00 96.12 437 GLY A CA 1
ATOM 3446 C C . GLY A 1 437 ? 19.837 -7.334 -25.553 1.00 96.12 437 GLY A C 1
ATOM 3447 O O . GLY A 1 437 ? 19.708 -7.974 -24.514 1.00 96.12 437 GLY A O 1
ATOM 3448 N N . GLU A 1 438 ? 19.196 -7.650 -26.678 1.00 95.31 438 GLU A N 1
ATOM 3449 C CA . GLU A 1 438 ? 18.154 -8.679 -26.799 1.00 95.31 438 GLU A CA 1
ATOM 3450 C C . GLU A 1 438 ? 18.592 -10.061 -26.295 1.00 95.31 438 GLU A C 1
ATOM 3452 O O . GLU A 1 438 ? 17.846 -10.752 -25.610 1.00 95.31 438 GLU A O 1
ATOM 3457 N N . GLU A 1 439 ? 19.825 -10.468 -26.585 1.00 95.94 439 GLU A N 1
ATOM 3458 C CA . GLU A 1 439 ? 20.337 -11.768 -26.141 1.00 95.94 439 GLU A CA 1
ATOM 3459 C C . GLU A 1 439 ? 20.410 -11.860 -24.607 1.00 95.94 439 GLU A C 1
ATOM 3461 O O . GLU A 1 439 ? 20.082 -12.892 -24.021 1.00 95.94 439 GLU A O 1
ATOM 3466 N N . ALA A 1 440 ? 20.760 -10.758 -23.937 1.00 98.06 440 ALA A N 1
ATOM 3467 C CA . ALA A 1 440 ? 20.801 -10.702 -22.482 1.00 98.06 440 ALA A CA 1
ATOM 3468 C C . ALA A 1 440 ? 19.401 -10.787 -21.854 1.00 98.06 440 ALA A C 1
ATOM 3470 O O . ALA A 1 440 ? 19.270 -11.372 -20.778 1.00 98.06 440 ALA A O 1
ATOM 3471 N N . PHE A 1 441 ? 18.360 -10.278 -22.528 1.00 98.56 441 PHE A N 1
ATOM 3472 C CA . PHE A 1 441 ? 16.971 -10.491 -22.108 1.00 98.56 441 PHE A CA 1
ATOM 3473 C C . PHE A 1 441 ? 16.643 -11.984 -22.053 1.00 98.56 441 PHE A C 1
ATOM 3475 O O . PHE A 1 441 ? 16.231 -12.488 -21.011 1.00 98.56 441 PHE A O 1
ATOM 3482 N N . TRP A 1 442 ? 16.878 -12.707 -23.154 1.00 98.06 442 TRP A N 1
ATOM 3483 C CA . TRP A 1 442 ? 16.535 -14.129 -23.261 1.00 98.06 442 TRP A CA 1
ATOM 3484 C C . TRP A 1 442 ? 17.379 -15.015 -22.344 1.00 98.06 442 TRP A C 1
ATOM 3486 O O . TRP A 1 442 ? 16.870 -15.979 -21.768 1.00 98.06 442 TRP A O 1
ATOM 3496 N N . ASN A 1 443 ? 18.650 -14.673 -22.142 1.00 98.06 443 ASN A N 1
ATOM 3497 C CA . ASN A 1 443 ? 19.488 -15.393 -21.192 1.00 98.06 443 ASN A CA 1
ATOM 3498 C C . ASN A 1 443 ? 19.031 -15.155 -19.743 1.00 98.06 443 ASN A C 1
ATOM 3500 O O . ASN A 1 443 ? 18.918 -16.114 -18.979 1.00 98.06 443 ASN A O 1
ATOM 3504 N N . MET A 1 444 ? 18.681 -13.915 -19.378 1.00 98.62 444 MET A N 1
ATOM 3505 C CA . MET A 1 444 ? 18.100 -13.612 -18.064 1.00 98.62 444 MET A CA 1
ATOM 3506 C C . MET A 1 444 ? 16.749 -14.314 -17.885 1.00 98.62 444 MET A C 1
ATOM 3508 O O . MET A 1 444 ? 16.522 -14.939 -16.856 1.00 98.62 444 MET A O 1
ATOM 3512 N N . HIS A 1 445 ? 15.884 -14.296 -18.901 1.00 98.56 445 HIS A N 1
ATOM 3513 C CA . HIS A 1 445 ? 14.618 -15.030 -18.922 1.00 98.56 445 HIS A CA 1
ATOM 3514 C C . HIS A 1 445 ? 14.810 -16.510 -18.560 1.00 98.56 445 HIS A C 1
ATOM 3516 O O . HIS A 1 445 ? 14.113 -17.039 -17.691 1.00 98.56 445 HIS A O 1
ATOM 3522 N N . ASN A 1 446 ? 15.791 -17.174 -19.178 1.00 97.69 446 ASN A N 1
ATOM 3523 C CA . ASN A 1 446 ? 16.074 -18.584 -18.918 1.00 97.69 446 ASN A CA 1
ATOM 3524 C C . ASN A 1 446 ? 16.580 -18.820 -17.487 1.00 97.69 446 ASN A C 1
ATOM 3526 O O . ASN A 1 446 ? 16.121 -19.757 -16.836 1.00 97.69 446 ASN A O 1
ATOM 3530 N N . LEU A 1 447 ? 17.478 -17.967 -16.980 1.00 98.38 447 LEU A N 1
ATOM 3531 C CA . LEU A 1 447 ? 17.988 -18.056 -15.605 1.00 98.38 447 LEU A CA 1
ATOM 3532 C C . LEU A 1 447 ? 16.870 -17.856 -14.570 1.00 98.38 447 LEU A C 1
ATOM 3534 O O . LEU A 1 447 ? 16.744 -18.640 -13.628 1.00 98.38 447 LEU A O 1
ATOM 3538 N N . LEU A 1 448 ? 15.999 -16.864 -14.778 1.00 98.50 448 LEU A N 1
ATOM 3539 C CA . LEU A 1 448 ? 14.862 -16.597 -13.896 1.00 98.50 448 LEU A CA 1
ATOM 3540 C C . LEU A 1 448 ? 13.895 -17.787 -13.846 1.00 98.50 448 LEU A C 1
ATOM 3542 O O . LEU A 1 448 ? 13.532 -18.235 -12.759 1.00 98.50 448 LEU A O 1
ATOM 3546 N N . PHE A 1 449 ? 13.526 -18.368 -14.991 1.00 98.00 449 PHE A N 1
ATOM 3547 C CA . PHE A 1 449 ? 12.683 -19.567 -14.990 1.00 98.00 449 PHE A CA 1
ATOM 3548 C C . PHE A 1 449 ? 13.387 -20.793 -14.402 1.00 98.00 449 PHE A C 1
ATOM 3550 O O . PHE A 1 449 ? 12.738 -21.595 -13.729 1.00 98.00 449 PHE A O 1
ATOM 3557 N N . ALA A 1 450 ? 14.697 -20.949 -14.601 1.00 96.12 450 ALA A N 1
ATOM 3558 C CA . ALA A 1 450 ? 15.458 -22.060 -14.033 1.00 96.12 450 ALA A CA 1
ATOM 3559 C C . ALA A 1 450 ? 15.548 -21.997 -12.497 1.00 96.12 450 ALA A C 1
ATOM 3561 O O . ALA A 1 450 ? 15.604 -23.042 -11.848 1.00 96.12 450 ALA A O 1
ATOM 3562 N N . ASN A 1 451 ? 15.509 -20.798 -11.906 1.00 95.94 451 ASN A N 1
ATOM 3563 C CA . ASN A 1 451 ? 15.619 -20.588 -10.461 1.00 95.94 451 ASN A CA 1
ATOM 3564 C C . ASN A 1 451 ? 14.358 -19.965 -9.831 1.00 95.94 451 ASN A C 1
ATOM 3566 O O . ASN A 1 451 ? 14.437 -19.232 -8.843 1.00 95.94 451 ASN A O 1
ATOM 3570 N N . GLN A 1 452 ? 13.183 -20.286 -10.379 1.00 93.44 452 GLN A N 1
ATOM 3571 C CA . GLN A 1 452 ? 11.888 -19.717 -9.985 1.00 93.44 452 GLN A CA 1
ATOM 3572 C C . GLN A 1 452 ? 11.612 -19.748 -8.463 1.00 93.44 452 GLN A C 1
ATOM 3574 O O . GLN A 1 452 ? 11.008 -18.824 -7.920 1.00 93.44 452 GLN A O 1
ATOM 3579 N N . ASN A 1 453 ? 12.095 -20.773 -7.753 1.00 91.81 453 ASN A N 1
ATOM 3580 C CA . ASN A 1 453 ? 11.882 -20.929 -6.308 1.00 91.81 453 ASN A CA 1
ATOM 3581 C C . ASN A 1 453 ? 12.745 -20.005 -5.429 1.00 91.81 453 ASN A C 1
ATOM 3583 O O . ASN A 1 453 ? 12.464 -19.878 -4.242 1.00 91.81 453 ASN A O 1
ATOM 3587 N N . ASN A 1 454 ? 13.792 -19.381 -5.978 1.00 94.31 454 ASN A N 1
ATOM 3588 C CA . ASN A 1 454 ? 14.734 -18.542 -5.226 1.00 94.31 454 ASN A CA 1
ATOM 3589 C C . ASN A 1 454 ? 14.912 -17.151 -5.857 1.00 94.31 454 ASN A C 1
ATOM 3591 O O . ASN A 1 454 ? 15.954 -16.507 -5.681 1.00 94.31 454 ASN A O 1
ATOM 3595 N N . LEU A 1 455 ? 13.905 -16.683 -6.600 1.00 97.38 455 LEU A N 1
ATOM 3596 C CA . LEU A 1 455 ? 13.907 -15.331 -7.147 1.00 97.38 455 LEU A CA 1
ATOM 3597 C C . LEU A 1 455 ? 14.014 -14.315 -6.010 1.00 97.38 455 LEU A C 1
ATOM 3599 O O . LEU A 1 455 ? 13.299 -14.378 -5.013 1.00 97.38 455 LEU A O 1
ATOM 3603 N N . SER A 1 456 ? 15.003 -13.439 -6.126 1.00 97.94 456 SER A N 1
ATOM 3604 C CA . SER A 1 456 ? 15.322 -12.424 -5.134 1.00 97.94 456 SER A CA 1
ATOM 3605 C C . SER A 1 456 ? 16.304 -11.430 -5.732 1.00 97.94 456 SER A C 1
ATOM 3607 O O . SER A 1 456 ? 17.059 -11.759 -6.649 1.00 97.94 456 SER A O 1
ATOM 3609 N N . ARG A 1 457 ? 16.395 -10.234 -5.141 1.00 97.12 457 ARG A N 1
ATOM 3610 C CA . ARG A 1 457 ? 17.402 -9.235 -5.534 1.00 97.12 457 ARG A CA 1
ATOM 3611 C C . ARG A 1 457 ? 18.828 -9.794 -5.568 1.00 97.12 457 ARG A C 1
ATOM 3613 O O . ARG A 1 457 ? 19.598 -9.424 -6.448 1.00 97.12 457 ARG A O 1
ATOM 3620 N N . ALA A 1 458 ? 19.186 -10.646 -4.606 1.00 97.81 458 ALA A N 1
ATOM 3621 C CA . ALA A 1 458 ? 20.508 -11.266 -4.563 1.00 97.81 458 ALA A CA 1
ATOM 3622 C C . ALA A 1 458 ? 20.742 -12.146 -5.797 1.00 97.81 458 ALA A C 1
ATOM 3624 O O . ALA A 1 458 ? 21.764 -11.998 -6.463 1.00 97.81 458 ALA A O 1
ATOM 3625 N N . TYR A 1 459 ? 19.758 -12.977 -6.144 1.00 98.38 459 TYR A N 1
ATOM 3626 C CA . TYR A 1 459 ? 19.845 -13.831 -7.319 1.00 98.38 459 TYR A CA 1
ATOM 3627 C C . TYR A 1 459 ? 19.847 -13.040 -8.634 1.00 98.38 459 TYR A C 1
ATOM 3629 O O . TYR A 1 459 ? 20.600 -13.377 -9.538 1.00 98.38 459 TYR A O 1
ATOM 3637 N N . TYR A 1 460 ? 19.081 -11.950 -8.755 1.00 98.38 460 TYR A N 1
ATOM 3638 C CA . TYR A 1 460 ? 19.092 -11.140 -9.984 1.00 98.38 460 TYR A CA 1
ATOM 3639 C C . TYR A 1 460 ? 20.478 -10.550 -10.278 1.00 98.38 460 TYR A C 1
ATOM 3641 O O . TYR A 1 460 ? 20.882 -10.473 -11.435 1.00 98.38 460 TYR A O 1
ATOM 3649 N N . LEU A 1 461 ? 21.218 -10.152 -9.237 1.00 97.94 461 LEU A N 1
ATOM 3650 C CA . LEU A 1 461 ? 22.589 -9.649 -9.370 1.00 97.94 461 LEU A CA 1
ATOM 3651 C C . LEU A 1 461 ? 23.587 -10.758 -9.715 1.00 97.94 461 LEU A C 1
ATOM 3653 O O . LEU A 1 461 ? 24.482 -10.542 -10.534 1.00 97.94 461 LEU A O 1
ATOM 3657 N N . GLU A 1 462 ? 23.421 -11.937 -9.116 1.00 98.19 462 GLU A N 1
ATOM 3658 C CA . GLU A 1 462 ? 24.198 -13.133 -9.451 1.00 98.19 462 GLU A CA 1
ATOM 3659 C C . GLU A 1 462 ? 23.999 -13.515 -10.922 1.00 98.19 462 GLU A C 1
ATOM 3661 O O . GLU A 1 462 ? 24.973 -13.588 -11.669 1.00 98.19 462 GLU A O 1
ATOM 3666 N N . ALA A 1 463 ? 22.743 -13.635 -11.362 1.00 97.94 463 ALA A N 1
ATOM 3667 C CA . ALA A 1 463 ? 22.382 -13.923 -12.745 1.00 97.94 463 ALA A CA 1
ATOM 3668 C C . ALA A 1 463 ? 22.927 -12.855 -13.705 1.00 97.94 463 ALA A C 1
ATOM 3670 O O . ALA A 1 463 ? 23.530 -13.183 -14.720 1.00 97.94 463 ALA A O 1
ATOM 3671 N N . ALA A 1 464 ? 22.806 -11.564 -13.378 1.00 98.19 464 ALA A N 1
ATOM 3672 C CA . ALA A 1 464 ? 23.380 -10.496 -14.199 1.00 98.19 464 ALA A CA 1
ATOM 3673 C C . ALA A 1 464 ? 24.906 -10.625 -14.346 1.00 98.19 464 ALA A C 1
ATOM 3675 O O . ALA A 1 464 ? 25.448 -10.415 -15.432 1.00 98.19 464 ALA A O 1
ATOM 3676 N N . THR A 1 465 ? 25.594 -11.010 -13.271 1.00 97.31 465 THR A N 1
ATOM 3677 C CA . THR A 1 465 ? 27.046 -11.229 -13.277 1.00 97.31 465 THR A CA 1
ATOM 3678 C C . THR A 1 465 ? 27.427 -12.453 -14.111 1.00 97.31 465 THR A C 1
ATOM 3680 O O . THR A 1 465 ? 28.405 -12.391 -14.856 1.00 97.31 465 THR A O 1
ATOM 3683 N N . GLU A 1 466 ? 26.642 -13.535 -14.049 1.00 97.44 466 GLU A N 1
ATOM 3684 C CA . GLU A 1 466 ? 26.802 -14.722 -14.904 1.00 97.44 466 GLU A CA 1
ATOM 3685 C C . GLU A 1 466 ? 26.694 -14.365 -16.395 1.00 97.44 466 GLU A C 1
ATOM 3687 O O . GLU A 1 466 ? 27.459 -14.869 -17.215 1.00 97.44 466 GLU A O 1
ATOM 3692 N N . LEU A 1 467 ? 25.820 -13.413 -16.735 1.00 97.44 467 LEU A N 1
ATOM 3693 C CA . LEU A 1 467 ? 25.667 -12.878 -18.092 1.00 97.44 467 LEU A CA 1
ATOM 3694 C C . LEU A 1 467 ? 26.753 -11.863 -18.494 1.00 97.44 467 LEU A C 1
ATOM 3696 O O . LEU A 1 467 ? 26.702 -11.313 -19.593 1.00 97.44 467 LEU A O 1
ATOM 3700 N N . GLY A 1 468 ? 27.728 -11.583 -17.624 1.00 97.19 468 GLY A N 1
ATOM 3701 C CA . GLY A 1 468 ? 28.791 -10.608 -17.878 1.00 97.19 468 GLY A CA 1
ATOM 3702 C C . GLY A 1 468 ? 28.343 -9.143 -17.789 1.00 97.19 468 GLY A C 1
ATOM 3703 O O . GLY A 1 468 ? 29.077 -8.248 -18.216 1.00 97.19 468 GLY A O 1
ATOM 3704 N N . ILE A 1 469 ? 27.162 -8.874 -17.227 1.00 98.12 469 ILE A N 1
ATOM 3705 C CA . ILE A 1 469 ? 26.638 -7.521 -17.028 1.00 98.12 469 ILE A CA 1
ATOM 3706 C C . ILE A 1 469 ? 27.297 -6.915 -15.786 1.00 98.12 469 ILE A C 1
ATOM 3708 O O . ILE A 1 469 ? 27.462 -7.569 -14.757 1.00 98.12 469 ILE A O 1
ATOM 3712 N N . ASN A 1 470 ? 27.677 -5.636 -15.855 1.00 97.88 470 ASN A N 1
ATOM 3713 C CA . ASN A 1 470 ? 28.249 -4.948 -14.701 1.00 97.88 470 ASN A CA 1
ATOM 3714 C C . ASN A 1 470 ? 27.243 -4.898 -13.536 1.00 97.88 470 ASN A C 1
ATOM 3716 O O . ASN A 1 470 ? 26.225 -4.211 -13.628 1.00 97.88 470 ASN A O 1
ATOM 3720 N N . GLU A 1 471 ? 27.577 -5.562 -12.427 1.00 95.94 471 GLU A N 1
ATOM 3721 C CA . GLU A 1 471 ? 26.716 -5.682 -11.242 1.00 95.94 471 GLU A CA 1
ATOM 3722 C C . GLU A 1 471 ? 26.224 -4.319 -10.725 1.00 95.94 471 GLU A C 1
ATOM 3724 O O . GLU A 1 471 ? 25.048 -4.157 -10.415 1.00 95.94 471 GLU A O 1
ATOM 3729 N N . GLY A 1 472 ? 27.095 -3.303 -10.681 1.00 95.62 472 GLY A N 1
ATOM 3730 C CA . GLY A 1 472 ? 26.735 -1.965 -10.204 1.00 95.62 472 GLY A CA 1
ATOM 3731 C C . GLY A 1 472 ? 25.741 -1.242 -11.119 1.00 95.62 472 GLY A C 1
ATOM 3732 O O . GLY A 1 472 ? 24.789 -0.626 -10.635 1.00 95.62 472 GLY A O 1
ATOM 3733 N N . ALA A 1 473 ? 25.931 -1.337 -12.437 1.00 97.31 473 ALA A N 1
ATOM 3734 C CA . ALA A 1 473 ? 25.000 -0.783 -13.418 1.00 97.31 473 ALA A CA 1
ATOM 3735 C C . ALA A 1 473 ? 23.646 -1.506 -13.377 1.00 97.31 473 ALA A C 1
ATOM 3737 O O . ALA A 1 473 ? 22.601 -0.854 -13.404 1.00 97.31 473 ALA A O 1
ATOM 3738 N N . PHE A 1 474 ? 23.663 -2.835 -13.242 1.00 98.50 474 PHE A N 1
ATOM 3739 C CA . PHE A 1 474 ? 22.453 -3.642 -13.118 1.00 98.50 474 PHE A CA 1
ATOM 3740 C C . PHE A 1 474 ? 21.688 -3.331 -11.829 1.00 98.50 474 PHE A C 1
ATOM 3742 O O . PHE A 1 474 ? 20.490 -3.058 -11.883 1.00 98.50 474 PHE A O 1
ATOM 3749 N N . ALA A 1 475 ? 22.379 -3.272 -10.686 1.00 97.75 475 ALA A N 1
ATOM 3750 C CA . ALA A 1 475 ? 21.790 -2.871 -9.410 1.00 97.75 475 ALA A CA 1
ATOM 3751 C C . ALA A 1 475 ? 21.136 -1.489 -9.506 1.00 97.75 475 ALA A C 1
ATOM 3753 O O . ALA A 1 475 ? 20.008 -1.309 -9.059 1.00 97.75 475 ALA A O 1
ATOM 3754 N N . SER A 1 476 ? 21.810 -0.522 -10.140 1.00 97.38 476 SER A N 1
ATOM 3755 C CA . SER A 1 476 ? 21.249 0.815 -10.340 1.00 97.38 476 SER A CA 1
ATOM 3756 C C . SER A 1 476 ? 19.989 0.796 -11.207 1.00 97.38 476 SER A C 1
ATOM 3758 O O . SER A 1 476 ? 19.043 1.516 -10.892 1.00 97.38 476 SER A O 1
ATOM 3760 N N . CYS A 1 477 ? 19.963 0.000 -12.280 1.00 97.31 477 CYS A N 1
ATOM 3761 C CA . CYS A 1 477 ? 18.776 -0.155 -13.122 1.00 97.31 477 CYS A CA 1
ATOM 3762 C C . CYS A 1 477 ? 17.609 -0.733 -12.307 1.00 97.31 477 CYS A C 1
ATOM 3764 O O . CYS A 1 477 ? 16.557 -0.103 -12.187 1.00 97.31 477 CYS A O 1
ATOM 3766 N N . LEU A 1 478 ? 17.837 -1.867 -11.642 1.00 96.38 478 LEU A N 1
ATOM 3767 C CA . LEU A 1 478 ? 16.816 -2.602 -10.898 1.00 96.38 478 LEU A CA 1
ATOM 3768 C C . LEU A 1 478 ? 16.265 -1.824 -9.688 1.00 96.38 478 LEU A C 1
ATOM 3770 O O . LEU A 1 478 ? 15.054 -1.795 -9.447 1.00 96.38 478 LEU A O 1
ATOM 3774 N N . ASP A 1 479 ? 17.145 -1.187 -8.912 1.00 93.81 479 ASP A N 1
ATOM 3775 C CA . ASP A 1 479 ? 16.767 -0.490 -7.677 1.00 93.81 479 ASP A CA 1
ATOM 3776 C C . ASP A 1 479 ? 16.086 0.857 -7.954 1.00 93.81 479 ASP A C 1
ATOM 3778 O O . ASP A 1 479 ? 15.308 1.338 -7.130 1.00 93.81 479 ASP A O 1
ATOM 3782 N N . SER A 1 480 ? 16.349 1.469 -9.114 1.00 90.56 480 SER A N 1
ATOM 3783 C CA . SER A 1 480 ? 15.695 2.722 -9.508 1.00 90.56 480 SER A CA 1
ATOM 3784 C C . SER A 1 480 ? 14.225 2.542 -9.899 1.00 90.56 480 SER A C 1
ATOM 3786 O O . SER A 1 480 ? 13.473 3.517 -9.888 1.00 90.56 480 SER A O 1
ATOM 3788 N N . GLY A 1 481 ? 13.815 1.316 -10.248 1.00 86.56 481 GLY A N 1
ATOM 3789 C CA . GLY A 1 481 ? 12.473 1.019 -10.753 1.00 86.56 481 GLY A CA 1
ATOM 3790 C C . GLY A 1 481 ? 12.195 1.595 -12.144 1.00 86.56 481 GLY A C 1
ATOM 3791 O O . GLY A 1 481 ? 11.041 1.672 -12.554 1.00 86.56 481 GLY A O 1
ATOM 3792 N N . GLU A 1 482 ? 13.223 2.011 -12.890 1.00 88.94 482 GLU A N 1
ATOM 3793 C CA . GLU A 1 482 ? 13.045 2.649 -14.200 1.00 88.94 482 GLU A CA 1
ATOM 3794 C C . GLU A 1 482 ? 12.349 1.750 -15.237 1.00 88.94 482 GLU A C 1
ATOM 3796 O O . GLU A 1 482 ? 11.680 2.257 -16.137 1.00 88.94 482 GLU A O 1
ATOM 3801 N N . MET A 1 483 ? 12.456 0.423 -15.096 1.00 94.31 483 MET A N 1
ATOM 3802 C CA . MET A 1 483 ? 11.797 -0.550 -15.977 1.00 94.31 483 MET A CA 1
ATOM 3803 C C . MET A 1 483 ? 10.339 -0.839 -15.582 1.00 94.31 483 MET A C 1
ATOM 3805 O O . MET A 1 483 ? 9.603 -1.446 -16.358 1.00 94.31 483 MET A O 1
ATOM 3809 N N . ALA A 1 484 ? 9.860 -0.345 -14.433 1.00 88.00 484 ALA A N 1
ATOM 3810 C CA . ALA A 1 484 ? 8.495 -0.603 -13.969 1.00 88.00 484 ALA A CA 1
ATOM 3811 C C . ALA A 1 484 ? 7.433 -0.103 -14.963 1.00 88.00 484 ALA A C 1
ATOM 3813 O O . ALA A 1 484 ? 6.400 -0.740 -15.149 1.00 88.00 484 ALA A O 1
ATOM 3814 N N . ALA A 1 485 ? 7.677 1.023 -15.641 1.00 81.50 485 ALA A N 1
ATOM 3815 C CA . ALA A 1 485 ? 6.752 1.553 -16.644 1.00 81.50 485 ALA A CA 1
ATOM 3816 C C . ALA A 1 485 ? 6.635 0.644 -17.881 1.00 81.50 485 ALA A C 1
ATOM 3818 O O . ALA A 1 485 ? 5.542 0.502 -18.427 1.00 81.50 485 ALA A O 1
ATOM 3819 N N . ARG A 1 486 ? 7.738 0.008 -18.299 1.00 92.44 486 ARG A N 1
ATOM 3820 C CA . ARG A 1 486 ? 7.771 -0.942 -19.421 1.00 92.44 486 ARG A CA 1
ATOM 3821 C C . ARG A 1 486 ? 6.966 -2.200 -19.102 1.00 92.44 486 ARG A C 1
ATOM 3823 O O . ARG A 1 486 ? 6.138 -2.595 -19.920 1.00 92.44 486 ARG A O 1
ATOM 3830 N N . VAL A 1 487 ? 7.162 -2.751 -17.904 1.00 95.06 487 VAL A N 1
ATOM 3831 C CA . VAL A 1 487 ? 6.435 -3.923 -17.388 1.00 95.06 487 VAL A CA 1
ATOM 3832 C C . VAL A 1 487 ? 4.940 -3.622 -17.232 1.00 95.06 487 VAL A C 1
ATOM 3834 O O . VAL A 1 487 ? 4.096 -4.361 -17.727 1.00 95.06 487 VAL A O 1
ATOM 3837 N N . ASN A 1 488 ? 4.594 -2.487 -16.615 1.00 86.88 488 ASN A N 1
ATOM 3838 C CA . ASN A 1 488 ? 3.197 -2.080 -16.425 1.00 86.88 488 ASN A CA 1
ATOM 3839 C C . ASN A 1 488 ? 2.467 -1.794 -17.743 1.00 86.88 488 ASN A C 1
ATOM 3841 O O . ASN A 1 488 ? 1.241 -1.885 -17.795 1.00 86.88 488 ASN A O 1
ATOM 3845 N N . LYS A 1 489 ? 3.194 -1.406 -18.796 1.00 88.38 489 LYS A N 1
ATOM 3846 C CA . LYS A 1 489 ? 2.614 -1.224 -20.125 1.00 88.38 489 LYS A CA 1
ATOM 3847 C C . LYS A 1 489 ? 2.148 -2.563 -20.701 1.00 88.38 489 LYS A C 1
ATOM 3849 O O . LYS A 1 489 ? 1.000 -2.637 -21.127 1.00 88.38 489 LYS A O 1
ATOM 3854 N N . ASP A 1 490 ? 2.988 -3.598 -20.656 1.00 95.19 490 ASP A N 1
ATOM 3855 C CA . ASP A 1 490 ? 2.600 -4.938 -21.119 1.00 95.19 490 ASP A CA 1
ATOM 3856 C C . ASP A 1 490 ? 1.408 -5.469 -20.333 1.00 95.19 490 ASP A C 1
ATOM 3858 O O . ASP A 1 490 ? 0.422 -5.882 -20.937 1.00 95.19 490 ASP A O 1
ATOM 3862 N N . LEU A 1 491 ? 1.458 -5.372 -19.000 1.00 90.38 491 LEU A N 1
ATOM 3863 C CA . LEU A 1 491 ? 0.365 -5.790 -18.124 1.00 90.38 491 LEU A CA 1
ATOM 3864 C C . LEU A 1 491 ? -0.970 -5.177 -18.574 1.00 90.38 491 LEU A C 1
ATOM 3866 O O . LEU A 1 491 ? -1.933 -5.898 -18.815 1.00 90.38 491 LEU A O 1
ATOM 3870 N N . LYS A 1 492 ? -1.005 -3.852 -18.766 1.00 84.75 492 LYS A N 1
ATOM 3871 C CA . LYS A 1 492 ? -2.206 -3.132 -19.217 1.00 84.75 492 LYS A CA 1
ATOM 3872 C C . LYS A 1 492 ? -2.671 -3.569 -20.602 1.00 84.75 492 LYS A C 1
ATOM 3874 O O . LYS A 1 492 ? -3.866 -3.757 -20.801 1.00 84.75 492 LYS A O 1
ATOM 3879 N N . GLU A 1 493 ? -1.756 -3.712 -21.558 1.00 85.06 493 GLU A N 1
ATOM 3880 C CA . GLU A 1 493 ? -2.099 -4.162 -22.912 1.00 85.06 493 GLU A CA 1
ATOM 3881 C C . GLU A 1 493 ? -2.665 -5.587 -22.907 1.00 85.06 493 GLU A C 1
ATOM 3883 O O . GLU A 1 493 ? -3.625 -5.861 -23.624 1.00 85.06 493 GLU A O 1
ATOM 3888 N N . GLY A 1 494 ? -2.119 -6.472 -22.069 1.00 88.44 494 GLY A N 1
ATOM 3889 C CA . GLY A 1 494 ? -2.650 -7.816 -21.854 1.00 88.44 494 GLY A CA 1
ATOM 3890 C C . GLY A 1 494 ? -4.066 -7.778 -21.289 1.00 88.44 494 GLY A C 1
ATOM 3891 O O . GLY A 1 494 ? -4.958 -8.399 -21.861 1.00 88.44 494 GLY A O 1
ATOM 3892 N N . THR A 1 495 ? -4.298 -6.994 -20.231 1.00 85.00 495 THR A N 1
ATOM 3893 C CA . THR A 1 495 ? -5.625 -6.849 -19.611 1.00 85.00 495 THR A CA 1
ATOM 3894 C C . THR A 1 495 ? -6.656 -6.344 -20.620 1.00 85.00 495 THR A C 1
ATOM 3896 O O . THR A 1 495 ? -7.716 -6.942 -20.764 1.00 85.00 495 THR A O 1
ATOM 3899 N N . LEU A 1 496 ? -6.319 -5.310 -21.401 1.00 79.88 496 LEU A N 1
ATOM 3900 C CA . LEU A 1 496 ? -7.197 -4.774 -22.453 1.00 79.88 496 LEU A CA 1
ATOM 3901 C C . LEU A 1 496 ? -7.491 -5.783 -23.577 1.00 79.88 496 LEU A C 1
ATOM 3903 O O . LEU A 1 496 ? -8.517 -5.679 -24.248 1.00 79.88 496 LEU A O 1
ATOM 3907 N N . SER A 1 497 ? -6.596 -6.753 -23.778 1.00 80.88 497 SER A N 1
ATOM 3908 C CA . SER A 1 497 ? -6.732 -7.822 -24.773 1.00 80.88 497 SER A CA 1
ATOM 3909 C C . SER A 1 497 ? -7.410 -9.083 -24.211 1.00 80.88 497 SER A C 1
ATOM 3911 O O . SER A 1 497 ? -7.444 -10.105 -24.896 1.00 80.88 497 SER A O 1
ATOM 3913 N N . GLY A 1 498 ? -7.922 -9.039 -22.974 1.00 84.62 498 GLY A N 1
ATOM 3914 C CA . GLY A 1 498 ? -8.628 -10.149 -22.322 1.00 84.62 498 GLY A CA 1
ATOM 3915 C C . GLY A 1 498 ? -7.731 -11.157 -21.593 1.00 84.62 498 GLY A C 1
ATOM 3916 O O . GLY A 1 498 ? -8.162 -12.274 -21.327 1.00 84.62 498 GLY A O 1
ATOM 3917 N N . VAL A 1 499 ? -6.471 -10.820 -21.297 1.00 89.12 499 VAL A N 1
ATOM 3918 C CA . VAL A 1 499 ? -5.599 -11.687 -20.486 1.00 89.12 499 VAL A CA 1
ATOM 3919 C C . VAL A 1 499 ? -6.001 -11.589 -19.015 1.00 89.12 499 VAL A C 1
ATOM 3921 O O . VAL A 1 499 ? -5.842 -10.540 -18.393 1.00 89.12 499 VAL A O 1
ATOM 3924 N N . GLU A 1 500 ? -6.466 -12.702 -18.453 1.00 85.50 500 GLU A N 1
ATOM 3925 C CA . GLU A 1 500 ? -6.899 -12.809 -17.047 1.00 85.50 500 GLU A CA 1
ATOM 3926 C C . GLU A 1 500 ? -5.908 -13.589 -16.164 1.00 85.50 500 GLU A C 1
ATOM 3928 O O . GLU A 1 500 ? -6.005 -13.586 -14.938 1.00 85.50 500 GLU A O 1
ATOM 3933 N N . GLY A 1 501 ? -4.923 -14.253 -16.772 1.00 85.69 501 GLY A N 1
ATOM 3934 C CA . GLY A 1 501 ? -3.948 -15.083 -16.073 1.00 85.69 501 GLY A CA 1
ATOM 3935 C C . GLY A 1 501 ? -2.774 -15.476 -16.961 1.00 85.69 501 GLY A C 1
ATOM 3936 O O . GLY A 1 501 ? -2.734 -15.147 -18.147 1.00 85.69 501 GLY A O 1
ATOM 3937 N N . THR A 1 502 ? -1.795 -16.176 -16.382 1.00 92.94 502 THR A N 1
ATOM 3938 C CA . THR A 1 502 ? -0.570 -16.572 -17.087 1.00 92.94 502 THR A CA 1
ATOM 3939 C C . THR A 1 502 ? -0.323 -18.087 -17.042 1.00 92.94 502 THR A C 1
ATOM 3941 O O . THR A 1 502 ? -0.596 -18.731 -16.026 1.00 92.94 502 THR A O 1
ATOM 3944 N N . PRO A 1 503 ? 0.239 -18.680 -18.113 1.00 96.75 503 PRO A N 1
ATOM 3945 C CA . PRO A 1 503 ? 0.570 -18.036 -19.383 1.00 96.75 503 PRO A CA 1
ATOM 3946 C C . PRO A 1 503 ? -0.681 -17.826 -20.251 1.00 96.75 503 PRO A C 1
ATOM 3948 O O . PRO A 1 503 ? -1.607 -18.630 -20.214 1.00 96.75 503 PRO A O 1
ATOM 3951 N N . ALA A 1 504 ? -0.680 -16.776 -21.067 1.00 96.00 504 ALA A N 1
ATOM 3952 C CA . ALA A 1 504 ? -1.660 -16.570 -22.133 1.00 96.00 504 ALA A CA 1
ATOM 3953 C C . ALA A 1 504 ? -0.916 -16.250 -23.430 1.00 96.00 504 ALA A C 1
ATOM 3955 O O . ALA A 1 504 ? -0.017 -15.411 -23.433 1.00 96.00 504 ALA A O 1
ATOM 3956 N N . THR A 1 505 ? -1.248 -16.931 -24.526 1.00 96.56 505 THR A N 1
ATOM 3957 C CA . THR A 1 505 ? -0.523 -16.797 -25.798 1.00 96.56 505 THR A CA 1
ATOM 3958 C C . THR A 1 505 ? -1.470 -16.423 -26.922 1.00 96.56 505 THR A C 1
ATOM 3960 O O . THR A 1 505 ? -2.417 -17.148 -27.185 1.00 96.56 505 THR A O 1
ATOM 3963 N N . PHE A 1 506 ? -1.207 -15.338 -27.644 1.00 95.88 506 PHE A N 1
ATOM 3964 C CA . PHE A 1 506 ? -1.938 -15.015 -28.868 1.00 95.88 506 PHE A CA 1
ATOM 3965 C C . PHE A 1 506 ? -1.203 -15.572 -30.084 1.00 95.88 506 PHE A C 1
ATOM 3967 O O . PHE A 1 506 ? -0.063 -15.190 -30.337 1.00 95.88 506 PHE A O 1
ATOM 3974 N N . VAL A 1 507 ? -1.871 -16.419 -30.863 1.00 94.25 507 VAL A N 1
ATOM 3975 C CA . VAL A 1 507 ? -1.407 -16.934 -32.156 1.00 94.25 507 VAL A CA 1
ATOM 3976 C C . VAL A 1 507 ? -2.037 -16.088 -33.258 1.00 94.25 507 VAL A C 1
ATOM 3978 O O . VAL A 1 507 ? -3.227 -16.221 -33.539 1.00 94.25 507 VAL A O 1
ATOM 3981 N N . ASN A 1 508 ? -1.272 -15.158 -33.841 1.00 89.81 508 ASN A N 1
ATOM 3982 C CA . ASN A 1 508 ? -1.775 -14.185 -34.828 1.00 89.81 508 ASN A CA 1
ATOM 3983 C C . ASN A 1 508 ? -3.087 -13.489 -34.394 1.00 89.81 508 ASN A C 1
ATOM 3985 O O . ASN A 1 508 ? -4.000 -13.281 -35.190 1.00 89.81 508 ASN A O 1
ATOM 3989 N N . GLY A 1 509 ? -3.178 -13.136 -33.107 1.00 86.00 509 GLY A N 1
ATOM 3990 C CA . GLY A 1 509 ? -4.336 -12.455 -32.519 1.00 86.00 509 GLY A CA 1
ATOM 3991 C C . GLY A 1 509 ? -5.415 -13.373 -31.940 1.00 86.00 509 GLY A C 1
ATOM 3992 O O . GLY A 1 509 ? -6.308 -12.874 -31.265 1.00 86.00 509 GLY A O 1
ATOM 3993 N N . VAL A 1 510 ? -5.323 -14.693 -32.128 1.00 86.12 510 VAL A N 1
ATOM 3994 C CA . VAL A 1 510 ? -6.231 -15.666 -31.497 1.00 86.12 510 VAL A CA 1
ATOM 3995 C C . VAL A 1 510 ? -5.636 -16.143 -30.176 1.00 86.12 510 VAL A C 1
ATOM 3997 O O . VAL A 1 510 ? -4.539 -16.696 -30.159 1.00 86.12 510 VAL A O 1
ATOM 4000 N N . MET A 1 511 ? -6.341 -15.933 -29.067 1.00 87.94 511 MET A N 1
ATOM 4001 C CA . MET A 1 511 ? -5.851 -16.312 -27.742 1.00 87.94 511 MET A CA 1
ATOM 4002 C C . MET A 1 511 ? -5.911 -17.830 -27.514 1.00 87.94 511 MET A C 1
ATOM 4004 O O . MET A 1 511 ? -6.919 -18.483 -27.767 1.00 87.94 511 MET A O 1
ATOM 4008 N N . VAL A 1 512 ? -4.825 -18.365 -26.969 1.00 88.06 512 VAL A N 1
ATOM 4009 C CA . VAL A 1 512 ? -4.669 -19.697 -26.389 1.00 88.06 512 VAL A CA 1
ATOM 4010 C C . VAL A 1 512 ? -4.320 -19.482 -24.918 1.00 88.06 512 VAL A C 1
ATOM 4012 O O . VAL A 1 512 ? -3.215 -19.044 -24.586 1.00 88.06 512 VAL A O 1
ATOM 4015 N N . SER A 1 513 ? -5.293 -19.718 -24.042 1.00 87.62 513 SER A N 1
ATOM 4016 C CA . SER A 1 513 ? -5.147 -19.486 -22.603 1.00 87.62 513 SER A CA 1
ATOM 4017 C C . SER A 1 513 ? -4.545 -20.704 -21.899 1.00 87.62 513 SER A C 1
ATOM 4019 O O . SER A 1 513 ? -4.918 -21.844 -22.179 1.00 87.62 513 SER A O 1
ATOM 4021 N N . GLY A 1 514 ? -3.630 -20.459 -20.964 1.00 83.75 514 GLY A N 1
ATOM 4022 C CA . GLY A 1 514 ? -3.024 -21.472 -20.110 1.00 83.75 514 GLY A CA 1
ATOM 4023 C C . GLY A 1 514 ? -1.775 -22.142 -20.685 1.00 83.75 514 GLY A C 1
ATOM 4024 O O . GLY A 1 514 ? -1.358 -21.938 -21.826 1.00 83.75 514 GLY A O 1
ATOM 4025 N N . ALA A 1 515 ? -1.150 -22.971 -19.844 1.00 87.69 515 ALA A N 1
ATOM 4026 C CA . ALA A 1 515 ? 0.026 -23.763 -20.199 1.00 87.69 515 ALA A CA 1
ATOM 4027 C C . ALA A 1 515 ? -0.386 -25.013 -20.988 1.00 87.69 515 ALA A C 1
ATOM 4029 O O . ALA A 1 515 ? -0.330 -26.134 -20.478 1.00 87.69 515 ALA A O 1
ATOM 4030 N N . VAL A 1 516 ? -0.844 -24.807 -22.222 1.00 85.31 516 VAL A N 1
ATOM 4031 C CA . VAL A 1 516 ? -1.338 -25.896 -23.064 1.00 85.31 516 VAL A CA 1
ATOM 4032 C C . VAL A 1 516 ? -0.214 -26.867 -23.465 1.00 85.31 516 VAL A C 1
ATOM 4034 O O . VAL A 1 516 ? 0.936 -26.449 -23.665 1.00 85.31 516 VAL A O 1
ATOM 4037 N N . PRO A 1 517 ? -0.511 -28.169 -23.625 1.00 88.94 517 PRO A N 1
ATOM 4038 C CA . PRO A 1 517 ? 0.433 -29.114 -24.209 1.00 88.94 517 PRO A CA 1
ATOM 4039 C C . PRO A 1 517 ? 0.876 -28.676 -25.609 1.00 88.94 517 PRO A C 1
ATOM 4041 O O . PRO A 1 517 ? 0.108 -28.064 -26.356 1.00 88.94 517 PRO A O 1
ATOM 4044 N N . TYR A 1 518 ? 2.098 -29.051 -25.998 1.00 91.94 518 TYR A N 1
ATOM 4045 C CA . TYR A 1 518 ? 2.660 -28.680 -27.298 1.00 91.94 518 TYR A CA 1
ATOM 4046 C C . TYR A 1 518 ? 1.742 -29.030 -28.482 1.00 91.94 518 TYR A C 1
ATOM 4048 O O . TYR A 1 518 ? 1.596 -28.215 -29.383 1.00 91.94 518 TYR A O 1
ATOM 4056 N N . GLU A 1 519 ? 1.063 -30.181 -28.472 1.00 88.94 519 GLU A N 1
ATOM 4057 C CA . GLU A 1 519 ? 0.169 -30.583 -29.574 1.00 88.94 519 GLU A CA 1
ATOM 4058 C C . GLU A 1 519 ? -1.030 -29.636 -29.765 1.00 88.94 519 GLU A C 1
ATOM 4060 O O . GLU A 1 519 ? -1.488 -29.416 -30.889 1.00 88.94 519 GLU A O 1
ATOM 4065 N N . GLN A 1 520 ? -1.517 -29.016 -28.687 1.00 84.31 520 GLN A N 1
ATOM 4066 C CA . GLN A 1 520 ? -2.591 -28.027 -28.773 1.00 84.31 520 GLN A CA 1
ATOM 4067 C C . GLN A 1 520 ? -2.066 -26.693 -29.320 1.00 84.31 520 GLN A C 1
ATOM 4069 O O . GLN A 1 520 ? -2.684 -26.109 -30.210 1.00 84.31 520 GLN A O 1
ATOM 4074 N N . LEU A 1 521 ? -0.890 -26.250 -28.860 1.00 91.38 521 LEU A N 1
ATOM 4075 C CA . LEU A 1 521 ? -0.212 -25.074 -29.419 1.00 91.38 521 LEU A CA 1
ATOM 4076 C C . LEU A 1 521 ? 0.100 -25.270 -30.910 1.00 91.38 521 LEU A C 1
ATOM 4078 O O . LEU A 1 521 ? -0.149 -24.385 -31.724 1.00 91.38 521 LEU A O 1
ATOM 4082 N N . LYS A 1 522 ? 0.588 -26.455 -31.278 1.00 91.12 522 LYS A N 1
ATOM 4083 C CA . LYS A 1 522 ? 0.852 -26.868 -32.655 1.00 91.12 522 LYS A CA 1
ATOM 4084 C C . LYS A 1 522 ? -0.405 -26.789 -33.514 1.00 91.12 522 LYS A C 1
ATOM 4086 O O . LYS A 1 522 ? -0.362 -26.222 -34.597 1.00 91.12 522 LYS A O 1
ATOM 4091 N N . SER A 1 523 ? -1.533 -27.292 -33.016 1.00 88.38 523 SER A N 1
ATOM 4092 C CA . SER A 1 523 ? -2.813 -27.214 -33.730 1.00 88.38 523 SER A CA 1
ATOM 4093 C C . SER A 1 523 ? -3.226 -25.762 -34.005 1.00 88.38 523 SER A C 1
ATOM 4095 O O . SER A 1 523 ? -3.677 -25.451 -35.106 1.00 88.38 523 SER A O 1
ATOM 4097 N N . ALA A 1 524 ? -3.008 -24.851 -33.049 1.00 86.44 524 ALA A N 1
ATOM 4098 C CA . ALA A 1 524 ? -3.259 -23.422 -33.244 1.00 86.44 524 ALA A CA 1
ATOM 4099 C C . ALA A 1 524 ? -2.300 -22.784 -34.269 1.00 86.44 524 ALA A C 1
ATOM 4101 O O . ALA A 1 524 ? -2.730 -21.974 -35.090 1.00 86.44 524 ALA A O 1
ATOM 4102 N N . ILE A 1 525 ? -1.019 -23.171 -34.262 1.00 89.88 525 ILE A N 1
ATOM 4103 C CA . ILE A 1 525 ? -0.021 -22.734 -35.253 1.00 89.88 525 ILE A CA 1
ATOM 4104 C C . ILE A 1 525 ? -0.422 -23.195 -36.661 1.00 89.88 525 ILE A C 1
ATOM 4106 O O . ILE A 1 525 ? -0.452 -22.387 -37.585 1.00 89.88 525 ILE A O 1
ATOM 4110 N N . GLU A 1 526 ? -0.786 -24.466 -36.831 1.00 89.56 526 GLU A N 1
ATOM 4111 C CA . GLU A 1 526 ? -1.208 -25.008 -38.128 1.00 89.56 526 GLU A CA 1
ATOM 4112 C C . GLU A 1 526 ? -2.497 -24.343 -38.632 1.00 89.56 526 GLU A C 1
ATOM 4114 O O . GLU A 1 526 ? -2.607 -24.001 -39.810 1.00 89.56 526 GLU A O 1
ATOM 4119 N N . ALA A 1 527 ? -3.448 -24.063 -37.736 1.00 81.50 527 ALA A N 1
ATOM 4120 C CA . ALA A 1 527 ? -4.651 -23.311 -38.081 1.00 81.50 527 ALA A CA 1
ATOM 4121 C C . ALA A 1 527 ? -4.337 -21.874 -38.536 1.00 81.50 527 ALA A C 1
ATOM 4123 O O . ALA A 1 527 ? -4.984 -21.363 -39.451 1.00 81.50 527 ALA A O 1
ATOM 4124 N N . ALA A 1 528 ? -3.336 -21.226 -37.932 1.00 82.62 528 ALA A N 1
ATOM 4125 C CA . ALA A 1 528 ? -2.877 -19.898 -38.335 1.00 82.62 528 ALA A CA 1
ATOM 4126 C C . ALA A 1 528 ? -2.099 -19.908 -39.661 1.00 82.62 528 ALA A C 1
ATOM 4128 O O . ALA A 1 528 ? -2.085 -18.893 -40.348 1.00 82.62 528 ALA A O 1
ATOM 4129 N N . LYS A 1 529 ? -1.482 -21.037 -40.032 1.00 77.62 529 LYS A N 1
ATOM 4130 C CA . LYS A 1 529 ? -0.766 -21.229 -41.304 1.00 77.62 529 LYS A CA 1
ATOM 4131 C C . LYS A 1 529 ? -1.701 -21.430 -42.502 1.00 77.62 529 LYS A C 1
ATOM 4133 O O . LYS A 1 529 ? -1.308 -21.175 -43.636 1.00 77.62 529 LYS A O 1
ATOM 4138 N N . ALA A 1 530 ? -2.911 -21.930 -42.254 1.00 62.44 530 ALA A N 1
ATOM 4139 C CA . ALA A 1 530 ? -3.920 -22.202 -43.278 1.00 62.44 530 ALA A CA 1
ATOM 4140 C C . ALA A 1 530 ? -4.746 -20.965 -43.694 1.00 62.44 530 ALA A C 1
ATOM 4142 O O . ALA A 1 530 ? -5.523 -21.052 -44.647 1.00 62.44 530 ALA A O 1
ATOM 4143 N N . LYS A 1 531 ? -4.598 -19.845 -42.976 1.00 49.19 531 LYS A N 1
ATOM 4144 C CA . LYS A 1 531 ? -5.181 -18.532 -43.290 1.00 49.19 531 LYS A CA 1
ATOM 4145 C C . LYS A 1 531 ? -4.135 -17.636 -43.934 1.00 49.19 531 LYS A C 1
ATOM 4147 O O . LYS A 1 531 ? -4.540 -16.833 -44.803 1.00 49.19 531 LYS A O 1
#

Foldseek 3Di:
DQVVDDPLRNVLVPVQDDDPDQAKKKKKKKKKKKKWWWFPDPVDDIWIWIWIKIKMKIWGGDDPPDIWMKIKIKGCWTAGPDVVVVDRDTDNHIFMKIWTDDDQKIKIAGADDDPVVQVVVCLLQVFRCPVRHRFIEIDGHDPVVCCVVVVVVDPVVVNCCCCVNLNNPPRQFDDKDFPDWDADPVRFIKTKIKTAGDLVVLVSVLVVQLVVLPVVDDPDDVSVVSNVVSVVVSVVSSLFSRQKMKMWIARPVVRDTQKIKMKGKDKDFDWDWDADPVNPDIDIDRRIIMIMIIIMMMGMDRDPSDDRDDDPGHHYPVNVVVSRCVSPDPPPPPPPPPPDDDDDDDDDDDDDDPQPFQDDDDPLWQKDADPQALKEKEKEAFLLDPQRLLQVVLVVVCCVVQRRHYMYTYAYAHPCVPQVCRLLLQQLLVLLCVQPHSVRSVQSSVQSSVPSVDRDPVSSLVSCVVVVGDSVSSCCSSVVCPCSVVNVVRNSSCSSLPNPDPTWIATVRNIDDTSDDSVVVVVSSVVSVVD